Protein AF-A0A094EH91-F1 (afdb_monomer)

Nearest PDB structures (foldseek):
  8fbn-assembly1_E  TM=3.043E-01  e=3.770E+00  synthetic construct
  6r0w-assembly1_G  TM=1.887E-01  e=2.596E+00  Thermus thermophilus HB8
  7rdr-assembly1_A  TM=2.079E-01  e=5.474E+00  unidentified

Mean predicted aligned error: 15.76 Å

Solvent-accessible surface area (backbone atoms only — not comparable to full-atom values): 29144 Å² total; per-residue (Å²): 139,87,94,81,83,86,72,84,80,75,67,86,76,79,78,74,91,74,84,75,80,70,79,52,51,65,51,70,40,26,37,34,56,59,48,34,41,49,50,32,48,48,52,45,41,34,78,63,65,37,71,73,31,79,60,46,47,62,84,65,84,47,64,79,14,94,94,48,25,55,23,54,64,56,49,40,47,72,63,64,32,54,72,60,64,69,63,51,51,68,59,38,73,38,54,73,72,49,56,58,54,39,52,44,41,32,51,70,74,68,44,51,74,68,29,31,55,32,60,61,42,86,64,62,44,43,65,43,28,68,91,38,50,88,49,64,45,60,35,48,51,49,51,45,53,51,52,51,56,36,48,56,52,30,52,75,69,73,45,50,76,84,40,44,66,43,50,52,52,32,35,49,29,28,51,53,29,42,51,40,47,54,8,30,44,39,56,28,60,90,35,83,33,51,48,54,51,48,50,33,67,78,34,76,77,54,38,78,42,74,47,69,46,66,37,90,80,37,80,86,42,72,30,25,45,69,42,62,66,60,17,46,74,64,17,60,88,88,70,65,54,69,61,59,54,52,50,50,62,74,50,51,27,73,52,88,90,42,55,71,66,42,27,50,49,35,48,32,43,51,44,36,51,51,46,29,51,54,48,51,42,56,70,63,70,53,54,50,75,68,52,56,40,56,59,22,57,63,26,53,46,34,53,44,16,24,53,34,40,52,46,48,22,37,38,61,62,75,46,49,42,15,22,43,17,18,38,32,15,41,62,59,30,44,34,68,59,20,48,52,33,29,52,41,43,44,42,55,56,14,42,64,70,52,75,66,54,53,52,49,50,53,49,48,53,54,50,50,50,50,57,49,64,64,50,77,79,47,64,60,44,71,61,63,77,57,81,76,81,66,84,83,59,78,75,76,86,74,52,71,48,79,43,82,46,74,95,53,84,60,54,74,81,53,47,86,72,69,61,33,50,46,74,14,76,56,59,78,87,15,52,87,32,63,31,54,82,68,53,83,77,67,67,72,68,69,54,66,74,81,76,81,82,75,82,92,77,88,79,82,88,80,90,81,84,89,78,86,81,78,77,80,81,81,79,76,69,87,65,79,70,82,88,74,88,78,84,81,93,78,85,83,82,83,80,86,81,82,88,134

pLDDT: mean 75.37, std 21.58, range [23.38, 97.44]

Sequence (500 aa):
MLFSSLFGRLVCLIVTLSSLPTSIAGGASGVYETVGPVYQTYRIAIQTWGKGQQKILRGIEGGSHPSGGANILEVIKFLGIEVVDNTFKAAVTNLNDPDPHAVVDYARNKATDTEKKSFFKDTPLPKIIDGSTPVFSEFLGKITTIVDSAYEKMNTEKRLDEIKLFRQRLVECQRAAIEIRQGEQIGGTGGKDGLVKAIKKKWPGAVVIKDFKTFEHVSNIRIYTIDVMKTIDASPSKLFDTGNVVKFAAEFGTTVDYKDFEQEHYRVTAQHINLKTKEVARLNGGIPEAEWVAAMATSPFPCEQRIYLERTCFANGTTTNDFLAEQQCLCGGNYFEALSACYDCLIAHGLVVTPSSLASYSSAVSSQSSAECSASPVTQGYTNLFTVNTSTGPFPDYTVSPDPFANDTRVANYWTGPTAPVAGKITGSAVQHQSSFTNVDNVRFTPPGAVTTGDSVTTPLATSTGDGVIAPLATSTGGAAKVRVEGGLVAAAIGVLAVL

Radius of gyration: 28.79 Å; Cα contacts (8 Å, |Δi|>4): 628; chains: 1; bounding box: 79×74×79 Å

Secondary structure (DSSP, 8-state):
----SSSTTSSTTS----SS---S-TTHHHHHHHTHHHHHHHHHHHHHH-TT-TTBSTT-----STTSS--HHHHHHHTT----HHHHHHHHS-SSS--HHHHHHIIIIIS-HHHHHHHTS---HHHHBTT--S-HHHHHHHHHHHHHHHHHHHHHTT-GGGGHHHHHHHHHHHHHHHHHHHHHHHH-SS-TTHHHHHHHHHSTT----EEEEEETTEEEEEEEEE-HHHHHHHSPTTS--HHHHHHHHHTTT-STTS-HHHHHHHHHHHHHHHHHHHHHHHHTTT--HHHHHHHHTT---HHHHHHHHHHHHS--SSSHHHHHHHHHHHHTTTHHHHHHHHHHHHHHTTB---HHHHHHHHHHHHHHHHHHHT-SS--S-GGGGS----TTSPPP---B---TTTT---GGGT--S-SS--PPPP-GGGGGGPPPTT-TT-PPPPPPP-----S--PPPP-------------------------S-------------

Foldseek 3Di:
DDPPDPVPPVPVPVPPPDDDDPLQAQALLLLLQPQQLLVLLVVLQCVQVNQCSCFFLHPQPWDPAPSHGHFSVSVCVSQVQDDDVVQLCVQQVDRNDGQSLSNSLCLPPVDDPSNVCRSSDQGPLCNGGPPADSQSLSSLVVSLVSNVVSLVRCVVVVNVVVSLVSLVSSLVSLVVSLQLLLQCCQPNPVPPRNLPVVVCVVQPQFDWDKDWDQDPSHRPRTRIDTPLVVRQVVGPDPSDDSVVSVVCSLCFLVDPVDDPSRVSSNSNSVSSVVSSVVSVCVSVVVCPPVRVLVVQQQAQQLQSLLLNLCQQQWFPDQDLLSQLSSLQFCLQWCNLVSVLLNVLLQVLQFQDDDPVRNVVSNVVSVVLSCCSNVDPSRFFHSLQPDDQPPVPDPDPPGDGDHNPCVVNPDSVQRDDDDSGTTTGDDDDPNPVRRHHRPCNRSDTHDGDPPPPDDDDDDDDDDDDDDDDDDDPPPPPPPDPDRPDPDDDDDDDDDDDDDDD

Structure (mmCIF, N/CA/C/O backbone):
data_AF-A0A094EH91-F1
#
_entry.id   AF-A0A094EH91-F1
#
loop_
_atom_site.group_PDB
_atom_site.id
_atom_site.type_symbol
_atom_site.label_atom_id
_atom_site.label_alt_id
_atom_site.label_comp_id
_atom_site.label_asym_id
_atom_site.label_entity_id
_atom_site.label_seq_id
_atom_site.pdbx_PDB_ins_code
_atom_site.Cartn_x
_atom_site.Cartn_y
_atom_site.Cartn_z
_atom_site.occupancy
_atom_site.B_iso_or_equiv
_atom_site.auth_seq_id
_atom_site.auth_comp_id
_atom_site.auth_asym_id
_atom_site.auth_atom_id
_atom_site.pdbx_PDB_model_num
ATOM 1 N N . MET A 1 1 ? 42.200 35.751 32.440 1.00 41.62 1 MET A N 1
ATOM 2 C CA . MET A 1 1 ? 41.883 35.960 31.008 1.00 41.62 1 MET A CA 1
ATOM 3 C C . MET A 1 1 ? 42.769 35.026 30.199 1.00 41.62 1 MET A C 1
ATOM 5 O O . MET A 1 1 ? 43.922 34.909 30.578 1.00 41.62 1 MET A O 1
ATOM 9 N N . LEU A 1 2 ? 42.229 34.390 29.150 1.00 29.59 2 LEU A N 1
ATOM 10 C CA . LEU A 1 2 ? 42.814 33.310 28.319 1.00 29.59 2 LEU A CA 1
ATOM 11 C C . LEU A 1 2 ? 42.527 31.870 28.789 1.00 29.59 2 LEU A C 1
ATOM 13 O O . LEU A 1 2 ? 43.425 31.101 29.099 1.00 29.59 2 LEU A O 1
ATOM 17 N N . PHE A 1 3 ? 41.248 31.492 28.741 1.00 27.19 3 PHE A N 1
ATOM 18 C CA . PHE A 1 3 ? 40.823 30.113 28.464 1.00 27.19 3 PHE A CA 1
ATOM 19 C C . PHE A 1 3 ? 39.816 30.149 27.303 1.00 27.19 3 PHE A C 1
ATOM 21 O O . PHE A 1 3 ? 38.628 29.903 27.460 1.00 27.19 3 PHE A O 1
ATOM 28 N N . SER A 1 4 ? 40.322 30.520 26.126 1.00 28.50 4 SER A N 1
ATOM 29 C CA . SER A 1 4 ? 39.609 30.483 24.846 1.00 28.50 4 SER A CA 1
ATOM 30 C C . SER A 1 4 ? 40.602 30.012 23.784 1.00 28.50 4 SER A C 1
ATOM 32 O O . SER A 1 4 ? 41.444 30.802 23.375 1.00 28.50 4 SER A O 1
ATOM 34 N N . SER A 1 5 ? 40.568 28.725 23.411 1.00 27.83 5 SER A N 1
ATOM 35 C CA . SER A 1 5 ? 40.968 28.207 22.073 1.00 27.83 5 SER A CA 1
ATOM 36 C C . SER A 1 5 ? 41.247 26.695 22.004 1.00 27.83 5 SER A C 1
ATOM 38 O O . SER A 1 5 ? 41.510 26.193 20.917 1.00 27.83 5 SER A O 1
ATOM 40 N N . LEU A 1 6 ? 41.113 25.921 23.088 1.00 24.98 6 LEU A N 1
ATOM 41 C CA . LEU A 1 6 ? 41.372 24.466 23.059 1.00 24.98 6 LEU A CA 1
ATOM 42 C C . LEU A 1 6 ? 40.173 23.586 23.460 1.00 24.98 6 LEU A C 1
ATOM 44 O O . LEU A 1 6 ? 40.341 22.451 23.881 1.00 24.98 6 LEU A O 1
ATOM 48 N N . PHE A 1 7 ? 38.951 24.083 23.234 1.00 25.22 7 PHE A N 1
ATOM 49 C CA . PHE A 1 7 ? 37.716 23.276 23.182 1.00 25.22 7 PHE A CA 1
ATOM 50 C C . PHE A 1 7 ? 37.168 23.123 21.747 1.00 25.22 7 PHE A C 1
ATOM 52 O O . PHE A 1 7 ? 36.056 22.654 21.532 1.00 25.22 7 PHE A O 1
ATOM 59 N N . GLY A 1 8 ? 37.973 23.486 20.740 1.00 25.41 8 GLY A N 1
ATOM 60 C CA . GLY A 1 8 ? 37.624 23.425 19.315 1.00 25.41 8 GLY A CA 1
ATOM 61 C C . GLY A 1 8 ? 37.851 22.067 18.639 1.00 25.41 8 GLY A C 1
ATOM 62 O O . GLY A 1 8 ? 37.735 21.973 17.422 1.00 25.41 8 GLY A O 1
ATOM 63 N N . ARG A 1 9 ? 38.197 21.012 19.392 1.00 25.28 9 ARG A N 1
ATOM 64 C CA . ARG A 1 9 ? 38.377 19.642 18.864 1.00 25.28 9 ARG A CA 1
ATOM 65 C C . ARG A 1 9 ? 37.754 18.537 19.731 1.00 25.28 9 ARG A C 1
ATOM 67 O O . ARG A 1 9 ? 38.025 17.366 19.503 1.00 25.28 9 ARG A O 1
ATOM 74 N N . LEU A 1 10 ? 36.859 18.892 20.659 1.00 25.30 10 LEU A N 1
ATOM 75 C CA . LEU A 1 10 ? 36.148 17.941 21.532 1.00 25.30 10 LEU A CA 1
ATOM 76 C C . LEU A 1 10 ? 34.609 18.040 21.428 1.00 25.30 10 LEU A C 1
ATOM 78 O O . LEU A 1 10 ? 33.895 17.664 22.348 1.00 25.30 10 LEU A O 1
ATOM 82 N N . VAL A 1 11 ? 34.089 18.532 20.295 1.00 26.11 11 VAL A N 1
ATOM 83 C CA . VAL A 1 11 ? 32.640 18.536 19.967 1.00 26.11 11 VAL A CA 1
ATOM 84 C C . VAL A 1 11 ? 32.345 17.879 18.602 1.00 26.11 11 VAL A C 1
ATOM 86 O O . VAL A 1 11 ? 31.196 17.701 18.221 1.00 26.11 11 VAL A O 1
ATOM 89 N N . CYS A 1 12 ? 33.364 17.344 17.917 1.00 23.50 12 CYS A N 1
ATOM 90 C CA . CYS A 1 12 ? 33.180 16.397 16.801 1.00 23.50 12 CYS A CA 1
ATOM 91 C C . CYS A 1 12 ? 32.955 14.943 17.267 1.00 23.50 12 CYS A C 1
ATOM 93 O O . CYS A 1 12 ? 33.076 14.013 16.477 1.00 23.50 12 CYS A O 1
ATOM 95 N N . LEU A 1 13 ? 32.606 14.744 18.542 1.00 23.38 13 LEU A N 1
ATOM 96 C CA . LEU A 1 13 ? 32.320 13.436 19.135 1.00 23.38 13 LEU A CA 1
ATOM 97 C C . LEU A 1 13 ? 30.971 13.414 19.885 1.00 23.38 13 LEU A C 1
ATOM 99 O O . LEU A 1 13 ? 30.811 12.699 20.866 1.00 23.38 13 LEU A O 1
ATOM 103 N N . ILE A 1 14 ? 30.003 14.213 19.413 1.00 25.77 14 ILE A N 1
ATOM 104 C CA . ILE A 1 14 ? 28.563 14.115 19.754 1.00 25.77 14 ILE A CA 1
ATOM 105 C C . ILE A 1 14 ? 27.732 13.814 18.478 1.00 25.77 14 ILE A C 1
ATOM 107 O O . ILE A 1 14 ? 26.511 13.904 18.446 1.00 25.77 14 ILE A O 1
ATOM 111 N N . VAL A 1 15 ? 28.396 13.368 17.404 1.00 26.27 15 VAL A N 1
ATOM 112 C CA . VAL A 1 15 ? 27.757 12.802 16.201 1.00 26.27 15 VAL A CA 1
ATOM 113 C C . VAL A 1 15 ? 28.213 11.353 16.027 1.00 26.27 15 VAL A C 1
ATOM 115 O O . VAL A 1 15 ? 28.759 10.942 15.011 1.00 26.27 15 VAL A O 1
ATOM 118 N N . THR A 1 16 ? 27.979 10.561 17.066 1.00 26.34 16 THR A N 1
ATOM 119 C CA . THR A 1 16 ? 27.818 9.105 16.976 1.00 26.34 16 THR A CA 1
ATOM 120 C C . THR A 1 16 ? 26.404 8.762 17.434 1.00 26.34 16 THR A C 1
ATOM 122 O O . THR A 1 16 ? 26.168 8.028 18.387 1.00 26.34 16 THR A O 1
ATOM 125 N N . LEU A 1 17 ? 25.439 9.329 16.704 1.00 28.89 17 LEU A N 1
ATOM 126 C CA . LEU A 1 17 ? 24.077 8.817 16.573 1.00 28.89 17 LEU A CA 1
ATOM 127 C C . LEU A 1 17 ? 24.138 7.435 15.903 1.00 28.89 17 LEU A C 1
ATOM 129 O O . LEU A 1 17 ? 23.904 7.322 14.704 1.00 28.89 17 LEU A O 1
ATOM 133 N N . SER A 1 18 ? 24.531 6.392 16.635 1.00 34.50 18 SER A N 1
ATOM 134 C CA . SER A 1 18 ? 24.363 5.004 16.185 1.00 34.50 18 SER A CA 1
ATOM 135 C C . SER A 1 18 ? 24.712 3.996 17.282 1.00 34.50 18 SER A C 1
ATOM 137 O O . SER A 1 18 ? 25.858 3.565 17.402 1.00 34.50 18 SER A O 1
ATOM 139 N N . SER A 1 19 ? 23.711 3.580 18.050 1.00 27.77 19 SER A N 1
ATOM 140 C CA . SER A 1 19 ? 23.615 2.220 18.609 1.00 27.77 19 SER A CA 1
ATOM 141 C C . SER A 1 19 ? 22.157 1.958 19.020 1.00 27.77 19 SER A C 1
ATOM 143 O O . SER A 1 19 ? 21.825 1.948 20.192 1.00 27.77 19 SER A O 1
ATOM 145 N N . LEU A 1 20 ? 21.312 1.889 17.979 1.00 37.34 20 LEU A N 1
ATOM 146 C CA . LEU A 1 20 ? 19.980 1.268 17.790 1.00 37.34 20 LEU A CA 1
ATOM 147 C C . LEU A 1 20 ? 19.188 0.732 19.019 1.00 37.34 20 LEU A C 1
ATOM 149 O O . LEU A 1 20 ? 19.776 0.098 19.891 1.00 37.34 20 LEU A O 1
ATOM 153 N N . PRO A 1 21 ? 17.837 0.876 19.022 1.00 40.50 21 PRO A N 1
ATOM 154 C CA . PRO A 1 21 ? 17.000 0.61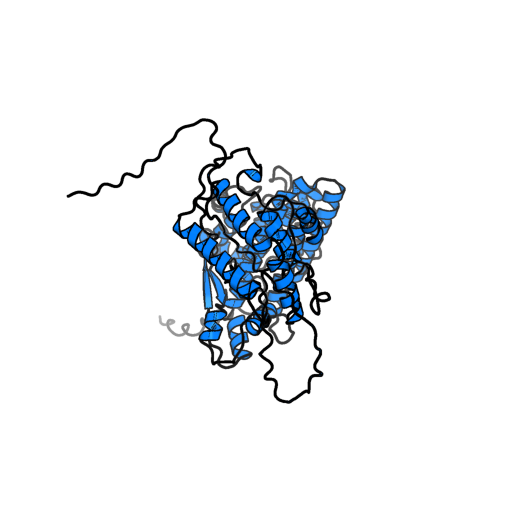6 17.847 1.00 40.50 21 PRO A CA 1
ATOM 155 C C . PRO A 1 21 ? 16.116 1.790 17.392 1.00 40.50 21 PRO A C 1
ATOM 157 O O . PRO A 1 21 ? 14.902 1.769 17.530 1.00 40.50 21 PRO A O 1
ATOM 160 N N . THR A 1 22 ? 16.710 2.716 16.640 1.00 41.38 22 THR A N 1
ATOM 161 C CA . THR A 1 22 ? 16.040 3.520 15.600 1.00 41.38 22 THR A CA 1
ATOM 162 C C . THR A 1 22 ? 15.571 2.660 14.401 1.00 41.38 22 THR A C 1
ATOM 164 O O . THR A 1 22 ? 15.799 3.022 13.247 1.00 41.38 22 THR A O 1
ATOM 167 N N . SER A 1 23 ? 14.984 1.478 14.636 1.00 39.59 23 SER A N 1
ATOM 168 C CA . SER A 1 23 ? 14.396 0.617 13.585 1.00 39.59 23 SER A CA 1
ATOM 169 C C . SER A 1 23 ? 13.030 1.116 13.091 1.00 39.59 23 SER A C 1
ATOM 171 O O . SER A 1 23 ? 12.473 0.589 12.124 1.00 39.59 23 SER A O 1
ATOM 173 N N . ILE A 1 24 ? 12.525 2.176 13.714 1.00 47.50 24 ILE A N 1
ATOM 174 C CA . ILE A 1 24 ? 11.484 3.045 13.187 1.00 47.50 24 ILE A CA 1
ATOM 175 C C . ILE A 1 24 ? 12.237 4.130 12.428 1.00 47.50 24 ILE A C 1
ATOM 177 O O . ILE A 1 24 ? 13.033 4.861 13.021 1.00 47.50 24 ILE A O 1
ATOM 181 N N . ALA A 1 25 ? 12.087 4.172 11.110 1.00 48.91 25 ALA A N 1
ATOM 182 C CA . ALA A 1 25 ? 12.856 5.087 10.294 1.00 48.91 25 ALA A CA 1
ATOM 183 C C . ALA A 1 25 ? 12.716 6.523 10.821 1.00 48.91 25 ALA A C 1
ATOM 185 O O . ALA A 1 25 ? 11.619 7.046 11.031 1.00 48.91 25 ALA A O 1
ATOM 186 N N . GLY A 1 26 ? 13.863 7.123 11.148 1.00 52.44 26 GLY A N 1
ATOM 187 C CA . GLY A 1 26 ? 13.913 8.456 11.722 1.00 52.44 26 GLY A CA 1
ATOM 188 C C . GLY A 1 26 ? 13.234 9.422 10.765 1.00 52.44 26 GLY A C 1
ATOM 189 O O . GLY A 1 26 ? 13.759 9.724 9.695 1.00 52.44 26 GLY A O 1
ATOM 190 N N . GLY A 1 27 ? 12.052 9.903 11.138 1.00 67.06 27 GLY A N 1
ATOM 191 C CA . GLY A 1 27 ? 11.274 10.778 10.286 1.00 67.06 27 GLY A CA 1
ATOM 192 C C . GLY A 1 27 ? 9.841 10.323 10.026 1.00 67.06 27 GLY A C 1
ATOM 193 O O . GLY A 1 27 ? 9.123 9.945 10.938 1.00 67.06 27 GLY A O 1
ATOM 194 N N . ALA A 1 28 ? 9.368 10.508 8.793 1.00 65.12 28 ALA A N 1
ATOM 195 C CA . ALA A 1 28 ? 7.942 10.602 8.491 1.00 65.12 28 ALA A CA 1
ATOM 196 C C . ALA A 1 28 ? 7.265 9.237 8.542 1.00 65.12 28 ALA A C 1
ATOM 198 O O . ALA A 1 28 ? 6.145 9.134 9.034 1.00 65.12 28 ALA A O 1
ATOM 199 N N . SER A 1 29 ? 7.982 8.218 8.072 1.00 67.31 29 SER A N 1
ATOM 200 C CA . SER A 1 29 ? 7.683 6.798 8.250 1.00 67.31 29 SER A CA 1
ATOM 201 C C . SER A 1 29 ? 7.371 6.501 9.704 1.00 67.31 29 SER A C 1
ATOM 203 O O . SER A 1 29 ? 6.305 5.973 9.985 1.00 67.31 29 SER A O 1
ATOM 205 N N . GLY A 1 30 ? 8.205 6.959 10.641 1.00 72.06 30 GLY A N 1
ATOM 206 C CA . GLY A 1 30 ? 7.972 6.725 12.059 1.00 72.06 30 GLY A CA 1
ATOM 207 C C . GLY A 1 30 ? 6.623 7.218 12.574 1.00 72.06 30 GLY A C 1
ATOM 208 O O . GLY A 1 30 ? 5.972 6.504 13.331 1.00 72.06 30 GLY A O 1
ATOM 209 N N . VAL A 1 31 ? 6.131 8.370 12.115 1.00 72.56 31 VAL A N 1
ATOM 210 C CA . VAL A 1 31 ? 4.801 8.874 12.515 1.00 72.56 31 VAL A CA 1
ATOM 211 C C . VAL A 1 31 ? 3.682 8.086 11.822 1.00 72.56 31 VAL A C 1
ATOM 213 O O . VAL A 1 31 ? 2.696 7.733 12.474 1.00 72.56 31 VAL A O 1
ATOM 216 N N . TYR A 1 32 ? 3.848 7.741 10.538 1.00 76.00 32 TYR A N 1
ATOM 217 C CA . TYR A 1 32 ? 2.922 6.853 9.818 1.00 76.00 32 TYR A CA 1
ATOM 218 C C . TYR A 1 32 ? 2.900 5.428 10.365 1.00 76.00 32 TYR A C 1
ATOM 220 O O . TYR A 1 32 ? 1.913 4.738 10.179 1.00 76.00 32 TYR A O 1
ATOM 228 N N . GLU A 1 33 ? 3.954 4.978 11.030 1.00 75.50 33 GLU A N 1
ATOM 229 C CA . GLU A 1 33 ? 4.082 3.628 11.572 1.00 75.50 33 GLU A CA 1
ATOM 230 C C . GLU A 1 33 ? 3.550 3.531 13.001 1.00 75.50 33 GLU A C 1
ATOM 232 O O . GLU A 1 33 ? 2.902 2.549 13.364 1.00 75.50 33 GLU A O 1
ATOM 237 N N . THR A 1 34 ? 3.792 4.565 13.808 1.00 75.00 34 THR A N 1
ATOM 238 C CA . THR A 1 34 ? 3.498 4.551 15.248 1.00 75.00 34 THR A CA 1
ATOM 239 C C . THR A 1 34 ? 2.167 5.188 15.602 1.00 75.00 34 THR A C 1
ATOM 241 O O . THR A 1 34 ? 1.526 4.730 16.541 1.00 75.00 34 THR A O 1
ATOM 244 N N . VAL A 1 35 ? 1.718 6.219 14.879 1.00 78.12 35 VAL A N 1
ATOM 245 C CA . VAL A 1 35 ? 0.505 6.956 15.260 1.00 78.12 35 VAL A CA 1
ATOM 246 C C . VAL A 1 35 ? -0.702 6.476 14.462 1.00 78.12 35 VAL A C 1
ATOM 248 O O . VAL A 1 35 ? -1.710 6.095 15.054 1.00 78.12 35 VAL A O 1
ATOM 251 N N . GLY A 1 36 ? -0.599 6.425 13.131 1.00 79.19 36 GLY A N 1
ATOM 252 C CA . GLY A 1 36 ? -1.715 6.060 12.248 1.00 79.19 36 GLY A CA 1
ATOM 253 C C . GLY A 1 36 ? -2.257 4.641 12.498 1.00 79.19 36 GLY A C 1
ATOM 254 O O . GLY A 1 36 ? -3.388 4.499 12.966 1.00 79.19 36 GLY A O 1
ATOM 255 N N . PRO A 1 37 ? -1.477 3.576 12.236 1.00 78.75 37 PRO A N 1
ATOM 256 C CA . PRO A 1 37 ? -1.878 2.188 12.431 1.00 78.75 37 PRO A CA 1
ATOM 257 C C . PRO A 1 37 ? -2.309 1.885 13.860 1.00 78.75 37 PRO A C 1
ATOM 259 O O . PRO A 1 37 ? -3.322 1.217 14.052 1.00 78.75 37 PRO A O 1
ATOM 262 N N . VAL A 1 38 ? -1.591 2.400 14.864 1.00 81.69 38 VAL A N 1
ATOM 263 C CA . VAL A 1 38 ? -1.934 2.187 16.278 1.00 81.69 38 VAL A CA 1
ATOM 264 C C . VAL A 1 38 ? -3.281 2.809 16.606 1.00 81.69 38 VAL A C 1
ATOM 266 O O . VAL A 1 38 ? -4.127 2.143 17.200 1.00 81.69 38 VAL A O 1
ATOM 269 N N . TYR A 1 39 ? -3.519 4.050 16.178 1.00 84.75 39 TYR A N 1
ATOM 270 C CA . TYR A 1 39 ? -4.787 4.715 16.429 1.00 84.75 39 TYR A CA 1
ATOM 271 C C . TYR A 1 39 ? -5.951 4.023 15.715 1.00 84.75 39 TYR A C 1
ATOM 273 O O . TYR A 1 39 ? -6.956 3.719 16.351 1.00 84.75 39 TYR A O 1
ATOM 281 N N . GLN A 1 40 ? -5.813 3.696 14.426 1.00 84.88 40 GLN A N 1
ATOM 282 C CA . GLN A 1 40 ? -6.873 2.999 13.687 1.00 84.88 40 GLN A CA 1
ATOM 283 C C . GLN A 1 40 ? -7.149 1.606 14.274 1.00 84.88 40 GLN A C 1
ATOM 285 O O . GLN A 1 40 ? -8.307 1.228 14.449 1.00 84.88 40 GLN A O 1
ATOM 290 N N . THR A 1 41 ? -6.106 0.877 14.684 1.00 84.69 41 THR A N 1
ATOM 291 C CA . THR A 1 41 ? -6.251 -0.410 15.386 1.00 84.69 41 THR A CA 1
ATOM 292 C C . THR A 1 41 ? -6.974 -0.229 16.715 1.00 84.69 41 THR A C 1
ATOM 294 O O . THR A 1 41 ? -7.889 -0.988 17.015 1.00 84.69 41 THR A O 1
ATOM 297 N N . TYR A 1 42 ? -6.633 0.804 17.489 1.00 85.00 42 TYR A N 1
ATOM 298 C CA . TYR A 1 42 ? -7.330 1.139 18.729 1.00 85.00 42 TYR A CA 1
ATOM 299 C C . TYR A 1 42 ? -8.816 1.439 18.489 1.00 85.00 42 TYR A C 1
ATOM 301 O O . TYR A 1 42 ? -9.663 0.944 19.232 1.00 85.00 42 TYR A O 1
ATOM 309 N N . ARG A 1 43 ? -9.164 2.179 17.427 1.00 87.00 43 ARG A N 1
ATOM 310 C CA . ARG A 1 43 ? -10.563 2.460 17.061 1.00 87.00 43 ARG A CA 1
ATOM 311 C C . ARG A 1 43 ? -11.329 1.193 16.678 1.00 87.00 43 ARG A C 1
ATOM 313 O O . ARG A 1 43 ? -12.425 0.982 17.197 1.00 87.00 43 ARG A O 1
ATOM 320 N N . ILE A 1 44 ? -10.742 0.331 15.843 1.00 84.31 44 ILE A N 1
ATOM 321 C CA . ILE A 1 44 ? -11.312 -0.984 15.496 1.00 84.31 44 ILE A CA 1
ATOM 322 C C . ILE A 1 44 ? -11.553 -1.797 16.766 1.00 84.31 44 ILE A C 1
ATOM 324 O O . ILE A 1 44 ? -12.638 -2.346 16.970 1.00 84.31 44 ILE A O 1
ATOM 328 N N . ALA A 1 45 ? -10.555 -1.832 17.644 1.00 82.69 45 ALA A N 1
ATOM 329 C CA . ALA A 1 45 ? -10.625 -2.569 18.884 1.00 82.69 45 ALA A CA 1
ATOM 330 C C . ALA A 1 45 ? -11.788 -2.036 19.738 1.00 82.69 45 ALA A C 1
ATOM 332 O O . ALA A 1 45 ? -12.676 -2.820 20.073 1.00 82.69 45 ALA A O 1
ATOM 333 N N . ILE A 1 46 ? -11.871 -0.717 19.993 1.00 85.31 46 ILE A N 1
ATOM 334 C CA . ILE A 1 46 ? -12.953 -0.059 20.762 1.00 85.31 46 ILE A CA 1
ATOM 335 C C . ILE A 1 46 ? -14.344 -0.458 20.266 1.00 85.31 46 ILE A C 1
ATOM 337 O O . ILE A 1 46 ? -15.178 -0.850 21.084 1.00 85.31 46 ILE A O 1
ATOM 341 N N . GLN A 1 47 ? -14.584 -0.412 18.953 1.00 84.75 47 GLN A N 1
ATOM 342 C CA . GLN A 1 47 ? -15.877 -0.796 18.370 1.00 84.75 47 GLN A CA 1
ATOM 343 C C . GLN A 1 47 ? -16.209 -2.281 18.583 1.00 84.75 47 GLN A C 1
ATOM 345 O O . GLN A 1 47 ? -17.375 -2.660 18.706 1.00 84.75 47 GLN A O 1
ATOM 350 N N . THR A 1 48 ? -15.179 -3.123 18.685 1.00 84.12 48 THR A N 1
ATOM 351 C CA . THR A 1 48 ? -15.318 -4.581 18.730 1.00 84.12 48 THR A CA 1
ATOM 352 C C . THR A 1 48 ? -15.361 -5.157 20.152 1.00 84.12 48 THR A C 1
ATOM 354 O O . THR A 1 48 ? -16.127 -6.083 20.435 1.00 84.12 48 THR A O 1
ATOM 357 N N . TRP A 1 49 ? -14.542 -4.648 21.079 1.00 84.31 49 TRP A N 1
ATOM 358 C CA . TRP A 1 49 ? -14.449 -5.139 22.472 1.00 84.31 49 TRP A CA 1
ATOM 359 C C . TRP A 1 49 ? -14.917 -4.121 23.535 1.00 84.31 49 TRP A C 1
ATOM 361 O O . TRP A 1 49 ? -14.848 -4.411 24.727 1.00 84.31 49 TRP A O 1
ATOM 371 N N . GLY A 1 50 ? -15.428 -2.949 23.132 1.00 83.69 50 GLY A N 1
ATOM 372 C CA . GLY A 1 50 ? -15.958 -1.911 24.030 1.00 83.69 50 GLY A CA 1
ATOM 373 C C . GLY A 1 50 ? -14.889 -1.004 24.659 1.00 83.69 50 GLY A C 1
ATOM 374 O O . GLY A 1 50 ? -13.707 -1.122 24.386 1.00 83.69 50 GLY A O 1
ATOM 375 N N . LYS A 1 51 ? -15.250 -0.063 25.538 1.00 78.44 51 LYS A N 1
ATOM 376 C CA . LYS A 1 51 ? -14.286 0.955 26.028 1.00 78.44 51 LYS A CA 1
ATOM 377 C C . LYS A 1 51 ? -13.074 0.388 26.795 1.00 78.44 51 LYS A C 1
ATOM 379 O O . LYS A 1 51 ? -12.047 1.050 26.858 1.00 78.44 51 LYS A O 1
ATOM 384 N N . GLY A 1 52 ? -13.183 -0.821 27.354 1.00 71.06 52 GLY A N 1
ATOM 385 C CA . GLY A 1 52 ? -12.177 -1.425 28.239 1.00 71.06 52 GLY A CA 1
ATOM 386 C C . GLY A 1 52 ? -11.025 -2.186 27.569 1.00 71.06 52 GLY A C 1
ATOM 387 O O . GLY A 1 52 ? -10.225 -2.758 28.299 1.00 71.06 52 GLY A O 1
ATOM 388 N N . GLN A 1 53 ? -10.970 -2.243 26.231 1.00 74.44 53 GLN A N 1
ATOM 389 C CA . GLN A 1 53 ? -9.898 -2.795 25.371 1.00 74.44 53 GLN A CA 1
ATOM 390 C C . GLN A 1 53 ? -8.678 -3.418 26.073 1.00 74.44 53 GLN A C 1
ATOM 392 O O . GLN A 1 53 ? -7.576 -2.882 26.032 1.00 74.44 53 GLN A O 1
ATOM 397 N N . GLN A 1 54 ? -8.833 -4.600 26.676 1.00 72.25 54 GLN A N 1
ATOM 398 C CA . GLN A 1 54 ? -7.793 -5.139 27.567 1.00 72.25 54 GLN A CA 1
ATOM 399 C C . GLN A 1 54 ? -6.466 -5.470 26.861 1.00 72.25 54 GLN A C 1
ATOM 401 O O . GLN A 1 54 ? -5.450 -5.630 27.529 1.00 72.25 54 GLN A O 1
ATOM 406 N N . LYS A 1 55 ? -6.474 -5.565 25.525 1.00 71.44 55 LYS A N 1
ATOM 407 C CA . LYS A 1 55 ? -5.321 -5.955 24.701 1.00 71.44 55 LYS A CA 1
ATOM 408 C C . LYS A 1 55 ? -4.559 -4.775 24.081 1.00 71.44 55 LYS A C 1
ATOM 410 O O . LYS A 1 55 ? -3.455 -4.988 23.591 1.00 71.44 55 LYS A O 1
ATOM 415 N N . ILE A 1 56 ? -5.124 -3.564 24.062 1.00 79.25 56 ILE A N 1
ATOM 416 C CA . ILE A 1 56 ? -4.523 -2.398 23.391 1.00 79.25 56 ILE A CA 1
ATOM 417 C C . ILE A 1 56 ? -4.749 -1.114 24.198 1.00 79.25 56 ILE A C 1
ATOM 419 O O . ILE A 1 56 ? -5.862 -0.829 24.626 1.00 79.25 56 ILE A O 1
ATOM 423 N N . LEU A 1 57 ? -3.678 -0.340 24.394 1.00 81.31 57 LEU A N 1
ATOM 424 C CA . LEU A 1 57 ? -3.613 0.877 25.211 1.00 81.31 57 LEU A CA 1
ATOM 425 C C . LEU A 1 57 ? -4.174 0.674 26.627 1.00 81.31 57 LEU A C 1
ATOM 427 O O . LEU A 1 57 ? -4.979 1.463 27.126 1.00 81.31 57 LEU A O 1
ATOM 431 N N . ARG A 1 58 ? -3.759 -0.411 27.290 1.00 79.81 58 ARG A N 1
ATOM 432 C CA . ARG A 1 58 ? -4.218 -0.732 28.644 1.00 79.81 58 ARG A CA 1
ATOM 433 C C . ARG A 1 58 ? -3.851 0.404 29.605 1.00 79.81 58 ARG A C 1
ATOM 435 O O . ARG A 1 58 ? -2.682 0.742 29.757 1.00 79.81 58 ARG A O 1
ATOM 442 N N . GLY A 1 59 ? -4.858 0.962 30.275 1.00 79.06 59 GLY A N 1
ATOM 443 C CA . GLY A 1 59 ? -4.679 2.054 31.237 1.00 79.06 59 GLY A CA 1
ATOM 444 C C . GLY A 1 59 ? -4.901 3.456 30.670 1.00 79.06 59 GLY A C 1
ATOM 445 O O . GLY A 1 59 ? -4.750 4.421 31.412 1.00 79.06 59 GLY A O 1
ATOM 446 N N . ILE A 1 60 ? -5.291 3.597 29.399 1.00 84.25 60 ILE A N 1
ATOM 447 C CA . ILE A 1 60 ? -5.809 4.877 28.914 1.00 84.25 60 ILE A CA 1
ATOM 448 C C . ILE A 1 60 ? -7.207 5.111 29.517 1.00 84.25 60 ILE A C 1
ATOM 450 O O . ILE A 1 60 ? -8.130 4.335 29.272 1.00 84.25 60 ILE A O 1
ATOM 454 N N . GLU A 1 61 ? -7.357 6.148 30.350 1.00 77.50 61 GLU A N 1
ATOM 455 C CA . GLU A 1 61 ? -8.598 6.403 31.112 1.00 77.50 61 GLU A CA 1
ATOM 456 C C . GLU A 1 61 ? -9.808 6.695 30.198 1.00 77.50 61 GLU A C 1
ATOM 458 O O . GLU A 1 61 ? -10.941 6.364 30.546 1.00 77.50 61 GLU A O 1
ATOM 463 N N . GLY A 1 62 ? -9.559 7.179 28.973 1.00 72.88 62 GLY A N 1
ATOM 464 C CA . GLY A 1 62 ? -10.540 7.300 27.891 1.00 72.88 62 GLY A CA 1
ATOM 465 C C . GLY A 1 62 ? -11.766 8.166 28.218 1.00 72.88 62 GLY A C 1
ATOM 466 O O . GLY A 1 62 ? -11.857 8.822 29.247 1.00 72.88 62 GLY A O 1
ATOM 467 N N . GLY A 1 63 ? -12.741 8.181 27.305 1.00 74.94 63 GLY A N 1
ATOM 468 C CA . GLY A 1 63 ? -14.037 8.846 27.489 1.00 74.94 63 GLY A CA 1
ATOM 469 C C . GLY A 1 63 ? -14.215 10.155 26.722 1.00 74.94 63 GLY A C 1
ATOM 470 O O . GLY A 1 63 ? -15.345 10.622 26.610 1.00 74.94 63 GLY A O 1
ATOM 471 N N . SER A 1 64 ? -13.153 10.709 26.136 1.00 83.69 64 SER A N 1
ATOM 472 C CA . SER A 1 64 ? -13.243 11.937 25.337 1.00 83.69 64 SER A CA 1
ATOM 473 C C . SER A 1 64 ? -13.826 11.725 23.936 1.00 83.69 64 SER A C 1
ATOM 475 O O . SER A 1 64 ? -14.348 12.667 23.341 1.00 83.69 64 SER A O 1
ATOM 477 N N . HIS A 1 65 ? -13.758 10.503 23.398 1.00 84.88 65 HIS A N 1
ATOM 478 C CA . HIS A 1 65 ? -14.331 10.189 22.096 1.00 84.88 65 HIS A CA 1
ATOM 479 C C . HIS A 1 65 ? -15.841 9.879 22.228 1.00 84.88 65 HIS A C 1
ATOM 481 O O . HIS A 1 65 ? -16.206 9.038 23.055 1.00 84.88 65 HIS A O 1
ATOM 487 N N . PRO A 1 66 ? -16.730 10.431 21.371 1.00 81.44 66 PRO A N 1
ATOM 488 C CA . PRO A 1 66 ? -18.185 10.219 21.445 1.00 81.44 66 PRO A CA 1
ATOM 489 C C . PRO A 1 66 ? -18.618 8.744 21.461 1.00 81.44 66 PRO A C 1
ATOM 491 O O . PRO A 1 66 ? -19.408 8.326 22.300 1.00 81.44 66 PRO A O 1
ATOM 494 N N . SER A 1 67 ? -18.038 7.915 20.589 1.00 79.06 67 SER A N 1
ATOM 495 C CA . SER A 1 67 ? -18.261 6.456 20.555 1.00 79.06 67 SER A CA 1
ATOM 496 C C . SER A 1 67 ? -17.523 5.663 21.650 1.00 79.06 67 SER A C 1
ATOM 498 O O . SER A 1 67 ? -17.486 4.438 21.603 1.00 79.06 67 SER A O 1
ATOM 500 N N . GLY A 1 68 ? -16.897 6.332 22.621 1.00 81.56 68 GLY A N 1
ATOM 501 C CA . GLY A 1 68 ? -16.065 5.708 23.646 1.00 81.56 68 GLY A CA 1
ATOM 502 C C . GLY A 1 68 ? -14.579 5.609 23.304 1.00 81.56 68 GLY A C 1
ATOM 503 O O . GLY A 1 68 ? -14.176 5.711 22.142 1.00 81.56 68 GLY A O 1
ATOM 504 N N . GLY A 1 69 ? -13.777 5.392 24.351 1.00 86.25 69 GLY A N 1
ATOM 505 C CA . GLY A 1 69 ? -12.317 5.388 24.278 1.00 86.25 69 GLY A CA 1
ATOM 506 C C . GLY A 1 69 ? -11.710 6.789 24.276 1.00 86.25 69 GLY A C 1
ATOM 507 O O . GLY A 1 69 ? -12.393 7.781 24.534 1.00 86.25 69 GLY A O 1
ATOM 508 N N . ALA A 1 70 ? -10.413 6.843 24.014 1.00 87.69 70 ALA A N 1
ATOM 509 C CA . ALA A 1 70 ? -9.621 8.055 23.935 1.00 87.69 70 ALA A CA 1
ATOM 510 C C . ALA A 1 70 ? -9.640 8.668 22.526 1.00 87.69 70 ALA A C 1
ATOM 512 O O . ALA A 1 70 ? -9.732 7.954 21.520 1.00 87.69 70 ALA A O 1
ATOM 513 N N . ASN A 1 71 ? -9.540 9.992 22.446 1.00 90.94 71 ASN A N 1
ATOM 514 C CA . ASN A 1 71 ? -9.312 10.701 21.186 1.00 90.94 71 ASN A CA 1
ATOM 515 C C . ASN A 1 71 ? -7.817 10.659 20.803 1.00 90.94 71 ASN A C 1
ATOM 517 O O . ASN A 1 71 ? -6.979 10.203 21.584 1.00 90.94 71 ASN A O 1
ATOM 521 N N . ILE A 1 72 ? -7.454 11.113 19.600 1.00 89.75 72 ILE A N 1
ATOM 522 C CA . ILE A 1 72 ? -6.060 11.013 19.129 1.00 89.75 72 ILE A CA 1
ATOM 523 C C . ILE A 1 72 ? -5.064 11.768 20.013 1.00 89.75 72 ILE A C 1
ATOM 525 O O . ILE A 1 72 ? -3.952 11.293 20.214 1.00 89.75 72 ILE A O 1
ATOM 529 N N . LEU A 1 73 ? -5.451 12.919 20.569 1.00 91.50 73 LEU A N 1
ATOM 530 C CA . LEU A 1 73 ? -4.570 13.725 21.413 1.00 91.50 73 LEU A CA 1
ATOM 531 C C . LEU A 1 73 ? -4.238 12.986 22.714 1.00 91.50 73 LEU A C 1
ATOM 533 O O . LEU A 1 73 ? -3.094 12.992 23.158 1.00 91.50 73 LEU A O 1
ATOM 537 N N . GLU A 1 74 ? -5.222 12.319 23.309 1.00 91.56 74 GLU A N 1
ATOM 538 C CA . GLU A 1 74 ? -5.008 11.474 24.484 1.00 91.56 74 GLU A CA 1
ATOM 539 C C . GLU A 1 74 ? -4.143 10.256 24.165 1.00 91.56 74 GLU A C 1
ATOM 541 O O . GLU A 1 74 ? -3.264 9.923 24.954 1.00 91.56 74 GLU A O 1
ATOM 546 N N . VAL A 1 75 ? -4.335 9.625 22.999 1.00 88.94 75 VAL A N 1
ATOM 547 C CA . VAL A 1 75 ? -3.467 8.527 22.546 1.00 88.94 75 VAL A CA 1
ATOM 548 C C . VAL A 1 75 ? -2.029 9.020 22.364 1.00 88.94 75 VAL A C 1
ATOM 550 O O . VAL A 1 75 ? -1.113 8.402 22.889 1.00 88.94 75 VAL A O 1
ATOM 553 N N . ILE A 1 76 ? -1.814 10.164 21.713 1.00 88.12 76 ILE A N 1
ATOM 554 C CA . ILE A 1 76 ? -0.489 10.787 21.543 1.00 88.12 76 ILE A CA 1
ATOM 555 C C . ILE A 1 76 ? 0.174 11.054 22.901 1.00 88.12 76 ILE A C 1
ATOM 557 O O . ILE A 1 76 ? 1.319 10.655 23.118 1.00 88.12 76 ILE A O 1
ATOM 561 N N . LYS A 1 77 ? -0.560 11.641 23.853 1.00 90.69 77 LYS A N 1
ATOM 562 C CA . LYS A 1 77 ? -0.062 11.867 25.220 1.00 90.69 77 LYS A CA 1
ATOM 563 C C . LYS A 1 77 ? 0.258 10.559 25.940 1.00 90.69 77 LYS A C 1
ATOM 565 O O . LYS A 1 77 ? 1.285 10.468 26.608 1.00 90.69 77 LYS A O 1
ATOM 570 N N . PHE A 1 78 ? -0.577 9.533 25.778 1.00 88.81 78 PHE A N 1
ATOM 571 C CA . PHE A 1 78 ? -0.341 8.203 26.342 1.00 88.81 78 PHE A CA 1
ATOM 572 C C . PHE A 1 78 ? 0.933 7.556 25.780 1.00 88.81 78 PHE A C 1
ATOM 574 O O . PHE A 1 78 ? 1.683 6.920 26.520 1.00 88.81 78 PHE A O 1
ATOM 581 N N . LEU A 1 79 ? 1.228 7.774 24.495 1.00 85.25 79 LEU A N 1
ATOM 582 C CA . LEU A 1 79 ? 2.478 7.345 23.859 1.00 85.25 79 LEU A CA 1
ATOM 583 C C . LEU A 1 79 ? 3.709 8.130 24.354 1.00 85.25 79 LEU A C 1
ATOM 585 O O . LEU A 1 79 ? 4.834 7.806 23.976 1.00 85.25 79 LEU A O 1
ATOM 589 N N . GLY A 1 80 ? 3.520 9.122 25.231 1.00 87.69 80 GLY A N 1
ATOM 590 C CA . GLY A 1 80 ? 4.583 9.973 25.756 1.00 87.69 80 GLY A CA 1
ATOM 591 C C . GLY A 1 80 ? 5.062 11.019 24.754 1.00 87.69 80 GLY A C 1
ATOM 592 O O . GLY A 1 80 ? 6.174 11.521 24.906 1.00 87.69 80 GLY A O 1
ATOM 593 N N . ILE A 1 81 ? 4.249 11.319 23.736 1.00 87.12 81 ILE A N 1
ATOM 594 C CA . ILE A 1 81 ? 4.549 12.341 22.740 1.00 87.12 81 ILE A CA 1
ATOM 595 C C . ILE A 1 81 ? 4.095 13.696 23.290 1.00 87.12 81 ILE A C 1
ATOM 597 O O . ILE A 1 81 ? 2.915 13.929 23.559 1.00 87.12 81 ILE A O 1
ATOM 601 N N . GLU A 1 82 ? 5.055 14.595 23.458 1.00 90.69 82 GLU A N 1
ATOM 602 C CA . GLU A 1 82 ? 4.827 15.970 23.882 1.00 90.69 82 GLU A CA 1
ATOM 603 C C . GLU A 1 82 ? 4.277 16.775 22.705 1.00 90.69 82 GLU A C 1
ATOM 605 O O . GLU A 1 82 ? 4.911 16.848 21.651 1.00 90.69 82 GLU A O 1
ATOM 610 N N . VAL A 1 83 ? 3.100 17.378 22.893 1.00 91.50 83 VAL A N 1
ATOM 611 C CA . VAL A 1 83 ? 2.464 18.281 21.926 1.00 91.50 83 VAL A CA 1
ATOM 612 C C . VAL A 1 83 ? 1.872 19.503 22.619 1.00 91.50 83 VAL A C 1
ATOM 614 O O . VAL A 1 83 ? 1.353 19.414 23.733 1.00 91.50 83 VAL A O 1
ATOM 617 N N . VAL A 1 84 ? 1.910 20.652 21.950 1.00 92.75 84 VAL A N 1
ATOM 618 C CA . VAL A 1 84 ? 1.207 21.864 22.367 1.00 92.75 84 VAL A CA 1
ATOM 619 C C . VAL A 1 84 ? -0.258 21.730 21.958 1.00 92.75 84 VAL A C 1
ATOM 621 O O . VAL A 1 84 ? -0.603 21.905 20.790 1.00 92.75 84 VAL A O 1
ATOM 624 N N . ASP A 1 85 ? -1.130 21.440 22.929 1.00 92.31 85 ASP A N 1
ATOM 625 C CA . ASP A 1 85 ? -2.553 21.137 22.716 1.00 92.31 85 ASP A CA 1
ATOM 626 C C . ASP A 1 85 ? -3.252 22.071 21.720 1.00 92.31 85 ASP A C 1
ATOM 628 O O . ASP A 1 85 ? -3.927 21.597 20.812 1.00 92.31 85 ASP A O 1
ATOM 632 N N . ASN A 1 86 ? -3.106 23.391 21.872 1.00 91.75 86 ASN A N 1
ATOM 633 C CA . ASN A 1 86 ? -3.809 24.355 21.019 1.00 91.75 86 ASN A CA 1
ATOM 634 C C . ASN A 1 86 ? -3.319 24.306 19.566 1.00 91.75 86 ASN A C 1
ATOM 636 O O . ASN A 1 86 ? -4.135 24.337 18.646 1.00 91.75 86 ASN A O 1
ATOM 640 N N . THR A 1 87 ? -2.009 24.174 19.357 1.00 90.94 87 THR A N 1
ATOM 641 C CA . THR A 1 87 ? -1.406 24.075 18.021 1.00 90.94 87 THR A CA 1
ATOM 642 C C . THR A 1 87 ? -1.794 22.760 17.352 1.00 90.94 87 THR A C 1
ATOM 644 O O . THR A 1 87 ? -2.204 22.751 16.192 1.00 90.94 87 THR A O 1
ATOM 647 N N . PHE A 1 88 ? -1.738 21.653 18.098 1.00 92.19 88 PHE A N 1
ATOM 648 C CA . PHE A 1 88 ? -2.132 20.337 17.605 1.00 92.19 88 PHE A CA 1
ATOM 649 C C . PHE A 1 88 ? -3.616 20.297 17.219 1.00 92.19 88 PHE A C 1
ATOM 651 O O . PHE A 1 88 ? -3.967 19.865 16.121 1.00 92.19 88 PHE A O 1
ATOM 658 N N . LYS A 1 89 ? -4.496 20.810 18.089 1.00 93.06 89 LYS A N 1
ATOM 659 C CA . LYS A 1 89 ? -5.944 20.894 17.835 1.00 93.06 89 LYS A CA 1
ATOM 660 C C . LYS A 1 89 ? -6.264 21.724 16.597 1.00 93.06 89 LYS A C 1
ATOM 662 O O . LYS A 1 89 ? -7.090 21.303 15.792 1.00 93.06 89 LYS A O 1
ATOM 667 N N . ALA A 1 90 ? -5.592 22.864 16.431 1.00 90.88 90 ALA A N 1
ATOM 668 C CA . ALA A 1 90 ? -5.765 23.715 15.259 1.00 90.88 90 ALA A CA 1
ATOM 669 C C . ALA A 1 90 ? -5.334 23.013 13.960 1.00 90.88 90 ALA A C 1
ATOM 671 O O . ALA A 1 90 ? -5.958 23.213 12.923 1.00 90.88 90 ALA A O 1
ATOM 672 N N . ALA A 1 91 ? -4.293 22.177 14.011 1.00 90.12 91 ALA A N 1
ATOM 673 C CA . ALA A 1 91 ? -3.765 21.501 12.830 1.00 90.12 91 ALA A CA 1
ATOM 674 C C . ALA A 1 91 ? -4.548 20.244 12.428 1.00 90.12 91 ALA A C 1
ATOM 676 O O . ALA A 1 91 ? -4.744 20.013 11.240 1.00 90.12 91 ALA A O 1
ATOM 677 N N . VAL A 1 92 ? -4.971 19.428 13.396 1.00 86.62 92 VAL A N 1
ATOM 678 C CA . VAL A 1 92 ? -5.592 18.119 13.131 1.00 86.62 92 VAL A CA 1
ATOM 679 C C . VAL A 1 92 ? -7.111 18.222 12.941 1.00 86.62 92 VAL A C 1
ATOM 681 O O . VAL A 1 92 ? -7.708 17.334 12.343 1.00 86.62 92 VAL A O 1
ATOM 684 N N . THR A 1 93 ? -7.726 19.347 13.335 1.00 85.31 93 THR A N 1
ATOM 685 C CA . THR A 1 93 ? -9.141 19.757 13.153 1.00 85.31 93 THR A CA 1
ATOM 686 C C . THR A 1 93 ? -10.207 18.847 13.782 1.00 85.31 93 THR A C 1
ATOM 688 O O . THR A 1 93 ? -11.114 19.347 14.443 1.00 85.31 93 THR A O 1
ATOM 691 N N . ASN A 1 94 ? -10.087 17.523 13.667 1.00 89.44 94 ASN A N 1
ATOM 692 C CA . ASN A 1 94 ? -10.968 16.535 14.276 1.00 89.44 94 ASN A CA 1
ATOM 693 C C . ASN A 1 94 ? -10.157 15.571 15.151 1.00 89.44 94 ASN A C 1
ATOM 695 O O . ASN A 1 94 ? -9.524 14.648 14.654 1.00 89.44 94 ASN A O 1
ATOM 699 N N . LEU A 1 95 ? -10.195 15.754 16.473 1.00 89.88 95 LEU A N 1
ATOM 700 C CA . LEU A 1 95 ? -9.474 14.866 17.397 1.00 89.88 95 LEU A CA 1
ATOM 701 C C . LEU A 1 95 ? -10.114 13.479 17.537 1.00 89.88 95 LEU A C 1
ATOM 703 O O . LEU A 1 95 ? -9.448 12.532 17.956 1.00 89.88 95 LEU A O 1
ATOM 707 N N . ASN A 1 96 ? -11.410 13.367 17.254 1.00 87.38 96 ASN A N 1
ATOM 708 C CA . ASN A 1 96 ? -12.145 12.119 17.421 1.00 87.38 96 ASN A CA 1
ATOM 709 C C . ASN A 1 96 ? -11.889 11.165 16.259 1.00 87.38 96 ASN A C 1
ATOM 711 O O . ASN A 1 96 ? -11.895 9.957 16.442 1.00 87.38 96 ASN A O 1
ATOM 715 N N . ASP A 1 97 ? -11.656 11.702 15.070 1.00 82.12 97 ASP A N 1
ATOM 716 C CA . ASP A 1 97 ? -11.424 10.885 13.889 1.00 82.12 97 ASP A CA 1
ATOM 717 C C . ASP A 1 97 ? -10.490 11.606 12.907 1.00 82.12 97 ASP A C 1
ATOM 719 O O . ASP A 1 97 ? -10.908 11.977 11.804 1.00 82.12 97 ASP A O 1
ATOM 723 N N . PRO A 1 98 ? -9.239 11.875 13.323 1.00 85.31 98 PRO A N 1
ATOM 724 C CA . PRO A 1 98 ? -8.298 12.662 12.542 1.00 85.31 98 PRO A CA 1
ATOM 725 C C . PRO A 1 98 ? -7.954 11.982 11.222 1.00 85.31 98 PRO A C 1
ATOM 727 O O . PRO A 1 98 ? -7.806 10.760 11.157 1.00 85.31 98 PRO A O 1
ATOM 730 N N . ASP A 1 99 ? -7.728 12.798 10.198 1.00 83.19 99 ASP A N 1
ATOM 731 C CA . ASP A 1 99 ? -6.984 12.364 9.023 1.00 83.19 99 ASP A CA 1
ATOM 732 C C . ASP A 1 99 ? -5.544 12.002 9.455 1.00 83.19 99 ASP A C 1
ATOM 734 O O . ASP A 1 99 ? -4.838 12.865 9.999 1.00 83.19 99 ASP A O 1
ATOM 738 N N . PRO A 1 100 ? -5.080 10.753 9.245 1.00 81.56 100 PRO A N 1
ATOM 739 C CA . PRO A 1 100 ? -3.705 10.360 9.543 1.00 81.56 100 PRO A CA 1
ATOM 740 C C . PRO A 1 100 ? -2.660 11.279 8.897 1.00 81.56 100 PRO A C 1
ATOM 742 O O . PRO A 1 100 ? -1.624 11.554 9.507 1.00 81.56 100 PRO A O 1
ATOM 745 N N . HIS A 1 101 ? -2.940 11.806 7.702 1.00 85.56 101 HIS A N 1
ATOM 746 C CA . HIS A 1 101 ? -2.040 12.714 7.000 1.00 85.56 101 HIS A CA 1
ATOM 747 C C . HIS A 1 101 ? -1.907 14.059 7.715 1.00 85.56 101 HIS A C 1
ATOM 749 O O . HIS A 1 101 ? -0.801 14.587 7.804 1.00 85.56 101 HIS A O 1
ATOM 755 N N . ALA A 1 102 ? -2.986 14.577 8.309 1.00 87.88 102 ALA A N 1
ATOM 756 C CA . ALA A 1 102 ? -2.950 15.820 9.080 1.00 87.88 102 ALA A CA 1
ATOM 757 C C . ALA A 1 102 ? -2.073 15.697 10.337 1.00 87.88 102 ALA A C 1
ATOM 759 O O . ALA A 1 102 ? -1.373 16.641 10.710 1.00 87.88 102 ALA A O 1
ATOM 760 N N . VAL A 1 103 ? -2.063 14.522 10.977 1.00 87.69 103 VAL A N 1
ATOM 761 C CA . VAL A 1 103 ? -1.189 14.252 12.132 1.00 87.69 103 VAL A CA 1
ATOM 762 C C . VAL A 1 103 ? 0.281 14.231 11.711 1.00 87.69 103 VAL A C 1
ATOM 764 O O . VAL A 1 103 ? 1.133 14.794 12.401 1.00 87.69 103 VAL A O 1
ATOM 767 N N . VAL A 1 104 ? 0.590 13.629 10.560 1.00 86.12 104 VAL A N 1
ATOM 768 C CA . VAL A 1 104 ? 1.962 13.597 10.036 1.00 86.12 104 VAL A CA 1
ATOM 769 C C . VAL A 1 104 ? 2.412 14.973 9.555 1.00 86.12 104 VAL A C 1
ATOM 771 O O . VAL A 1 104 ? 3.535 15.381 9.858 1.00 86.12 104 VAL A O 1
ATOM 774 N N . ASP A 1 105 ? 1.545 15.709 8.860 1.00 87.31 105 ASP A N 1
ATOM 775 C CA . ASP A 1 105 ? 1.797 17.095 8.469 1.00 87.31 105 ASP A CA 1
ATOM 776 C C . ASP A 1 105 ? 2.084 17.957 9.700 1.00 87.31 105 ASP A C 1
ATOM 778 O O . ASP A 1 105 ? 3.067 18.697 9.717 1.00 87.31 105 ASP A O 1
ATOM 782 N N . TYR A 1 106 ? 1.313 17.795 10.782 1.00 90.62 106 TYR A N 1
ATOM 783 C CA . TYR A 1 106 ? 1.625 18.454 12.043 1.00 90.62 106 TYR A CA 1
ATOM 784 C C . TYR A 1 106 ? 3.028 18.097 12.533 1.00 90.62 106 TYR A C 1
ATOM 786 O O . TYR A 1 106 ? 3.871 18.984 12.683 1.00 90.62 106 TYR A O 1
ATOM 794 N N . ALA A 1 107 ? 3.296 16.805 12.738 1.00 87.88 107 ALA A N 1
ATOM 795 C CA . ALA A 1 107 ? 4.561 16.325 13.284 1.00 87.88 107 ALA A CA 1
ATOM 796 C C . ALA A 1 107 ? 5.773 16.770 12.446 1.00 87.88 107 ALA A C 1
ATOM 798 O O . ALA A 1 107 ? 6.856 17.001 12.982 1.00 87.88 107 ALA A O 1
ATOM 799 N N . ARG A 1 108 ? 5.615 16.919 11.126 1.00 84.44 108 ARG A N 1
ATOM 800 C CA . ARG A 1 108 ? 6.692 17.333 10.219 1.00 84.44 108 ARG A CA 1
ATOM 801 C C . ARG A 1 108 ? 6.829 18.837 10.062 1.00 84.44 108 ARG A C 1
ATOM 803 O O . ARG A 1 108 ? 7.950 19.350 10.131 1.00 84.44 108 ARG A O 1
ATOM 810 N N . ASN A 1 109 ? 5.724 19.531 9.845 1.00 86.75 109 ASN A N 1
ATOM 811 C CA . ASN A 1 109 ? 5.739 20.896 9.329 1.00 86.75 109 ASN A CA 1
ATOM 812 C C . ASN A 1 109 ? 5.379 21.937 10.382 1.00 86.75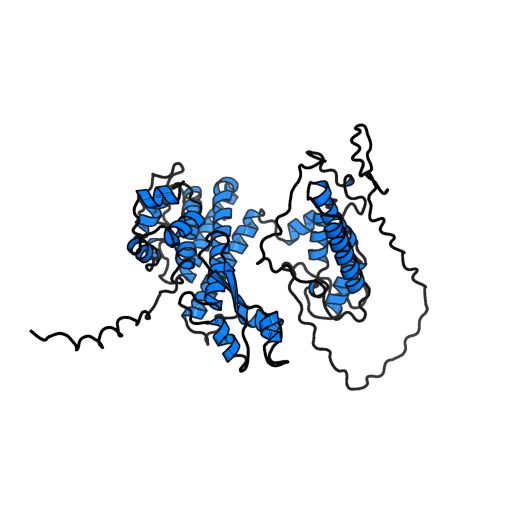 109 ASN A C 1
ATOM 814 O O . ASN A 1 109 ? 5.851 23.066 10.289 1.00 86.75 109 ASN A O 1
ATOM 818 N N . LYS A 1 110 ? 4.593 21.564 11.396 1.00 89.81 110 LYS A N 1
ATOM 819 C CA . LYS A 1 110 ? 4.025 22.516 12.365 1.00 89.81 110 LYS A CA 1
ATOM 820 C C . LYS A 1 110 ? 4.554 22.324 13.785 1.00 89.81 110 LYS A C 1
ATOM 822 O O . LYS A 1 110 ? 4.603 23.286 14.543 1.00 89.81 110 LYS A O 1
ATOM 827 N N . ALA A 1 111 ? 4.972 21.110 14.128 1.00 88.75 111 ALA A N 1
ATOM 828 C CA . ALA A 1 111 ? 5.557 20.785 15.416 1.00 88.75 111 ALA A CA 1
ATOM 829 C C . ALA A 1 111 ? 6.876 21.545 15.632 1.00 88.75 111 ALA A C 1
ATOM 831 O O . ALA A 1 111 ? 7.726 21.643 14.736 1.00 88.75 111 ALA A O 1
ATOM 832 N N . THR A 1 112 ? 7.052 22.052 16.847 1.00 91.25 112 THR A N 1
ATOM 833 C CA . THR A 1 112 ? 8.315 22.612 17.336 1.00 91.25 112 THR A CA 1
ATOM 834 C C . THR A 1 112 ? 9.406 21.541 17.363 1.00 91.25 112 THR A C 1
ATOM 836 O O . THR A 1 112 ? 9.129 20.342 17.320 1.00 91.25 112 THR A O 1
ATOM 839 N N . ASP A 1 113 ? 10.673 21.943 17.468 1.00 88.00 113 ASP A N 1
ATOM 840 C CA . ASP A 1 113 ? 11.787 20.986 17.514 1.00 88.00 113 ASP A CA 1
ATOM 841 C C . ASP A 1 113 ? 11.698 20.020 18.706 1.00 88.00 113 ASP A C 1
ATOM 843 O O . ASP A 1 113 ? 12.104 18.862 18.595 1.00 88.00 113 ASP A O 1
ATOM 847 N N . THR A 1 114 ? 11.148 20.470 19.836 1.00 88.62 114 THR A N 1
ATOM 848 C CA . THR A 1 114 ? 10.907 19.622 21.013 1.00 88.62 114 THR A CA 1
ATOM 849 C C . THR A 1 114 ? 9.823 18.585 20.733 1.00 88.62 114 THR A C 1
ATOM 851 O O . THR A 1 114 ? 10.045 17.396 20.952 1.00 88.62 114 THR A O 1
ATOM 854 N N . GLU A 1 115 ? 8.688 19.004 20.170 1.00 88.62 115 GLU A N 1
ATOM 855 C CA . GLU A 1 115 ? 7.601 18.090 19.798 1.00 88.62 115 GLU A CA 1
ATOM 856 C C . GLU A 1 115 ? 8.059 17.090 18.734 1.00 88.62 115 GLU A C 1
ATOM 858 O O . GLU A 1 115 ? 7.818 15.895 18.865 1.00 88.62 115 GLU A O 1
ATOM 863 N N . LYS A 1 116 ? 8.809 17.547 17.723 1.00 84.50 116 LYS A N 1
ATOM 864 C CA . LYS A 1 116 ? 9.443 16.687 16.713 1.00 84.50 116 LYS A CA 1
ATOM 865 C C . LYS A 1 116 ? 10.304 15.614 17.364 1.00 84.50 116 LYS A C 1
ATOM 867 O O . LYS A 1 116 ? 10.119 14.435 17.085 1.00 84.50 116 LYS A O 1
ATOM 872 N N . LYS A 1 117 ? 11.216 15.995 18.265 1.00 85.88 117 LYS A N 1
ATOM 873 C CA . LYS A 1 117 ? 12.044 15.027 19.007 1.00 85.88 117 LYS A CA 1
ATOM 874 C C . LYS A 1 117 ? 11.193 14.004 19.757 1.00 85.88 117 LYS A C 1
ATOM 876 O O . LYS A 1 117 ? 11.602 12.853 19.852 1.00 85.88 117 LYS A O 1
ATOM 881 N N . SER A 1 118 ? 10.031 14.415 20.258 1.00 85.06 118 SER A N 1
ATOM 882 C CA . SER A 1 118 ? 9.093 13.530 20.941 1.00 85.06 118 SER A CA 1
ATOM 883 C C . SER A 1 118 ? 8.381 12.565 19.982 1.00 85.06 118 SER A C 1
ATOM 885 O O . SER A 1 118 ? 8.366 11.365 20.235 1.00 85.06 118 SER A O 1
ATOM 887 N N . PHE A 1 119 ? 7.891 13.047 18.831 1.00 79.81 119 PHE A N 1
ATOM 888 C CA . PHE A 1 119 ? 7.278 12.215 17.780 1.00 79.81 119 PHE A CA 1
ATOM 889 C C . PHE A 1 119 ? 8.227 11.161 17.201 1.00 79.81 119 PHE A C 1
ATOM 891 O O . PHE A 1 119 ? 7.773 10.108 16.765 1.00 79.81 119 PHE A O 1
ATOM 898 N N . PHE A 1 120 ? 9.532 11.443 17.173 1.00 76.69 120 PHE A N 1
ATOM 899 C CA . PHE A 1 120 ? 10.547 10.528 16.638 1.00 76.69 120 PHE A CA 1
ATOM 900 C C . PHE A 1 120 ? 11.323 9.780 17.731 1.00 76.69 120 PHE A C 1
ATOM 902 O O . PHE A 1 120 ? 12.368 9.197 17.444 1.00 76.69 120 PHE A O 1
ATOM 909 N N . LYS A 1 121 ? 10.853 9.813 18.984 1.00 81.44 121 LYS A N 1
ATOM 910 C CA . LYS A 1 121 ? 11.426 9.018 20.072 1.00 81.44 121 LYS A CA 1
ATOM 911 C C . LYS A 1 121 ? 10.947 7.571 19.971 1.00 81.44 121 LYS A C 1
ATOM 913 O O . LYS A 1 121 ? 9.807 7.315 19.584 1.00 81.44 121 LYS A O 1
ATOM 918 N N . ASP A 1 122 ? 11.795 6.638 20.402 1.00 76.56 122 ASP A N 1
ATOM 919 C CA . ASP A 1 122 ? 11.436 5.226 20.533 1.00 76.56 122 ASP A CA 1
ATOM 920 C C . ASP A 1 122 ? 10.137 5.079 21.328 1.00 76.56 122 ASP A C 1
ATOM 922 O O . ASP A 1 122 ? 10.049 5.418 22.516 1.00 76.56 122 ASP A O 1
ATOM 926 N N . THR A 1 123 ? 9.103 4.594 20.644 1.00 75.75 123 THR A N 1
ATOM 927 C CA . THR A 1 123 ? 7.806 4.376 21.265 1.00 75.75 123 THR A CA 1
ATOM 928 C C . THR A 1 123 ? 7.876 3.088 22.083 1.00 75.75 123 THR A C 1
ATOM 930 O O . THR A 1 123 ? 8.315 2.060 21.563 1.00 75.75 123 THR A O 1
ATOM 933 N N . PRO A 1 1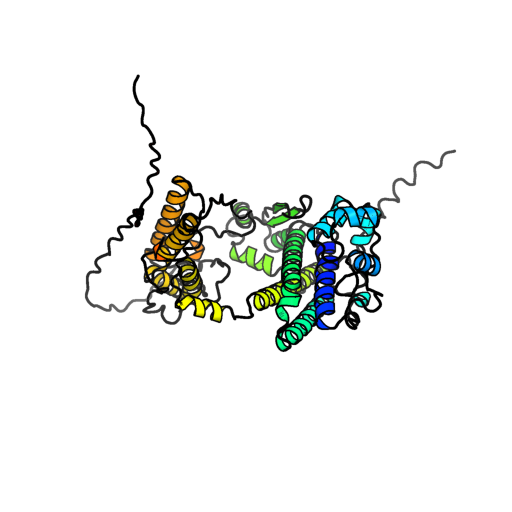24 ? 7.450 3.087 23.356 1.00 82.31 124 PRO A N 1
ATOM 934 C CA . PRO A 1 124 ? 7.492 1.890 24.184 1.00 82.31 124 PRO A CA 1
ATOM 935 C C . PRO A 1 124 ? 6.401 0.903 23.742 1.00 82.31 124 PRO A C 1
ATOM 937 O O . PRO A 1 124 ? 5.340 0.841 24.356 1.00 82.31 124 PRO A O 1
ATOM 940 N N . LEU A 1 125 ? 6.662 0.126 22.684 1.00 83.00 125 LEU A N 1
ATOM 941 C CA . LEU A 1 125 ? 5.702 -0.802 22.067 1.00 83.00 125 LEU A CA 1
ATOM 942 C C . LEU A 1 125 ? 4.990 -1.716 23.084 1.00 83.00 125 LEU A C 1
ATOM 944 O O . LEU A 1 125 ? 3.762 -1.799 23.010 1.00 83.00 125 LEU A O 1
ATOM 948 N N . PRO A 1 126 ? 5.678 -2.290 24.100 1.00 84.94 126 PRO A N 1
ATOM 949 C CA . PRO A 1 126 ? 5.020 -3.106 25.127 1.00 84.94 126 PRO A CA 1
ATOM 950 C C . PRO A 1 126 ? 4.001 -2.353 25.996 1.00 84.94 126 PRO A C 1
ATOM 952 O O . PRO A 1 126 ? 3.150 -2.977 26.621 1.00 84.94 126 PRO A O 1
ATOM 955 N N . LYS A 1 127 ? 4.058 -1.012 26.057 1.00 83.12 127 LYS A N 1
ATOM 956 C CA . LYS A 1 127 ? 3.006 -0.201 26.697 1.00 83.12 127 LYS A CA 1
ATOM 957 C C . LYS A 1 127 ? 1.771 -0.046 25.809 1.00 83.12 127 LYS A C 1
ATOM 959 O O . LYS A 1 127 ? 0.693 0.240 26.321 1.00 83.12 127 LYS A O 1
ATOM 964 N N . ILE A 1 128 ? 1.924 -0.188 24.493 1.00 82.50 128 ILE A N 1
ATOM 965 C CA . ILE A 1 128 ? 0.834 -0.029 23.530 1.00 82.50 128 ILE A CA 1
ATOM 966 C C . ILE A 1 128 ? 0.005 -1.306 23.455 1.00 82.50 128 ILE A C 1
ATOM 968 O O . ILE A 1 128 ? -1.217 -1.247 23.548 1.00 82.50 128 ILE A O 1
ATOM 972 N N . ILE A 1 129 ? 0.650 -2.457 23.267 1.00 84.38 129 ILE A N 1
ATOM 973 C CA . ILE A 1 129 ? -0.020 -3.753 23.152 1.00 84.38 129 ILE A CA 1
ATOM 974 C C . ILE A 1 129 ? 0.564 -4.680 24.208 1.00 84.38 129 ILE A C 1
ATOM 976 O O . ILE A 1 129 ? 1.767 -4.937 24.224 1.00 84.38 129 ILE A O 1
ATOM 980 N N . ASP A 1 130 ? -0.304 -5.191 25.079 1.00 82.88 130 ASP A N 1
ATOM 981 C CA . ASP A 1 130 ? 0.117 -6.093 26.149 1.00 82.88 130 ASP A CA 1
ATOM 982 C C . ASP A 1 130 ? 0.735 -7.370 25.555 1.00 82.88 130 ASP A C 1
ATOM 984 O O . ASP A 1 130 ? 0.222 -7.951 24.592 1.00 82.88 130 ASP A O 1
ATOM 988 N N . GLY A 1 131 ? 1.875 -7.786 26.104 1.00 83.31 131 GLY A N 1
ATOM 989 C CA . GLY A 1 131 ? 2.653 -8.913 25.589 1.00 83.31 131 GLY A CA 1
ATOM 990 C C . GLY A 1 131 ? 3.303 -8.691 24.215 1.00 83.31 131 GLY A C 1
ATOM 991 O O . GLY A 1 131 ? 3.685 -9.675 23.572 1.00 83.31 131 GLY A O 1
ATOM 992 N N . SER A 1 132 ? 3.424 -7.448 23.728 1.00 85.31 132 SER A N 1
ATOM 993 C CA . SER A 1 132 ? 4.283 -7.152 22.576 1.00 85.31 132 SER A CA 1
ATOM 994 C C . SER A 1 132 ? 5.756 -7.087 22.984 1.00 85.31 132 SER A C 1
ATOM 996 O O . SER A 1 132 ? 6.102 -6.805 24.132 1.00 85.31 132 SER A O 1
ATOM 998 N N . THR A 1 133 ? 6.642 -7.325 22.023 1.00 87.75 133 THR A N 1
ATOM 999 C CA . THR A 1 133 ? 8.090 -7.172 22.194 1.00 87.75 133 THR A CA 1
ATOM 1000 C C . THR A 1 133 ? 8.514 -5.753 21.783 1.00 87.75 133 THR A C 1
ATOM 1002 O O . THR A 1 133 ? 7.696 -5.002 21.237 1.00 87.75 133 THR A O 1
ATOM 1005 N N . PRO A 1 134 ? 9.763 -5.329 22.057 1.00 85.81 134 PRO A N 1
ATOM 1006 C CA . PRO A 1 134 ? 10.288 -4.067 21.534 1.00 85.81 134 PRO A CA 1
ATOM 1007 C C . PRO A 1 134 ? 10.654 -4.145 20.039 1.00 85.81 134 PRO A C 1
ATOM 1009 O O . PRO A 1 134 ? 11.078 -3.142 19.471 1.00 85.81 134 PRO A O 1
ATOM 1012 N N . VAL A 1 135 ? 10.513 -5.312 19.398 1.00 85.88 135 VAL A N 1
ATOM 1013 C CA . VAL A 1 135 ? 10.784 -5.499 17.968 1.00 85.88 135 VAL A CA 1
ATOM 1014 C C . VAL A 1 135 ? 9.565 -5.036 17.170 1.00 85.88 135 VAL A C 1
ATOM 1016 O O . VAL A 1 135 ? 8.454 -5.536 17.355 1.00 85.88 135 VAL A O 1
ATOM 1019 N N . PHE A 1 136 ? 9.758 -4.064 16.277 1.00 84.75 136 PHE A N 1
ATOM 1020 C CA . PHE A 1 136 ? 8.647 -3.404 15.591 1.00 84.75 136 PHE A CA 1
ATOM 1021 C C . PHE A 1 136 ? 7.906 -4.338 14.624 1.00 84.75 136 PHE A C 1
ATOM 1023 O O . PHE A 1 136 ? 6.675 -4.326 14.579 1.00 84.75 136 PHE A O 1
ATOM 1030 N N . SER A 1 137 ? 8.620 -5.208 13.903 1.00 84.62 137 SER A N 1
ATOM 1031 C CA . SER A 1 137 ? 7.988 -6.216 13.040 1.00 84.62 137 SER A CA 1
ATOM 1032 C C . SER A 1 137 ? 7.075 -7.175 13.819 1.00 84.62 137 SER A C 1
ATOM 1034 O O . SER A 1 137 ? 5.959 -7.465 13.384 1.00 84.62 137 SER A O 1
ATOM 1036 N N . GLU A 1 138 ? 7.489 -7.615 15.007 1.00 88.81 138 GLU A N 1
ATOM 1037 C CA . GLU A 1 138 ? 6.668 -8.463 15.880 1.00 88.81 138 GLU A CA 1
ATOM 1038 C C . GLU A 1 138 ? 5.451 -7.709 16.434 1.00 88.81 138 GLU A C 1
ATOM 1040 O O . GLU A 1 138 ? 4.349 -8.262 16.501 1.00 88.81 138 GLU A O 1
ATOM 1045 N N . PHE A 1 139 ? 5.618 -6.429 16.775 1.00 87.50 139 PHE A N 1
ATOM 1046 C CA . PHE A 1 139 ? 4.522 -5.547 17.173 1.00 87.50 139 PHE A CA 1
ATOM 1047 C C . PHE A 1 139 ? 3.462 -5.392 16.067 1.00 87.50 139 PHE A C 1
ATOM 1049 O O . PHE A 1 139 ? 2.267 -5.530 16.342 1.00 87.50 139 PHE A O 1
ATOM 1056 N N . LEU A 1 140 ? 3.864 -5.201 14.806 1.00 83.88 140 LEU A N 1
ATOM 1057 C CA . LEU A 1 140 ? 2.928 -5.184 13.671 1.00 83.88 140 LEU A CA 1
ATOM 1058 C C . LEU A 1 140 ? 2.225 -6.534 13.469 1.00 83.88 140 LEU A C 1
ATOM 1060 O O . LEU A 1 140 ? 1.033 -6.573 13.148 1.00 83.88 140 LEU A O 1
ATOM 1064 N N . GLY A 1 141 ? 2.916 -7.647 13.729 1.00 86.12 141 GLY A N 1
ATOM 1065 C CA . GLY A 1 141 ? 2.290 -8.971 13.757 1.00 86.12 141 GLY A CA 1
ATOM 1066 C C . GLY A 1 141 ? 1.180 -9.074 14.815 1.00 86.12 141 GLY A C 1
ATOM 1067 O O . GLY A 1 141 ? 0.123 -9.669 14.570 1.00 86.12 141 GLY A O 1
ATOM 1068 N N . LYS A 1 142 ? 1.360 -8.429 15.977 1.00 87.88 142 LYS A N 1
ATOM 1069 C CA . LYS A 1 142 ? 0.319 -8.334 17.016 1.00 87.88 142 LYS A CA 1
ATOM 1070 C C . LYS A 1 142 ? -0.846 -7.445 16.590 1.00 87.88 142 LYS A C 1
ATOM 1072 O O . LYS A 1 142 ? -1.989 -7.832 16.827 1.00 87.88 142 LYS A O 1
ATOM 1077 N N . ILE A 1 143 ? -0.583 -6.317 15.924 1.00 87.06 143 ILE A N 1
ATOM 1078 C CA . ILE A 1 143 ? -1.637 -5.486 15.316 1.00 87.06 143 ILE A CA 1
ATOM 1079 C C . ILE A 1 143 ? -2.472 -6.325 14.347 1.00 87.06 143 ILE A C 1
ATOM 1081 O O . ILE A 1 143 ? -3.692 -6.365 14.475 1.00 87.06 143 ILE A O 1
ATOM 1085 N N . THR A 1 144 ? -1.823 -7.062 13.445 1.00 87.06 144 THR A N 1
ATOM 1086 C CA . THR A 1 144 ? -2.509 -7.942 12.488 1.00 87.06 144 THR A CA 1
ATOM 1087 C C . THR A 1 144 ? -3.389 -8.964 13.206 1.00 87.06 144 THR A C 1
ATOM 1089 O O . THR A 1 144 ? -4.558 -9.109 12.874 1.00 87.06 144 THR A O 1
ATOM 1092 N N . THR A 1 145 ? -2.876 -9.602 14.260 1.00 89.19 145 THR A N 1
ATOM 1093 C CA . THR A 1 145 ? -3.645 -10.558 15.080 1.00 89.19 145 THR A CA 1
ATOM 1094 C C . THR A 1 145 ? -4.873 -9.910 15.742 1.00 89.19 145 THR A C 1
ATOM 1096 O O . THR A 1 145 ? -5.942 -10.519 15.808 1.00 89.19 145 THR A O 1
ATOM 1099 N N . ILE A 1 146 ? -4.745 -8.675 16.238 1.00 87.50 146 ILE A N 1
ATOM 1100 C CA . ILE A 1 146 ? -5.848 -7.913 16.845 1.00 87.50 146 ILE A CA 1
ATOM 1101 C C . ILE A 1 146 ? -6.916 -7.590 15.801 1.00 87.50 146 ILE A C 1
ATOM 1103 O O . ILE A 1 146 ? -8.096 -7.825 16.056 1.00 87.50 146 ILE A O 1
ATOM 1107 N N . VAL A 1 147 ? -6.504 -7.092 14.633 1.00 88.88 147 VAL A N 1
ATOM 1108 C CA . VAL A 1 147 ? -7.409 -6.745 13.531 1.00 88.88 147 VAL A CA 1
ATOM 1109 C C . VAL A 1 147 ? -8.113 -7.994 12.999 1.00 88.88 147 VAL A C 1
ATOM 1111 O O . VAL A 1 147 ? -9.326 -7.961 12.816 1.00 88.88 147 VAL A O 1
ATOM 1114 N N . ASP A 1 148 ? -7.397 -9.112 12.853 1.00 88.62 148 ASP A N 1
ATOM 1115 C CA . ASP A 1 148 ? -7.964 -10.409 12.469 1.00 88.62 148 ASP A CA 1
ATOM 1116 C C . ASP A 1 148 ? -9.041 -10.850 13.475 1.00 88.62 148 ASP A C 1
ATOM 1118 O O . ASP A 1 148 ? -10.181 -11.116 13.101 1.00 88.62 148 ASP A O 1
ATOM 1122 N N . SER A 1 149 ? -8.723 -10.838 14.773 1.00 90.94 149 SER A N 1
ATOM 1123 C CA . SER A 1 149 ? -9.682 -11.193 15.825 1.00 90.94 149 SER A CA 1
ATOM 1124 C C . SER A 1 149 ? -10.893 -10.256 15.871 1.00 90.94 149 SER A C 1
ATOM 1126 O O . SER A 1 149 ? -11.992 -10.704 16.204 1.00 90.94 149 SER A O 1
ATOM 1128 N N . ALA A 1 150 ? -10.701 -8.966 15.587 1.00 89.06 150 ALA A N 1
ATOM 1129 C CA . ALA A 1 150 ? -11.785 -7.997 15.552 1.00 89.06 150 ALA A CA 1
ATOM 1130 C C . ALA A 1 150 ? -12.698 -8.222 14.339 1.00 89.06 150 ALA A C 1
ATOM 1132 O O . ALA A 1 150 ? -13.920 -8.238 14.485 1.00 89.06 150 ALA A O 1
ATOM 1133 N N . TYR A 1 151 ? -12.109 -8.463 13.167 1.00 90.12 151 TYR A N 1
ATOM 1134 C CA . TYR A 1 151 ? -12.834 -8.777 11.943 1.00 90.12 151 TYR A CA 1
ATOM 1135 C C . TYR A 1 151 ? -13.721 -10.013 12.115 1.00 90.12 151 TYR A C 1
ATOM 1137 O O . TYR A 1 151 ? -14.922 -9.916 11.885 1.00 90.12 151 TYR A O 1
ATOM 1145 N N . GLU A 1 152 ? -13.170 -11.137 12.588 1.00 91.19 152 GLU A N 1
ATOM 1146 C CA . GLU A 1 152 ? -13.938 -12.381 12.766 1.00 91.19 152 GLU A CA 1
ATOM 1147 C C . GLU A 1 152 ? -15.142 -12.189 13.694 1.00 91.19 152 GLU A C 1
ATOM 1149 O O . GLU A 1 152 ? -16.258 -12.634 13.405 1.00 91.19 152 GLU A O 1
ATOM 1154 N N . LYS A 1 153 ? -14.937 -11.461 14.798 1.00 91.25 153 LYS A N 1
ATOM 1155 C CA . LYS A 1 153 ? -16.009 -11.152 15.743 1.00 91.25 153 LYS A CA 1
ATOM 1156 C C . LYS A 1 153 ? -17.092 -10.282 15.098 1.00 91.25 153 LYS A C 1
ATOM 1158 O O . LYS A 1 153 ? -18.266 -10.637 15.144 1.00 91.25 153 LYS A O 1
ATOM 1163 N N . MET A 1 154 ? -16.709 -9.170 14.472 1.00 89.19 154 MET A N 1
ATOM 1164 C CA . MET A 1 154 ? -17.663 -8.236 13.861 1.00 89.19 154 MET A CA 1
ATOM 1165 C C . MET A 1 154 ? -18.383 -8.849 12.654 1.00 89.19 154 MET A C 1
ATOM 1167 O O . MET A 1 154 ? -19.551 -8.546 12.426 1.00 89.19 154 MET A O 1
ATOM 1171 N N . ASN A 1 155 ? -17.723 -9.737 11.908 1.00 90.12 155 ASN A N 1
ATOM 1172 C CA . ASN A 1 155 ? -18.332 -10.511 10.830 1.00 90.12 155 ASN A CA 1
ATOM 1173 C C . ASN A 1 155 ? -19.406 -11.464 11.365 1.00 90.12 155 ASN A C 1
ATOM 1175 O O . ASN A 1 155 ? -20.538 -11.450 10.885 1.00 90.12 155 ASN A O 1
ATOM 1179 N N . THR A 1 156 ? -19.085 -12.217 12.421 1.00 90.50 156 THR A N 1
ATOM 1180 C CA . THR A 1 156 ? -20.040 -13.112 13.099 1.00 90.50 156 THR A CA 1
ATOM 1181 C C . THR A 1 156 ? -21.270 -12.350 13.599 1.00 90.50 156 THR A C 1
ATOM 1183 O O . THR A 1 156 ? -22.397 -12.826 13.482 1.00 90.50 156 THR A O 1
ATOM 1186 N N . GLU A 1 157 ? -21.067 -11.136 14.111 1.00 92.31 157 GLU A N 1
ATOM 1187 C CA . GLU A 1 157 ? -22.136 -10.265 14.607 1.00 92.31 157 GLU A CA 1
ATOM 1188 C C . GLU A 1 157 ? -22.866 -9.483 13.498 1.00 92.31 157 GLU A C 1
ATOM 1190 O O . GLU A 1 157 ? -23.829 -8.781 13.795 1.00 92.31 157 GLU A O 1
ATOM 1195 N N . LYS A 1 158 ? -22.447 -9.604 12.228 1.00 91.19 158 LYS A N 1
ATOM 1196 C CA . LYS A 1 158 ? -22.960 -8.831 11.078 1.00 91.19 158 LYS A CA 1
ATOM 1197 C C . LYS A 1 158 ? -22.850 -7.310 11.259 1.00 91.19 158 LYS A C 1
ATOM 1199 O O . LYS A 1 158 ? -23.725 -6.556 10.844 1.00 91.19 158 LYS A O 1
ATOM 1204 N N . ARG A 1 159 ? -21.754 -6.857 11.870 1.00 93.12 159 ARG A N 1
ATOM 1205 C CA . ARG A 1 159 ? -21.469 -5.452 12.216 1.00 93.12 159 ARG A CA 1
ATOM 1206 C C . ARG A 1 159 ? -20.249 -4.881 11.486 1.00 93.12 159 ARG A C 1
ATOM 1208 O O . ARG A 1 159 ? -19.702 -3.863 11.896 1.00 93.12 159 ARG A O 1
ATOM 1215 N N . LEU A 1 160 ? -19.784 -5.520 10.408 1.00 88.88 160 LEU A N 1
ATOM 1216 C CA . LEU A 1 160 ? -18.573 -5.087 9.688 1.00 88.88 160 LEU A CA 1
ATOM 1217 C C . LEU A 1 160 ? -18.643 -3.646 9.171 1.00 88.88 160 LEU A C 1
ATOM 1219 O O . LEU A 1 160 ? -17.613 -2.967 9.131 1.00 88.88 160 LEU A O 1
ATOM 1223 N N . ASP A 1 161 ? -19.837 -3.162 8.831 1.00 87.88 161 ASP A N 1
ATOM 1224 C CA . ASP A 1 161 ? -20.030 -1.785 8.377 1.00 87.88 161 ASP A CA 1
ATOM 1225 C C . ASP A 1 161 ? -19.652 -0.750 9.448 1.00 87.88 161 ASP A C 1
ATOM 1227 O O . ASP A 1 161 ? -19.145 0.319 9.109 1.00 87.88 161 ASP A O 1
ATOM 1231 N N . GLU A 1 162 ? -19.772 -1.086 10.738 1.00 89.38 162 GLU A N 1
ATOM 1232 C CA . GLU A 1 162 ? -19.404 -0.192 11.848 1.00 89.38 162 GLU A CA 1
ATOM 1233 C C . GLU A 1 162 ? -17.896 0.094 11.914 1.00 89.38 162 GLU A C 1
ATOM 1235 O O . GLU A 1 162 ? -17.474 1.108 12.475 1.00 89.38 162 GLU A O 1
ATOM 1240 N N . ILE A 1 163 ? -17.069 -0.789 11.341 1.00 87.19 163 ILE A N 1
ATOM 1241 C CA . ILE A 1 163 ? -15.606 -0.644 11.320 1.00 87.19 163 ILE A CA 1
ATOM 1242 C C . ILE A 1 163 ? -15.039 -0.380 9.923 1.00 87.19 163 ILE A C 1
ATOM 1244 O O . ILE A 1 163 ? -13.830 -0.181 9.791 1.00 87.19 163 ILE A O 1
ATOM 1248 N N . LYS A 1 164 ? -15.880 -0.334 8.882 1.00 87.38 164 LYS A N 1
ATOM 1249 C CA . LYS A 1 164 ? -15.457 -0.188 7.480 1.00 87.38 164 LYS A CA 1
ATOM 1250 C C . LYS A 1 164 ? -14.557 1.030 7.257 1.00 87.38 164 LYS A C 1
ATOM 1252 O O . LYS A 1 164 ? -13.493 0.896 6.656 1.00 87.38 164 LYS A O 1
ATOM 1257 N N . LEU A 1 165 ? -14.939 2.188 7.799 1.00 84.31 165 LEU A N 1
ATOM 1258 C CA . LEU A 1 165 ? -14.171 3.430 7.653 1.00 84.31 165 LEU A CA 1
ATOM 1259 C C . LEU A 1 165 ? -12.776 3.335 8.298 1.00 84.31 165 LEU A C 1
ATOM 1261 O O . LEU A 1 165 ? -11.787 3.739 7.690 1.00 84.31 165 LEU A O 1
ATOM 1265 N N . PHE A 1 166 ? -12.668 2.759 9.501 1.00 86.38 166 PHE A N 1
ATOM 1266 C CA . PHE A 1 166 ? -11.376 2.597 10.185 1.00 86.38 166 PHE A CA 1
ATOM 1267 C C . PHE A 1 166 ? -10.460 1.618 9.444 1.00 86.38 166 PHE A C 1
ATOM 1269 O O . PHE A 1 166 ? -9.254 1.835 9.364 1.00 86.38 166 PHE A O 1
ATOM 1276 N N . ARG A 1 167 ? -11.032 0.567 8.845 1.00 88.19 167 ARG A N 1
ATOM 1277 C CA . ARG A 1 167 ? -10.301 -0.402 8.016 1.00 88.19 167 ARG A CA 1
ATOM 1278 C C . ARG A 1 167 ? -9.770 0.237 6.729 1.00 88.19 167 ARG A C 1
ATOM 1280 O O . ARG A 1 167 ? -8.610 0.028 6.390 1.00 88.19 167 ARG A O 1
ATOM 1287 N N . GLN A 1 168 ? -10.567 1.073 6.058 1.00 84.50 168 GLN A N 1
ATOM 1288 C CA . GLN A 1 168 ? -10.114 1.847 4.891 1.00 84.50 168 GLN A CA 1
ATOM 1289 C C . GLN A 1 168 ? -8.947 2.775 5.251 1.00 84.50 168 GLN A C 1
ATOM 1291 O O . GLN A 1 168 ? -7.916 2.763 4.585 1.00 84.50 168 GLN A O 1
ATOM 1296 N N . ARG A 1 169 ? -9.052 3.514 6.362 1.00 83.06 169 ARG A N 1
ATOM 1297 C CA . ARG A 1 169 ? -7.955 4.370 6.847 1.00 83.06 169 ARG A CA 1
ATOM 1298 C C . ARG A 1 169 ? -6.727 3.574 7.266 1.00 83.06 169 ARG A C 1
ATOM 1300 O O . ARG A 1 169 ? -5.606 4.037 7.086 1.00 83.06 169 ARG A O 1
ATOM 1307 N N . LEU A 1 170 ? -6.914 2.376 7.818 1.00 85.94 170 LEU A N 1
ATOM 1308 C CA . LEU A 1 170 ? -5.804 1.487 8.127 1.00 85.94 170 LEU A CA 1
ATOM 1309 C C . LEU A 1 170 ? -5.062 1.088 6.846 1.00 85.94 170 LEU A C 1
ATOM 1311 O O . LEU A 1 170 ? -3.841 1.207 6.833 1.00 85.94 170 LEU A O 1
ATOM 1315 N N . VAL A 1 171 ? -5.769 0.695 5.778 1.00 84.19 171 VAL A N 1
ATOM 1316 C CA . VAL A 1 171 ? -5.178 0.397 4.455 1.00 84.19 171 VAL A CA 1
ATOM 1317 C C . VAL A 1 171 ? -4.365 1.579 3.933 1.00 84.19 171 VAL A C 1
ATOM 1319 O O . VAL A 1 171 ? -3.231 1.384 3.497 1.00 84.19 171 VAL A O 1
ATOM 1322 N N . GLU A 1 172 ? -4.900 2.792 4.045 1.00 84.00 172 GLU A N 1
ATOM 1323 C CA . GLU A 1 172 ? -4.204 4.019 3.652 1.00 84.00 172 GLU A CA 1
ATOM 1324 C C . GLU A 1 172 ? -2.921 4.260 4.458 1.00 84.00 172 GLU A C 1
ATOM 1326 O O . GLU A 1 172 ? -1.851 4.478 3.884 1.00 84.00 172 GLU A O 1
ATOM 1331 N N . CYS A 1 173 ? -2.976 4.105 5.786 1.00 84.19 173 CYS A N 1
ATOM 1332 C CA . CYS A 1 173 ? -1.788 4.162 6.639 1.00 84.19 173 CYS A CA 1
ATOM 1333 C C . CYS A 1 173 ? -0.743 3.104 6.245 1.00 84.19 173 CYS A C 1
ATOM 1335 O O . CYS A 1 173 ? 0.445 3.416 6.189 1.00 84.19 173 CYS A O 1
ATOM 1337 N N . GLN A 1 174 ? -1.167 1.864 5.956 1.00 85.38 174 GLN A N 1
ATOM 1338 C CA . GLN A 1 174 ? -0.250 0.806 5.516 1.00 85.38 174 GLN A CA 1
ATOM 1339 C C . GLN A 1 174 ? 0.395 1.158 4.170 1.00 85.38 174 GLN A C 1
ATOM 1341 O O . GLN A 1 174 ? 1.599 0.980 4.008 1.00 85.38 174 GLN A O 1
ATOM 1346 N N . ARG A 1 175 ? -0.384 1.675 3.210 1.00 86.50 175 ARG A N 1
ATOM 1347 C CA . ARG A 1 175 ? 0.113 2.113 1.898 1.00 86.50 175 ARG A CA 1
ATOM 1348 C C . ARG A 1 175 ? 1.175 3.200 2.049 1.00 86.50 175 ARG A C 1
ATOM 1350 O O . ARG A 1 175 ? 2.273 3.040 1.522 1.00 86.50 175 ARG A O 1
ATOM 1357 N N . ALA A 1 176 ? 0.881 4.242 2.827 1.00 85.00 176 ALA A N 1
ATOM 1358 C CA . ALA A 1 176 ? 1.817 5.329 3.100 1.00 85.00 176 ALA A CA 1
ATOM 1359 C C . ALA A 1 176 ? 3.110 4.828 3.767 1.00 85.00 176 ALA A C 1
ATOM 1361 O O . ALA A 1 176 ? 4.204 5.197 3.341 1.00 85.00 176 ALA A O 1
ATOM 1362 N N . ALA A 1 177 ? 3.001 3.950 4.772 1.00 85.81 177 ALA A N 1
ATOM 1363 C CA . ALA A 1 177 ? 4.160 3.366 5.446 1.00 85.81 177 ALA A CA 1
ATOM 1364 C C . ALA A 1 177 ? 5.043 2.558 4.478 1.00 85.81 177 ALA A C 1
ATOM 1366 O O . ALA A 1 177 ? 6.259 2.733 4.478 1.00 85.81 177 ALA A O 1
ATOM 1367 N N . ILE A 1 178 ? 4.441 1.731 3.610 1.00 85.94 178 ILE A N 1
ATOM 1368 C CA . ILE A 1 178 ? 5.162 0.952 2.589 1.00 85.94 178 ILE A CA 1
ATOM 1369 C C . ILE A 1 178 ? 5.909 1.879 1.626 1.00 85.94 178 ILE A C 1
ATOM 1371 O O . ILE A 1 178 ? 7.106 1.690 1.418 1.00 85.94 178 ILE A O 1
ATOM 1375 N N . GLU A 1 179 ? 5.229 2.882 1.061 1.00 86.06 179 GLU A N 1
ATOM 1376 C CA . GLU A 1 179 ? 5.834 3.797 0.085 1.00 86.06 179 GLU A CA 1
ATOM 1377 C C . GLU A 1 179 ? 7.008 4.577 0.677 1.00 86.06 179 GLU A C 1
ATOM 1379 O O . GLU A 1 179 ? 8.071 4.673 0.059 1.00 86.06 179 GLU A O 1
ATOM 1384 N N . ILE A 1 180 ? 6.840 5.112 1.891 1.00 85.62 180 ILE A N 1
ATOM 1385 C CA . ILE A 1 180 ? 7.905 5.861 2.556 1.00 85.62 180 ILE A CA 1
ATOM 1386 C C . ILE A 1 180 ? 9.070 4.926 2.865 1.00 85.62 180 ILE A C 1
ATOM 1388 O O . ILE A 1 180 ? 10.195 5.249 2.497 1.00 85.62 180 ILE A O 1
ATOM 1392 N N . ARG A 1 181 ? 8.825 3.747 3.450 1.00 85.00 181 ARG A N 1
ATOM 1393 C CA . ARG A 1 181 ? 9.886 2.783 3.768 1.00 85.00 181 ARG A CA 1
ATOM 1394 C C . ARG A 1 181 ? 10.690 2.368 2.545 1.00 85.00 181 ARG A C 1
ATOM 1396 O O . ARG A 1 181 ? 11.914 2.478 2.557 1.00 85.00 181 ARG A O 1
ATOM 1403 N N . GLN A 1 182 ? 10.015 1.974 1.468 1.00 85.62 182 GLN A N 1
ATOM 1404 C CA . GLN A 1 182 ? 10.678 1.637 0.208 1.00 85.62 182 GLN A CA 1
ATOM 1405 C C . GLN A 1 182 ? 11.526 2.810 -0.306 1.00 85.62 182 GLN A C 1
ATOM 1407 O O . GLN A 1 182 ? 12.674 2.617 -0.711 1.00 85.62 182 GLN A O 1
ATOM 1412 N N . GLY A 1 183 ? 11.013 4.040 -0.206 1.00 85.50 183 GLY A N 1
ATOM 1413 C CA . GLY A 1 183 ? 11.775 5.241 -0.537 1.00 85.50 183 GLY A CA 1
ATOM 1414 C C . GLY A 1 183 ? 12.998 5.467 0.353 1.00 85.50 183 GLY A C 1
ATOM 1415 O O . GLY A 1 183 ? 14.058 5.865 -0.129 1.00 85.50 183 GLY A O 1
ATOM 1416 N N . GLU A 1 184 ? 12.899 5.180 1.645 1.00 83.69 184 GLU A N 1
ATOM 1417 C CA . GLU A 1 184 ? 14.006 5.301 2.596 1.00 83.69 184 GLU A CA 1
ATOM 1418 C C . GLU A 1 184 ? 15.071 4.223 2.385 1.00 83.69 184 GLU A C 1
ATOM 1420 O O . GLU A 1 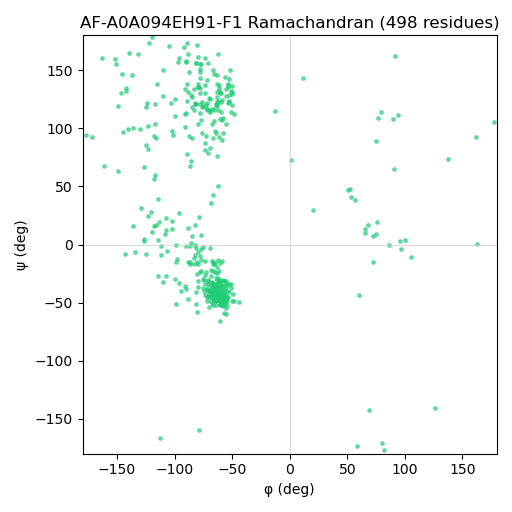184 ? 16.262 4.504 2.514 1.00 83.69 184 GLU A O 1
ATOM 1425 N N . GLN A 1 185 ? 14.671 3.018 1.985 1.00 83.12 185 GLN A N 1
ATOM 1426 C CA . GLN A 1 185 ? 15.579 1.945 1.585 1.00 83.12 185 GLN A CA 1
ATOM 1427 C C . GLN A 1 185 ? 16.397 2.323 0.336 1.00 83.12 185 GLN A C 1
ATOM 1429 O O . GLN A 1 185 ? 17.570 1.945 0.215 1.00 83.12 185 GLN A O 1
ATOM 1434 N N . ILE A 1 186 ? 15.790 3.092 -0.576 1.00 82.69 186 ILE A N 1
ATOM 1435 C CA . ILE A 1 186 ? 16.405 3.557 -1.823 1.00 82.69 186 ILE A CA 1
ATOM 1436 C C . ILE A 1 186 ? 17.301 4.779 -1.596 1.00 82.69 186 ILE A C 1
ATOM 1438 O O . ILE A 1 186 ? 18.484 4.739 -1.938 1.00 82.69 186 ILE A O 1
ATOM 1442 N N . GLY A 1 187 ? 16.744 5.869 -1.060 1.00 70.69 187 GLY A N 1
ATOM 1443 C CA . GLY A 1 187 ? 17.414 7.173 -1.004 1.00 70.69 187 GLY A CA 1
ATOM 1444 C C . GLY A 1 187 ? 17.806 7.665 0.384 1.00 70.69 187 GLY A C 1
ATOM 1445 O O . GLY A 1 187 ? 18.556 8.634 0.475 1.00 70.69 187 GLY A O 1
ATOM 1446 N N . GLY A 1 188 ? 17.360 6.987 1.445 1.00 63.97 188 GLY A N 1
ATOM 1447 C CA . GLY A 1 188 ? 17.822 7.206 2.811 1.00 63.97 188 GLY A CA 1
ATOM 1448 C C . GLY A 1 188 ? 17.273 8.439 3.522 1.00 63.97 188 GLY A C 1
ATOM 1449 O O . GLY A 1 188 ? 17.773 9.544 3.339 1.00 63.97 188 GLY A O 1
ATOM 1450 N N . THR A 1 189 ? 16.392 8.250 4.503 1.00 51.00 189 THR A N 1
ATOM 1451 C CA . THR A 1 189 ? 16.298 9.165 5.658 1.00 51.00 189 THR A CA 1
ATOM 1452 C C . THR A 1 189 ? 17.287 8.678 6.716 1.00 51.00 189 THR A C 1
ATOM 1454 O O . THR A 1 189 ? 17.077 7.710 7.439 1.00 51.00 189 THR A O 1
ATOM 1457 N N . GLY A 1 190 ? 18.493 9.250 6.677 1.00 53.94 190 GLY A N 1
ATOM 1458 C CA . GLY A 1 190 ? 19.666 8.749 7.414 1.00 53.94 190 GLY A CA 1
ATOM 1459 C C . GLY A 1 190 ? 20.274 7.447 6.852 1.00 53.94 190 GLY A C 1
ATOM 1460 O O . GLY A 1 190 ? 21.424 7.113 7.148 1.00 53.94 190 GLY A O 1
ATOM 1461 N N . GLY A 1 191 ? 19.548 6.740 5.981 1.00 51.00 191 GLY A N 1
ATOM 1462 C CA . GLY A 1 191 ? 19.910 5.478 5.335 1.00 51.00 191 GLY A CA 1
ATOM 1463 C C . GLY A 1 191 ? 20.739 5.621 4.059 1.00 51.00 191 GLY A C 1
ATOM 1464 O O . GLY A 1 191 ? 20.235 5.365 2.983 1.00 51.00 191 GLY A O 1
ATOM 1465 N N . LYS A 1 192 ? 22.012 6.006 4.202 1.00 62.50 192 LYS A N 1
ATOM 1466 C CA . LYS A 1 192 ? 23.223 5.630 3.426 1.00 62.50 192 LYS A CA 1
ATOM 1467 C C . LYS A 1 192 ? 23.110 5.031 1.997 1.00 62.50 192 LYS A C 1
ATOM 1469 O O . LYS A 1 192 ? 24.035 4.301 1.650 1.00 62.50 192 LYS A O 1
ATOM 1474 N N . ASP A 1 193 ? 22.117 5.323 1.161 1.00 77.56 193 ASP A N 1
ATOM 1475 C CA . ASP A 1 193 ? 21.951 4.713 -0.167 1.00 77.56 193 ASP A CA 1
ATOM 1476 C C . ASP A 1 193 ? 21.977 3.168 -0.096 1.00 77.56 193 ASP A C 1
ATOM 1478 O O . ASP A 1 193 ? 22.742 2.528 -0.813 1.00 77.56 193 ASP A O 1
ATOM 1482 N N . GLY A 1 194 ? 21.227 2.562 0.836 1.00 84.38 194 GLY A N 1
ATOM 1483 C CA . GLY A 1 194 ? 21.330 1.133 1.184 1.00 84.38 194 GLY A CA 1
ATOM 1484 C C . GLY A 1 194 ? 21.158 0.197 -0.014 1.00 84.38 194 GLY A C 1
ATOM 1485 O O . GLY A 1 194 ? 22.097 -0.516 -0.384 1.00 84.38 194 GLY A O 1
ATOM 1486 N N . LEU A 1 195 ? 20.000 0.269 -0.679 1.00 86.44 195 LEU A N 1
ATOM 1487 C CA . LEU A 1 195 ? 19.738 -0.533 -1.875 1.00 86.44 195 LEU A CA 1
ATOM 1488 C C . LEU A 1 195 ? 20.703 -0.178 -3.015 1.00 86.44 195 LEU A C 1
ATOM 1490 O O . LEU A 1 195 ? 21.262 -1.064 -3.654 1.00 86.44 195 LEU A O 1
ATOM 1494 N N . VAL A 1 196 ? 20.981 1.108 -3.229 1.00 90.50 196 VAL A N 1
ATOM 1495 C CA . VAL A 1 196 ? 21.921 1.564 -4.267 1.00 90.50 196 VAL A CA 1
ATOM 1496 C C . VAL A 1 196 ? 23.328 0.991 -4.061 1.00 90.50 196 VAL A C 1
ATOM 1498 O O . VAL A 1 196 ? 23.961 0.530 -5.011 1.00 90.50 196 VAL A O 1
ATOM 1501 N N . LYS A 1 197 ? 23.832 0.978 -2.824 1.00 90.81 197 LYS A N 1
ATOM 1502 C CA . LYS A 1 197 ? 25.123 0.371 -2.476 1.00 90.81 197 LYS A CA 1
ATOM 1503 C C . LYS A 1 197 ? 25.102 -1.132 -2.676 1.00 90.81 197 LYS A C 1
ATOM 1505 O O . LYS A 1 197 ? 26.099 -1.686 -3.129 1.00 90.81 197 LYS A O 1
ATOM 1510 N N . ALA A 1 198 ? 23.992 -1.784 -2.360 1.00 90.31 198 ALA A N 1
ATOM 1511 C CA . ALA A 1 198 ? 23.853 -3.216 -2.552 1.00 90.31 198 ALA A CA 1
ATOM 1512 C C . ALA A 1 198 ? 23.800 -3.607 -4.031 1.00 90.31 198 ALA A C 1
ATOM 1514 O O . ALA A 1 198 ? 24.478 -4.558 -4.408 1.00 90.31 198 ALA A O 1
ATOM 1515 N N . ILE A 1 199 ? 23.120 -2.825 -4.875 1.00 91.31 199 ILE A N 1
ATOM 1516 C CA . ILE A 1 199 ? 23.147 -2.979 -6.336 1.00 91.31 199 ILE A CA 1
ATOM 1517 C C . ILE A 1 199 ? 24.587 -2.837 -6.843 1.00 91.31 199 ILE A C 1
ATOM 1519 O O . ILE A 1 199 ? 25.091 -3.732 -7.513 1.00 91.31 199 ILE A O 1
ATOM 1523 N N . LYS A 1 200 ? 25.307 -1.778 -6.445 1.00 93.88 200 LYS A N 1
ATOM 1524 C CA . LYS A 1 200 ? 26.717 -1.573 -6.835 1.00 93.88 200 LYS A CA 1
ATOM 1525 C C . LYS A 1 200 ? 27.664 -2.662 -6.323 1.00 93.88 200 LYS A C 1
ATOM 1527 O O . LYS A 1 200 ? 28.669 -2.947 -6.965 1.00 93.88 200 LYS A O 1
ATOM 1532 N N . LYS A 1 201 ? 27.367 -3.259 -5.165 1.00 93.38 201 LYS A N 1
ATOM 1533 C CA . LYS A 1 201 ? 28.126 -4.386 -4.605 1.00 93.38 201 LYS A CA 1
ATOM 1534 C C . LYS A 1 201 ? 27.854 -5.679 -5.376 1.00 93.38 201 LYS A C 1
ATOM 1536 O O . LYS A 1 201 ? 28.790 -6.427 -5.633 1.00 93.38 201 LYS A O 1
ATOM 1541 N N . LYS A 1 202 ? 26.590 -5.949 -5.717 1.00 93.38 202 LYS A N 1
ATOM 1542 C CA . LYS A 1 202 ? 26.174 -7.140 -6.471 1.00 93.38 202 LYS A CA 1
ATOM 1543 C C . LYS A 1 202 ? 26.672 -7.092 -7.915 1.00 93.38 202 LYS A C 1
ATOM 1545 O O . LYS A 1 202 ? 27.118 -8.114 -8.427 1.00 93.38 202 LYS A O 1
ATOM 1550 N N . TRP A 1 203 ? 26.636 -5.908 -8.522 1.00 95.06 203 TRP A N 1
ATOM 1551 C CA . TRP A 1 203 ? 27.061 -5.645 -9.891 1.00 95.06 203 TRP A CA 1
ATOM 1552 C C . TRP A 1 203 ? 28.103 -4.519 -9.921 1.00 95.06 203 TRP A C 1
ATOM 1554 O O . TRP A 1 203 ? 27.757 -3.343 -10.090 1.00 95.06 203 TRP A O 1
ATOM 1564 N N . PRO A 1 204 ? 29.392 -4.853 -9.735 1.00 96.12 204 PRO A N 1
ATOM 1565 C CA . PRO A 1 204 ? 30.467 -3.875 -9.828 1.00 96.12 204 PRO A CA 1
ATOM 1566 C C . PRO A 1 204 ? 30.437 -3.150 -11.180 1.00 96.12 204 PRO A C 1
ATOM 1568 O O . PRO A 1 204 ? 30.405 -3.783 -12.230 1.00 96.12 204 PRO A O 1
ATOM 1571 N N . GLY A 1 205 ? 30.435 -1.815 -11.149 1.00 95.19 205 GLY A N 1
ATOM 1572 C CA . GLY A 1 205 ? 30.298 -0.971 -12.344 1.00 95.19 205 GLY A CA 1
ATOM 1573 C C . GLY A 1 205 ? 28.878 -0.465 -12.622 1.00 95.19 205 GLY A C 1
ATOM 1574 O O . GLY A 1 205 ? 28.711 0.350 -13.524 1.00 95.19 205 GLY A O 1
ATOM 1575 N N . ALA A 1 206 ? 27.873 -0.875 -11.838 1.00 95.94 206 ALA A N 1
ATOM 1576 C CA . ALA A 1 206 ? 26.507 -0.372 -11.973 1.00 95.94 206 ALA A CA 1
ATOM 1577 C C . ALA A 1 206 ? 26.415 1.150 -11.760 1.00 95.94 206 ALA A C 1
ATOM 1579 O O . ALA A 1 206 ? 26.859 1.685 -10.732 1.00 95.94 206 ALA A O 1
ATOM 1580 N N . VAL A 1 207 ? 25.747 1.838 -12.684 1.00 96.00 207 VAL A N 1
ATOM 1581 C CA . VAL A 1 207 ? 25.387 3.254 -12.574 1.00 96.00 207 VAL A CA 1
ATOM 1582 C C . VAL A 1 207 ? 23.919 3.349 -12.175 1.00 96.00 207 VAL A C 1
ATOM 1584 O O . VAL A 1 207 ? 23.021 3.308 -13.004 1.00 96.00 207 VAL A O 1
ATOM 1587 N N . VAL A 1 208 ? 23.672 3.456 -10.869 1.00 92.94 208 VAL A N 1
ATOM 1588 C CA . VAL A 1 208 ? 22.307 3.509 -10.324 1.00 92.94 208 VAL A CA 1
ATOM 1589 C C . VAL A 1 208 ? 21.755 4.926 -10.400 1.00 92.94 208 VAL A C 1
ATOM 1591 O O . VAL A 1 208 ? 22.269 5.826 -9.726 1.00 92.94 208 VAL A O 1
ATOM 1594 N N . ILE A 1 209 ? 20.698 5.104 -11.191 1.00 92.38 209 ILE A N 1
ATOM 1595 C CA . ILE A 1 209 ? 19.987 6.370 -11.354 1.00 92.38 209 ILE A CA 1
ATOM 1596 C C . ILE A 1 209 ? 18.853 6.431 -10.330 1.00 92.38 209 ILE A C 1
ATOM 1598 O O . ILE A 1 209 ? 17.893 5.660 -10.379 1.00 92.38 209 ILE A O 1
ATOM 1602 N N . LYS A 1 210 ? 18.995 7.354 -9.375 1.00 90.38 210 LYS A N 1
ATOM 1603 C CA . LYS A 1 210 ? 17.965 7.662 -8.381 1.00 90.38 210 LYS A CA 1
ATOM 1604 C C . LYS A 1 210 ? 17.041 8.744 -8.918 1.00 90.38 210 LYS A C 1
ATOM 1606 O O . LYS A 1 210 ? 17.524 9.748 -9.438 1.00 90.38 210 LYS A O 1
ATOM 1611 N N . ASP A 1 211 ? 15.754 8.573 -8.680 1.00 89.38 211 ASP A N 1
ATOM 1612 C CA . ASP A 1 211 ? 14.747 9.614 -8.850 1.00 89.38 211 ASP A CA 1
ATOM 1613 C C . ASP A 1 211 ? 14.015 9.841 -7.519 1.00 89.38 211 ASP A C 1
ATOM 1615 O O . ASP A 1 211 ? 14.241 9.123 -6.537 1.00 89.38 211 ASP A O 1
ATOM 1619 N N . PHE A 1 212 ? 13.155 10.850 -7.446 1.00 88.88 212 PHE A N 1
ATOM 1620 C CA . PHE A 1 212 ? 12.249 11.021 -6.323 1.00 88.88 212 PHE A CA 1
ATOM 1621 C C . PHE A 1 212 ? 10.917 11.622 -6.760 1.00 88.88 212 PHE A C 1
ATOM 1623 O O . PHE A 1 212 ? 10.857 12.489 -7.626 1.00 88.88 212 PHE A O 1
ATOM 1630 N N . LYS A 1 213 ? 9.850 11.215 -6.075 1.00 86.38 213 LYS A N 1
ATOM 1631 C CA . LYS A 1 213 ? 8.561 11.906 -6.106 1.00 86.38 213 LYS A CA 1
ATOM 1632 C C . LYS A 1 213 ? 8.298 12.572 -4.762 1.00 86.38 213 LYS A C 1
ATOM 1634 O O . LYS A 1 213 ? 8.759 12.102 -3.719 1.00 86.38 213 LYS A O 1
ATOM 1639 N N . THR A 1 214 ? 7.561 13.672 -4.776 1.00 85.88 214 THR A N 1
ATOM 1640 C CA . THR A 1 214 ? 6.998 14.238 -3.549 1.00 85.88 214 THR A CA 1
ATOM 1641 C C . THR A 1 214 ? 5.835 13.362 -3.097 1.00 85.88 214 THR A C 1
ATOM 1643 O O . THR A 1 214 ? 5.042 12.921 -3.926 1.00 85.88 214 THR A O 1
ATOM 1646 N N . PHE A 1 215 ? 5.734 13.081 -1.800 1.00 83.38 215 PHE A N 1
ATOM 1647 C CA . PHE A 1 215 ? 4.583 12.365 -1.265 1.00 83.38 215 PHE A CA 1
ATOM 1648 C C . PHE A 1 215 ? 3.345 13.263 -1.310 1.00 83.38 215 PHE A C 1
ATOM 1650 O O . PHE A 1 215 ? 3.364 14.372 -0.777 1.00 83.38 215 PHE A O 1
ATOM 1657 N N . GLU A 1 216 ? 2.278 12.772 -1.935 1.00 81.75 216 GLU A N 1
ATOM 1658 C CA . GLU A 1 216 ? 1.092 13.556 -2.302 1.00 81.75 216 GLU A CA 1
ATOM 1659 C C . GLU A 1 216 ? 0.463 14.293 -1.113 1.00 81.75 216 GLU A C 1
ATOM 1661 O O . GLU A 1 216 ? 0.103 15.463 -1.214 1.00 81.75 216 GLU A O 1
ATOM 1666 N N . HIS A 1 217 ? 0.415 13.642 0.049 1.00 79.44 217 HIS A N 1
ATOM 1667 C CA . HIS A 1 217 ? -0.253 14.189 1.227 1.00 79.44 217 HIS A CA 1
ATOM 1668 C C . HIS A 1 217 ? 0.627 15.106 2.082 1.00 79.44 217 HIS A C 1
ATOM 1670 O O . HIS A 1 217 ? 0.115 15.825 2.938 1.00 79.44 217 HIS A O 1
ATOM 1676 N N . VAL A 1 218 ? 1.953 15.067 1.905 1.00 78.69 218 VAL A N 1
ATOM 1677 C CA . VAL A 1 218 ? 2.890 15.839 2.730 1.00 78.69 218 VAL A CA 1
ATOM 1678 C C . VAL A 1 218 ? 4.065 16.296 1.863 1.00 78.69 218 VAL A C 1
ATOM 1680 O O . VAL A 1 218 ? 5.040 15.571 1.651 1.00 78.69 218 VAL A O 1
ATOM 1683 N N . SER A 1 219 ? 3.978 17.534 1.378 1.00 76.06 219 SER A N 1
ATOM 1684 C CA . SER A 1 219 ? 4.808 18.074 0.289 1.00 76.06 219 SER A CA 1
ATOM 1685 C C . SER A 1 219 ? 6.318 18.140 0.557 1.00 76.06 219 SER A C 1
ATOM 1687 O O . SER A 1 219 ? 7.107 18.325 -0.369 1.00 76.06 219 SER A O 1
ATOM 1689 N N . ASN A 1 220 ? 6.760 17.983 1.805 1.00 80.94 220 ASN A N 1
ATOM 1690 C CA . ASN A 1 220 ? 8.177 17.963 2.167 1.00 80.94 220 ASN A CA 1
ATOM 1691 C C . ASN A 1 220 ? 8.759 16.551 2.341 1.00 80.94 220 ASN A C 1
ATOM 1693 O O . ASN A 1 220 ? 9.948 16.422 2.642 1.00 80.94 220 ASN A O 1
ATOM 1697 N N . ILE A 1 221 ? 7.961 15.497 2.156 1.00 82.06 221 ILE A N 1
ATOM 1698 C CA . ILE A 1 221 ? 8.458 14.121 2.130 1.00 82.06 221 ILE A CA 1
ATOM 1699 C C . ILE A 1 221 ? 8.831 13.771 0.691 1.00 82.06 221 ILE A C 1
ATOM 1701 O O . ILE A 1 221 ? 8.001 13.829 -0.214 1.00 82.06 221 ILE A O 1
ATOM 1705 N N . ARG A 1 222 ? 10.088 13.371 0.484 1.00 85.88 222 ARG A N 1
ATOM 1706 C CA . ARG A 1 222 ? 10.567 12.826 -0.789 1.00 85.88 222 ARG A CA 1
ATOM 1707 C C . ARG A 1 222 ? 10.616 11.308 -0.700 1.00 85.88 222 ARG A C 1
ATOM 1709 O O . ARG A 1 222 ? 11.274 10.770 0.187 1.00 85.88 222 ARG A O 1
ATOM 1716 N N . ILE A 1 223 ? 9.951 10.639 -1.632 1.00 85.44 223 ILE A N 1
ATOM 1717 C CA . ILE A 1 223 ? 10.015 9.192 -1.815 1.00 85.44 223 ILE A CA 1
ATOM 1718 C C . ILE A 1 223 ? 10.978 8.932 -2.955 1.00 85.44 223 ILE A C 1
ATOM 1720 O O . ILE A 1 223 ? 10.696 9.261 -4.108 1.00 85.44 223 ILE A O 1
ATOM 1724 N N . TYR A 1 224 ? 12.127 8.362 -2.624 1.00 87.56 224 TYR A N 1
ATOM 1725 C CA . TYR A 1 224 ? 13.127 8.024 -3.621 1.00 87.56 224 TYR A CA 1
ATOM 1726 C C . TYR A 1 224 ? 12.747 6.742 -4.352 1.00 87.56 224 TYR A C 1
ATOM 1728 O O . TYR A 1 224 ? 12.223 5.805 -3.761 1.00 87.56 224 TYR A O 1
ATOM 1736 N N . THR A 1 225 ? 13.037 6.692 -5.642 1.00 88.25 225 THR A N 1
ATOM 1737 C CA . THR A 1 225 ? 12.833 5.511 -6.481 1.00 88.25 225 THR A CA 1
ATOM 1738 C C . THR A 1 225 ? 14.096 5.234 -7.293 1.00 88.25 225 THR A C 1
ATOM 1740 O O . THR A 1 225 ? 14.999 6.073 -7.372 1.00 88.25 225 THR A O 1
ATOM 1743 N N . ILE A 1 226 ? 14.204 4.027 -7.843 1.00 86.19 226 ILE A N 1
ATOM 1744 C CA . ILE A 1 226 ? 15.243 3.692 -8.817 1.00 86.19 226 ILE A CA 1
ATOM 1745 C C . ILE A 1 226 ? 14.575 3.686 -10.182 1.00 86.19 226 ILE A C 1
ATOM 1747 O O . ILE A 1 226 ? 13.641 2.916 -10.405 1.00 86.19 226 ILE A O 1
ATOM 1751 N N . ASP A 1 227 ? 15.071 4.516 -11.093 1.00 87.19 227 ASP A N 1
ATOM 1752 C CA . ASP A 1 227 ? 14.683 4.426 -12.494 1.00 87.19 227 ASP A CA 1
ATOM 1753 C C . ASP A 1 227 ? 15.424 3.228 -13.092 1.00 87.19 227 ASP A C 1
ATOM 1755 O O . ASP A 1 227 ? 16.616 3.307 -13.409 1.00 87.19 227 ASP A O 1
ATOM 1759 N N . VAL A 1 228 ? 14.747 2.077 -13.134 1.00 83.12 228 VAL A N 1
ATOM 1760 C CA . VAL A 1 228 ? 15.355 0.804 -13.542 1.00 83.12 228 VAL A CA 1
ATOM 1761 C C . VAL A 1 228 ? 15.851 0.883 -14.984 1.00 83.12 228 VAL A C 1
ATOM 1763 O O . VAL A 1 228 ? 16.965 0.444 -15.256 1.00 83.12 228 VAL A O 1
ATOM 1766 N N . MET A 1 229 ? 15.082 1.509 -15.881 1.00 84.25 229 MET A N 1
ATOM 1767 C CA . MET A 1 229 ? 15.449 1.638 -17.293 1.00 84.25 229 MET A CA 1
ATOM 1768 C C . MET A 1 229 ? 16.675 2.533 -17.459 1.00 84.25 229 MET A C 1
ATOM 1770 O O . MET A 1 229 ? 17.681 2.083 -18.001 1.00 84.25 229 MET A O 1
ATOM 1774 N N . LYS A 1 230 ? 16.671 3.743 -16.880 1.00 87.81 230 LYS A N 1
ATOM 1775 C CA . LYS A 1 230 ? 17.854 4.620 -16.938 1.00 87.81 230 LYS A CA 1
ATOM 1776 C C . LYS A 1 230 ? 19.069 4.012 -16.241 1.00 87.81 230 LYS A C 1
ATOM 1778 O O . LYS A 1 230 ? 20.195 4.257 -16.658 1.00 87.81 230 LYS A O 1
ATOM 1783 N N . THR A 1 231 ? 18.865 3.233 -15.178 1.00 86.88 231 THR A N 1
ATOM 1784 C CA . THR A 1 231 ? 19.946 2.516 -14.483 1.00 86.88 231 THR A CA 1
ATOM 1785 C C . THR A 1 231 ? 20.584 1.455 -15.377 1.00 86.88 231 THR A C 1
ATOM 1787 O O . THR A 1 231 ? 21.806 1.318 -15.368 1.00 86.88 231 THR A O 1
ATOM 1790 N N . ILE A 1 232 ? 19.789 0.721 -16.158 1.00 84.50 232 ILE A N 1
ATOM 1791 C CA . ILE A 1 232 ? 20.289 -0.258 -17.133 1.00 84.50 232 ILE A CA 1
ATOM 1792 C C . ILE A 1 232 ? 21.028 0.455 -18.262 1.00 84.50 232 ILE A C 1
ATOM 1794 O O . ILE A 1 232 ? 22.178 0.116 -18.527 1.00 84.50 232 ILE A O 1
ATOM 1798 N N . ASP A 1 233 ? 20.412 1.480 -18.853 1.00 90.50 233 ASP A N 1
ATOM 1799 C CA . ASP A 1 233 ? 20.974 2.223 -19.986 1.00 90.50 233 ASP A CA 1
ATOM 1800 C C . ASP A 1 233 ? 22.288 2.934 -19.629 1.00 90.50 233 ASP A C 1
ATOM 1802 O O . ASP A 1 233 ? 23.203 3.019 -20.447 1.00 90.50 233 ASP A O 1
ATOM 1806 N N . ALA A 1 234 ? 22.404 3.436 -18.395 1.00 93.56 234 ALA A N 1
ATOM 1807 C CA . ALA A 1 234 ? 23.613 4.092 -17.904 1.00 93.56 234 ALA A CA 1
ATOM 1808 C C . ALA A 1 234 ? 24.705 3.106 -17.447 1.00 93.56 234 ALA A C 1
ATOM 1810 O O . ALA A 1 234 ? 25.851 3.515 -17.247 1.00 93.56 234 ALA A O 1
ATOM 1811 N N . SER A 1 235 ? 24.369 1.831 -17.238 1.00 94.31 235 SER A N 1
ATOM 1812 C CA . SER A 1 235 ? 25.314 0.804 -16.793 1.00 94.31 235 SER A CA 1
ATOM 1813 C C . SER A 1 235 ? 25.988 0.103 -17.982 1.00 94.31 235 SER A C 1
ATOM 1815 O O . SER A 1 235 ? 25.448 0.089 -19.087 1.00 94.31 235 SER A O 1
ATOM 1817 N N . PRO A 1 236 ? 27.172 -0.513 -17.792 1.00 95.75 236 PRO A N 1
ATOM 1818 C CA . PRO A 1 236 ? 27.796 -1.331 -18.828 1.00 95.75 236 PRO A CA 1
ATOM 1819 C C . PRO A 1 236 ? 26.831 -2.373 -19.413 1.00 95.75 236 PRO A C 1
ATOM 1821 O O . PRO A 1 236 ? 26.105 -3.046 -18.679 1.00 95.75 236 PRO A O 1
ATOM 1824 N N . SER A 1 237 ? 26.841 -2.523 -20.742 1.00 92.25 237 SER A N 1
ATOM 1825 C CA . SER A 1 237 ? 25.957 -3.464 -21.439 1.00 92.25 237 SER A CA 1
ATOM 1826 C C . SER A 1 237 ? 26.091 -4.882 -20.870 1.00 92.25 237 SER A C 1
ATOM 1828 O O . SER A 1 237 ? 27.201 -5.352 -20.617 1.00 92.25 237 SER A O 1
ATOM 1830 N N . LYS A 1 238 ? 24.951 -5.569 -20.703 1.00 86.56 238 LYS A N 1
ATOM 1831 C CA . LYS A 1 238 ? 24.831 -6.936 -20.156 1.00 86.56 238 LYS A CA 1
ATOM 1832 C C . LYS A 1 238 ? 25.230 -7.094 -18.682 1.00 86.56 238 LYS A C 1
ATOM 1834 O O . LYS A 1 238 ? 25.380 -8.224 -18.227 1.00 86.56 238 LYS A O 1
ATOM 1839 N N . LEU A 1 239 ? 25.386 -6.005 -17.924 1.00 90.44 239 LEU A N 1
ATOM 1840 C CA . LEU A 1 239 ? 25.704 -6.100 -16.495 1.00 90.44 239 LEU A CA 1
ATOM 1841 C C . LEU A 1 239 ? 24.537 -6.688 -15.679 1.00 90.44 239 LEU A C 1
ATOM 1843 O O . LEU A 1 239 ? 24.758 -7.484 -14.767 1.00 90.44 239 LEU A O 1
ATOM 1847 N N . PHE A 1 240 ? 23.306 -6.313 -16.026 1.00 88.00 240 PHE A N 1
ATOM 1848 C CA . PHE A 1 240 ? 22.054 -6.883 -15.525 1.00 88.00 240 PHE A CA 1
ATOM 1849 C C . PHE A 1 240 ? 20.897 -6.496 -16.453 1.00 88.00 240 PHE A C 1
ATOM 1851 O O . PHE A 1 240 ? 20.997 -5.533 -17.214 1.00 88.00 240 PHE A O 1
ATOM 1858 N N . ASP A 1 241 ? 19.799 -7.242 -16.368 1.00 85.00 241 ASP A N 1
ATOM 1859 C CA . ASP A 1 241 ? 18.519 -6.910 -16.999 1.00 85.00 241 ASP A CA 1
ATOM 1860 C C . ASP A 1 241 ? 17.497 -6.396 -15.970 1.00 85.00 241 ASP A C 1
ATOM 1862 O O . ASP A 1 241 ? 17.706 -6.465 -14.753 1.00 85.00 241 ASP A O 1
ATOM 1866 N N . THR A 1 242 ? 16.373 -5.884 -16.474 1.00 75.75 242 THR A N 1
ATOM 1867 C CA . THR A 1 242 ? 15.261 -5.345 -15.679 1.00 75.75 242 THR A CA 1
ATOM 1868 C C . THR A 1 242 ? 14.740 -6.342 -14.652 1.00 75.75 242 THR A C 1
ATOM 1870 O O . THR A 1 242 ? 14.553 -5.973 -13.492 1.00 75.75 242 THR A O 1
ATOM 1873 N N . GLY A 1 243 ? 14.545 -7.605 -15.041 1.00 73.81 243 GLY A N 1
ATOM 1874 C CA . GLY A 1 243 ? 14.012 -8.636 -14.151 1.00 73.81 243 GLY A CA 1
ATOM 1875 C C . GLY A 1 243 ? 14.943 -8.902 -12.971 1.00 73.81 243 GLY A C 1
ATOM 1876 O O . GLY A 1 243 ? 14.497 -8.969 -11.827 1.00 73.81 243 GLY A O 1
ATOM 1877 N N . ASN A 1 244 ? 16.249 -8.961 -13.227 1.00 81.19 244 ASN A N 1
ATOM 1878 C CA . ASN A 1 244 ? 17.265 -9.160 -12.201 1.00 81.19 244 ASN A CA 1
ATOM 1879 C C . ASN A 1 244 ? 17.339 -7.997 -11.198 1.00 81.19 244 ASN A C 1
ATOM 1881 O O . ASN A 1 244 ? 17.430 -8.242 -9.993 1.00 81.19 244 ASN A O 1
ATOM 1885 N N . VAL A 1 245 ? 17.263 -6.741 -11.658 1.00 77.75 245 VAL A N 1
ATOM 1886 C CA . VAL A 1 245 ? 17.269 -5.565 -10.764 1.00 77.75 245 VAL A CA 1
ATOM 1887 C C . VAL A 1 245 ? 15.999 -5.500 -9.924 1.00 77.75 245 VAL A C 1
ATOM 1889 O O . VAL A 1 245 ? 16.085 -5.291 -8.714 1.00 77.75 245 VAL A O 1
ATOM 1892 N N . VAL A 1 246 ? 14.832 -5.709 -10.541 1.00 74.69 246 VAL A N 1
ATOM 1893 C CA . VAL A 1 246 ? 13.537 -5.695 -9.844 1.00 74.69 246 VAL A CA 1
ATOM 1894 C C . VAL A 1 246 ? 13.480 -6.801 -8.795 1.00 74.69 246 VAL A C 1
ATOM 1896 O O . VAL A 1 246 ? 13.154 -6.528 -7.640 1.00 74.69 246 VAL A O 1
ATOM 1899 N N . LYS A 1 247 ? 13.875 -8.029 -9.157 1.00 79.75 247 LYS A N 1
ATOM 1900 C CA . LYS A 1 247 ? 13.933 -9.157 -8.223 1.00 79.75 247 LYS A CA 1
ATOM 1901 C C . LYS A 1 247 ? 14.885 -8.878 -7.060 1.00 79.75 247 LYS A C 1
ATOM 1903 O O . LYS A 1 247 ? 14.504 -9.047 -5.907 1.00 79.75 247 LYS A O 1
ATOM 1908 N N . PHE A 1 248 ? 16.092 -8.382 -7.339 1.00 85.00 248 PHE A N 1
ATOM 1909 C CA . PHE A 1 248 ? 17.057 -8.038 -6.293 1.00 85.00 248 PHE A CA 1
ATOM 1910 C C . PHE A 1 248 ? 16.544 -6.940 -5.353 1.00 85.00 248 PHE A C 1
ATOM 1912 O O . PHE A 1 248 ? 16.757 -7.017 -4.146 1.00 85.00 248 PHE A O 1
ATOM 1919 N N . ALA A 1 249 ? 15.865 -5.920 -5.886 1.00 81.38 249 ALA A N 1
ATOM 1920 C CA . ALA A 1 249 ? 15.265 -4.864 -5.079 1.00 81.38 249 ALA A CA 1
ATOM 1921 C C . ALA A 1 249 ? 14.133 -5.395 -4.184 1.00 81.38 249 ALA A C 1
ATOM 1923 O O . ALA A 1 249 ? 14.059 -5.008 -3.018 1.00 81.38 249 ALA A O 1
ATOM 1924 N N . ALA A 1 250 ? 13.300 -6.303 -4.703 1.00 76.56 250 ALA A N 1
ATOM 1925 C CA . ALA A 1 250 ? 12.229 -6.956 -3.951 1.00 76.56 250 ALA A CA 1
ATOM 1926 C C . ALA A 1 250 ? 12.758 -7.890 -2.848 1.00 76.56 250 ALA A C 1
ATOM 1928 O O . ALA A 1 250 ? 12.155 -7.993 -1.782 1.00 76.56 250 ALA A O 1
ATOM 1929 N N . GLU A 1 251 ? 13.901 -8.539 -3.083 1.00 83.19 251 GLU A N 1
ATOM 1930 C CA . GLU A 1 251 ? 14.548 -9.458 -2.137 1.00 83.19 251 GLU A CA 1
ATOM 1931 C C . GLU A 1 251 ? 15.545 -8.759 -1.191 1.00 83.19 251 GLU A C 1
ATOM 1933 O O . GLU A 1 251 ? 16.145 -9.403 -0.324 1.00 83.19 251 GLU A O 1
ATOM 1938 N N . PHE A 1 252 ? 15.757 -7.448 -1.317 1.00 84.56 252 PHE A N 1
ATOM 1939 C CA . PHE A 1 252 ? 16.727 -6.736 -0.488 1.00 84.56 252 PHE A CA 1
ATOM 1940 C C . PHE A 1 252 ? 16.334 -6.773 0.996 1.00 84.56 252 PHE A C 1
ATOM 1942 O O . PHE A 1 252 ? 15.233 -6.380 1.373 1.00 84.56 252 PHE A O 1
ATOM 1949 N N . GLY A 1 253 ? 17.265 -7.216 1.846 1.00 84.31 253 GLY A N 1
ATOM 1950 C CA . GLY A 1 253 ? 17.027 -7.412 3.278 1.00 84.31 253 GLY A CA 1
ATOM 1951 C C . GLY A 1 253 ? 16.432 -8.780 3.640 1.00 84.31 253 GLY A C 1
ATOM 1952 O O . GLY A 1 253 ? 16.242 -9.058 4.817 1.00 84.31 253 GLY A O 1
ATOM 1953 N N . THR A 1 254 ? 16.169 -9.671 2.678 1.00 84.44 254 THR A N 1
ATOM 1954 C CA . THR A 1 254 ? 15.629 -11.015 2.981 1.00 84.44 254 THR A CA 1
ATOM 1955 C C . THR A 1 254 ? 16.660 -11.988 3.553 1.00 84.44 254 THR A C 1
ATOM 1957 O O . THR A 1 254 ? 16.294 -12.898 4.297 1.00 84.44 254 THR A O 1
ATOM 1960 N N . THR A 1 255 ? 17.939 -11.835 3.199 1.00 82.50 255 THR A N 1
ATOM 1961 C CA . THR A 1 255 ? 18.997 -12.795 3.545 1.00 82.50 255 THR A CA 1
ATOM 1962 C C . THR A 1 255 ? 19.790 -12.381 4.786 1.00 82.50 255 THR A C 1
ATOM 1964 O O . THR A 1 255 ? 19.877 -11.204 5.138 1.00 82.50 255 THR A O 1
ATOM 1967 N N . VAL A 1 256 ? 20.422 -13.365 5.434 1.00 79.81 256 VAL A N 1
ATOM 1968 C CA . VAL A 1 256 ? 21.257 -13.163 6.634 1.00 79.81 256 VAL A CA 1
ATOM 1969 C C . VAL A 1 256 ? 22.537 -12.360 6.373 1.00 79.81 256 VAL A C 1
ATOM 1971 O O . VAL A 1 256 ? 23.147 -11.867 7.315 1.00 79.81 256 VAL A O 1
ATOM 1974 N N . ASP A 1 257 ? 22.930 -12.198 5.106 1.00 84.06 257 ASP A N 1
ATOM 1975 C CA . ASP A 1 257 ? 24.121 -11.436 4.708 1.00 84.06 257 ASP A CA 1
ATOM 1976 C C . ASP A 1 257 ? 23.905 -9.913 4.764 1.00 84.06 257 ASP A C 1
ATOM 1978 O O . ASP A 1 257 ? 24.863 -9.135 4.671 1.00 84.06 257 ASP A O 1
ATOM 1982 N N . TYR A 1 258 ? 22.648 -9.474 4.881 1.00 85.12 258 TYR A N 1
ATOM 1983 C CA . TYR A 1 258 ? 22.296 -8.073 5.082 1.00 85.12 258 TYR A CA 1
ATOM 1984 C C . TYR A 1 258 ? 22.426 -7.676 6.547 1.00 85.12 258 TYR A C 1
ATOM 1986 O O . TYR A 1 258 ? 22.332 -8.499 7.456 1.00 85.12 258 TYR A O 1
ATOM 1994 N N . LYS A 1 259 ? 22.616 -6.381 6.792 1.00 86.44 259 LYS A N 1
ATOM 1995 C CA . LYS A 1 259 ? 22.705 -5.860 8.159 1.00 86.44 259 LYS A CA 1
ATOM 1996 C C . LYS A 1 259 ? 21.363 -6.019 8.866 1.00 86.44 259 LYS A C 1
ATOM 1998 O O . LYS A 1 259 ? 20.319 -5.887 8.232 1.00 86.44 259 LYS A O 1
ATOM 2003 N N . ASP A 1 260 ? 21.382 -6.186 10.185 1.00 85.25 260 ASP A N 1
ATOM 2004 C CA . ASP A 1 260 ? 20.165 -6.397 10.986 1.00 85.25 260 ASP A CA 1
ATOM 2005 C C . ASP A 1 260 ? 19.074 -5.349 10.723 1.00 85.25 260 ASP A C 1
ATOM 2007 O O . ASP A 1 260 ? 17.895 -5.685 10.651 1.00 85.25 260 ASP A O 1
ATOM 2011 N N . PHE A 1 261 ? 19.452 -4.084 10.506 1.00 81.62 261 PHE A N 1
ATOM 2012 C CA . PHE A 1 261 ? 18.486 -3.026 10.196 1.00 81.62 261 PHE A CA 1
ATOM 2013 C C . PHE A 1 261 ? 17.870 -3.149 8.792 1.00 81.62 261 PHE A C 1
ATOM 2015 O O . PHE A 1 261 ? 16.730 -2.743 8.606 1.00 81.62 261 PHE A O 1
ATOM 2022 N N . GLU A 1 262 ? 18.597 -3.683 7.806 1.00 84.81 262 GLU A N 1
ATOM 2023 C CA . GLU A 1 262 ? 18.081 -3.933 6.451 1.00 84.81 262 GLU A CA 1
ATOM 2024 C C . GLU A 1 262 ? 17.094 -5.103 6.495 1.00 84.81 262 GLU A C 1
ATOM 2026 O O . GLU A 1 262 ? 16.021 -5.033 5.897 1.00 84.81 262 GLU A O 1
ATOM 2031 N N . GLN A 1 263 ? 17.415 -6.133 7.284 1.00 86.25 263 GLN A N 1
ATOM 2032 C CA . GLN A 1 263 ? 16.511 -7.252 7.527 1.00 86.25 263 GLN A CA 1
ATOM 2033 C C . GLN A 1 263 ? 15.248 -6.827 8.273 1.00 86.25 263 GLN A C 1
ATOM 2035 O O . GLN A 1 263 ? 14.144 -7.203 7.886 1.00 86.25 263 GLN A O 1
ATOM 2040 N N . GLU A 1 264 ? 15.378 -6.020 9.327 1.00 86.44 264 GLU A N 1
ATOM 2041 C CA . GLU A 1 264 ? 14.213 -5.506 10.049 1.00 86.44 264 GLU A CA 1
ATOM 2042 C C . GLU A 1 264 ? 13.379 -4.567 9.174 1.00 86.44 264 GLU A C 1
ATOM 2044 O O . GLU A 1 264 ? 12.150 -4.610 9.221 1.00 86.44 264 GLU A O 1
ATOM 2049 N N . HIS A 1 265 ? 14.022 -3.769 8.315 1.00 85.38 265 HIS A N 1
ATOM 2050 C CA . HIS A 1 265 ? 13.312 -2.952 7.341 1.00 85.38 265 HIS A CA 1
ATOM 2051 C C . HIS A 1 265 ? 12.427 -3.811 6.433 1.00 85.38 265 HIS A C 1
ATOM 2053 O O . HIS A 1 265 ? 11.229 -3.545 6.324 1.00 85.38 265 HIS A O 1
ATOM 2059 N N . TYR A 1 266 ? 12.997 -4.876 5.860 1.00 86.38 266 TYR A N 1
ATOM 2060 C CA . TYR A 1 266 ? 12.265 -5.843 5.048 1.00 86.38 266 TYR A CA 1
ATOM 2061 C C . TYR A 1 2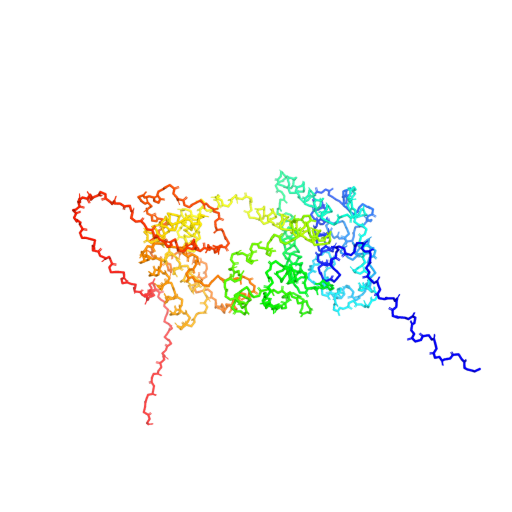66 ? 11.120 -6.506 5.828 1.00 86.38 266 TYR A C 1
ATOM 2063 O O . TYR A 1 266 ? 9.985 -6.518 5.353 1.00 86.38 266 TYR A O 1
ATOM 2071 N N . ARG A 1 267 ? 11.381 -7.016 7.043 1.00 87.31 267 ARG A N 1
ATOM 2072 C CA . ARG A 1 267 ? 10.366 -7.696 7.872 1.00 87.31 267 ARG A CA 1
ATOM 2073 C C . ARG A 1 267 ? 9.167 -6.801 8.153 1.00 87.31 267 ARG A C 1
ATOM 2075 O O . ARG A 1 267 ? 8.030 -7.239 8.011 1.00 87.31 267 ARG A O 1
ATOM 2082 N N . VAL A 1 268 ? 9.404 -5.550 8.526 1.00 87.31 268 VAL A N 1
ATOM 2083 C CA . VAL A 1 268 ? 8.331 -4.582 8.775 1.00 87.31 268 VAL A CA 1
ATOM 2084 C C . VAL A 1 268 ? 7.568 -4.245 7.492 1.00 87.31 268 VAL A C 1
ATOM 2086 O O . VAL A 1 268 ? 6.339 -4.256 7.504 1.00 87.31 268 VAL A O 1
ATOM 2089 N N . THR A 1 269 ? 8.259 -3.995 6.375 1.00 84.94 269 THR A N 1
ATOM 2090 C CA . THR A 1 269 ? 7.599 -3.746 5.083 1.00 84.94 269 THR A CA 1
ATOM 2091 C C . THR A 1 269 ? 6.722 -4.937 4.684 1.00 84.94 269 THR A C 1
ATOM 2093 O O . THR A 1 269 ? 5.573 -4.748 4.285 1.00 84.94 269 THR A O 1
ATOM 2096 N N . ALA A 1 270 ? 7.202 -6.167 4.883 1.00 84.38 270 ALA A N 1
ATOM 2097 C CA . ALA A 1 270 ? 6.428 -7.383 4.651 1.00 84.38 270 ALA A CA 1
ATOM 2098 C C . ALA A 1 270 ? 5.189 -7.482 5.564 1.00 84.38 270 ALA A C 1
ATOM 2100 O O . ALA A 1 270 ? 4.118 -7.865 5.093 1.00 84.38 270 ALA A O 1
ATOM 2101 N N . GLN A 1 271 ?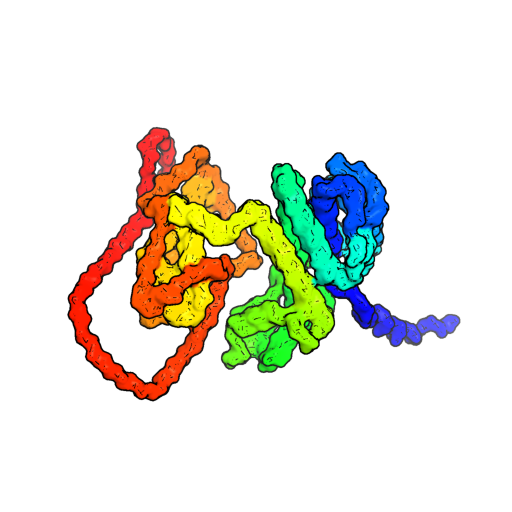 5.291 -7.092 6.841 1.00 86.94 271 GLN A N 1
ATOM 2102 C CA . GLN A 1 271 ? 4.138 -7.033 7.753 1.00 86.94 271 GLN A CA 1
ATOM 2103 C C . GLN A 1 271 ? 3.095 -6.006 7.294 1.00 86.94 271 GLN A C 1
ATOM 2105 O O . GLN A 1 271 ? 1.906 -6.325 7.256 1.00 86.94 271 GLN A O 1
ATOM 2110 N N . HIS A 1 272 ? 3.521 -4.810 6.876 1.00 86.44 272 HIS A N 1
ATOM 2111 C CA . HIS A 1 272 ? 2.609 -3.803 6.329 1.00 86.44 272 HIS A CA 1
ATOM 2112 C C . HIS A 1 272 ? 1.911 -4.293 5.052 1.00 86.44 272 HIS A C 1
ATOM 2114 O O . HIS A 1 272 ? 0.699 -4.127 4.909 1.00 86.44 272 HIS A O 1
ATOM 2120 N N . ILE A 1 273 ? 2.647 -4.940 4.136 1.00 83.19 273 ILE A N 1
ATOM 2121 C CA . ILE A 1 273 ? 2.079 -5.539 2.917 1.00 83.19 273 ILE A CA 1
ATOM 2122 C C . ILE A 1 273 ? 1.045 -6.610 3.274 1.00 83.19 273 ILE A C 1
ATOM 2124 O O . ILE A 1 273 ? -0.052 -6.598 2.711 1.00 83.19 273 ILE A O 1
ATOM 2128 N N . ASN A 1 274 ? 1.361 -7.506 4.213 1.00 86.31 274 ASN A N 1
ATOM 2129 C CA . ASN A 1 274 ? 0.452 -8.564 4.653 1.00 86.31 274 ASN A CA 1
ATOM 2130 C C . ASN A 1 274 ? -0.852 -7.976 5.207 1.00 86.31 274 ASN A C 1
ATOM 2132 O O . ASN A 1 274 ? -1.935 -8.313 4.724 1.00 86.31 274 ASN A O 1
ATOM 2136 N N . LEU A 1 275 ? -0.745 -7.039 6.154 1.00 86.06 275 LEU A N 1
ATOM 2137 C CA . LEU A 1 275 ? -1.900 -6.397 6.773 1.00 86.06 275 LEU A CA 1
ATOM 2138 C C . LEU A 1 275 ? -2.741 -5.629 5.745 1.00 86.06 275 LEU A C 1
ATOM 2140 O O . LEU A 1 275 ? -3.958 -5.798 5.707 1.00 86.06 275 LEU A O 1
ATOM 2144 N N . LYS A 1 276 ? -2.105 -4.844 4.865 1.00 88.56 276 LYS A N 1
ATOM 2145 C CA . LYS A 1 276 ? -2.789 -4.133 3.773 1.00 88.56 276 LYS A CA 1
ATOM 2146 C C . LYS A 1 276 ? -3.573 -5.101 2.889 1.00 88.56 276 LYS A C 1
ATOM 2148 O O . LYS A 1 276 ? -4.747 -4.871 2.625 1.00 88.56 276 LYS A O 1
ATOM 2153 N N . THR A 1 277 ? -2.928 -6.179 2.449 1.00 85.62 277 THR A N 1
ATOM 2154 C CA . THR A 1 277 ? -3.516 -7.169 1.534 1.00 85.62 277 THR A CA 1
ATOM 2155 C C . THR A 1 277 ? -4.723 -7.851 2.167 1.00 85.62 277 THR A C 1
ATOM 2157 O O . THR A 1 277 ? -5.785 -7.914 1.550 1.00 85.62 277 THR A O 1
ATOM 2160 N N . LYS A 1 278 ? -4.602 -8.286 3.430 1.00 87.44 278 LYS A N 1
ATOM 2161 C CA . LYS A 1 278 ? -5.725 -8.846 4.193 1.00 87.44 278 LYS A CA 1
ATOM 2162 C C . LYS A 1 278 ? -6.881 -7.858 4.311 1.00 87.44 278 LYS A C 1
ATOM 2164 O O . LYS A 1 278 ? -8.029 -8.224 4.079 1.00 87.44 278 LYS A O 1
ATOM 2169 N N . GLU A 1 279 ? -6.599 -6.607 4.661 1.00 86.75 279 GLU A N 1
ATOM 2170 C CA . GLU A 1 279 ? -7.650 -5.611 4.853 1.00 86.75 279 GLU A CA 1
ATOM 2171 C C . GLU A 1 279 ? -8.363 -5.242 3.554 1.00 86.75 279 GLU A C 1
ATOM 2173 O O . GLU A 1 279 ? -9.593 -5.176 3.553 1.00 86.75 279 GLU A O 1
ATOM 2178 N N . VAL A 1 280 ? -7.629 -5.087 2.448 1.00 85.38 280 VAL A N 1
ATOM 2179 C CA . VAL A 1 280 ? -8.212 -4.899 1.110 1.00 85.38 280 VAL A CA 1
ATOM 2180 C C . VAL A 1 280 ? -9.110 -6.082 0.753 1.00 85.38 280 VAL A C 1
ATOM 2182 O O . VAL A 1 280 ? -10.270 -5.870 0.402 1.00 85.38 280 VAL A O 1
ATOM 2185 N N . ALA A 1 281 ? -8.633 -7.317 0.942 1.00 83.81 281 ALA A N 1
ATOM 2186 C CA . ALA A 1 281 ? -9.427 -8.513 0.675 1.00 83.81 281 ALA A CA 1
ATOM 2187 C C . ALA A 1 281 ? -10.749 -8.504 1.460 1.00 83.81 281 ALA A C 1
ATOM 2189 O O . ALA A 1 281 ? -11.812 -8.698 0.873 1.00 83.81 281 ALA A O 1
ATOM 2190 N N . ARG A 1 282 ? -10.731 -8.192 2.767 1.00 86.56 282 ARG A N 1
ATOM 2191 C CA . ARG A 1 282 ? -11.989 -8.166 3.536 1.00 86.56 282 ARG A CA 1
ATOM 2192 C C . ARG A 1 282 ? -12.825 -6.901 3.360 1.00 86.56 282 ARG A C 1
ATOM 2194 O O . ARG A 1 282 ? -13.978 -6.885 3.781 1.00 86.56 282 ARG A O 1
ATOM 2201 N N . LEU A 1 283 ? -12.266 -5.803 2.850 1.00 83.38 283 LEU A N 1
ATOM 2202 C CA . LEU A 1 283 ? -13.049 -4.617 2.473 1.00 83.38 283 LEU A CA 1
ATOM 2203 C C . LEU A 1 283 ? -13.832 -4.874 1.187 1.00 83.38 283 LEU A C 1
ATOM 2205 O O . LEU A 1 283 ? -14.974 -4.439 1.080 1.00 83.38 283 LEU A O 1
ATOM 2209 N N . ASN A 1 284 ? -13.262 -5.666 0.283 1.00 82.31 284 ASN A N 1
ATOM 2210 C CA . ASN A 1 284 ? -13.905 -6.126 -0.946 1.00 82.31 284 ASN A CA 1
ATOM 2211 C C . ASN A 1 284 ? -14.884 -7.294 -0.697 1.00 82.31 284 ASN A C 1
ATOM 2213 O O . ASN A 1 284 ? -15.155 -8.091 -1.587 1.00 82.31 284 ASN A O 1
ATOM 2217 N N . GLY A 1 285 ? -15.402 -7.421 0.531 1.00 68.44 285 GLY A N 1
ATOM 2218 C CA . GLY A 1 285 ? -16.365 -8.455 0.910 1.00 68.44 285 GLY A CA 1
ATOM 2219 C C . GLY A 1 285 ? -15.771 -9.851 1.084 1.00 68.44 285 GLY A C 1
ATOM 2220 O O . GLY A 1 285 ? -16.530 -10.800 1.230 1.00 68.44 285 GLY A O 1
ATOM 2221 N N . GLY A 1 286 ? -14.441 -10.000 1.071 1.00 53.75 286 GLY A N 1
ATOM 2222 C CA . GLY A 1 286 ? -13.805 -11.313 1.174 1.00 53.75 286 GLY A CA 1
ATOM 2223 C C . GLY A 1 286 ? -14.097 -12.227 -0.013 1.00 53.75 286 GLY A C 1
ATOM 2224 O O . GLY A 1 286 ? -13.735 -13.395 0.066 1.00 53.75 286 GLY A O 1
ATOM 2225 N N . ILE A 1 287 ? -14.709 -11.704 -1.083 1.00 53.81 287 ILE A N 1
ATOM 2226 C CA . ILE A 1 287 ? -14.894 -12.403 -2.348 1.00 53.81 287 ILE A CA 1
ATOM 2227 C C . ILE A 1 287 ? -13.479 -12.721 -2.839 1.00 53.81 287 ILE A C 1
ATOM 2229 O O . ILE A 1 287 ? -12.742 -11.784 -3.182 1.00 53.81 287 ILE A O 1
ATOM 2233 N N . PRO A 1 288 ? -13.033 -13.995 -2.800 1.00 59.66 288 PRO A N 1
ATOM 2234 C CA . PRO A 1 288 ? -11.727 -14.368 -3.306 1.00 59.66 288 PRO A CA 1
ATOM 2235 C C . PRO A 1 288 ? -11.596 -13.834 -4.720 1.00 59.66 288 PRO A C 1
ATOM 2237 O O . PRO A 1 288 ? -12.590 -13.691 -5.427 1.00 59.66 288 PRO A O 1
ATOM 2240 N N . GLU A 1 289 ? -10.381 -13.518 -5.147 1.00 63.53 289 GLU A N 1
ATOM 2241 C CA . GLU A 1 289 ? -10.221 -12.808 -6.410 1.00 63.53 289 GLU A CA 1
ATOM 2242 C C . GLU A 1 289 ? -10.856 -13.585 -7.599 1.00 63.53 289 GLU A C 1
ATOM 2244 O O . GLU A 1 289 ? -11.500 -13.019 -8.479 1.00 63.53 289 GLU A O 1
ATOM 2249 N N . ALA A 1 290 ? -10.845 -14.916 -7.498 1.00 65.75 290 ALA A N 1
ATOM 2250 C CA . ALA A 1 290 ? -11.562 -15.831 -8.380 1.00 65.75 290 ALA A CA 1
ATOM 2251 C C . ALA A 1 290 ? -13.100 -15.673 -8.392 1.00 65.75 290 ALA A C 1
ATOM 2253 O O . ALA A 1 290 ? -13.720 -15.903 -9.423 1.00 65.75 290 ALA A O 1
ATOM 2254 N N . GLU A 1 291 ? -13.739 -15.309 -7.280 1.00 68.12 291 GLU A N 1
ATOM 2255 C CA . GLU A 1 291 ? -15.199 -15.204 -7.168 1.00 68.12 291 GLU A CA 1
ATOM 2256 C C . GLU A 1 291 ? -15.734 -13.893 -7.775 1.00 68.12 291 GLU A C 1
ATOM 2258 O O . GLU A 1 291 ? -16.761 -13.932 -8.450 1.00 68.12 291 GLU A O 1
ATOM 2263 N N . TRP A 1 292 ? -15.034 -12.752 -7.666 1.00 71.69 292 TRP A N 1
ATOM 2264 C CA . TRP A 1 292 ? -15.480 -11.537 -8.376 1.00 71.69 292 TRP A CA 1
ATOM 2265 C C . TRP A 1 292 ? -15.182 -11.632 -9.870 1.00 71.69 292 TRP A C 1
ATOM 2267 O O . TRP A 1 292 ? -15.960 -11.141 -10.684 1.00 71.69 292 TRP A O 1
ATOM 2277 N N . VAL A 1 293 ? -14.118 -12.335 -10.261 1.00 79.06 293 VAL A N 1
ATOM 2278 C CA . VAL A 1 293 ? -13.890 -12.640 -11.678 1.00 79.06 293 VAL A CA 1
ATOM 2279 C C . VAL A 1 293 ? -14.912 -13.627 -12.208 1.00 79.06 293 VAL A C 1
ATOM 2281 O O . VAL A 1 293 ? -15.448 -13.406 -13.290 1.00 79.06 293 VAL A O 1
ATOM 2284 N N . ALA A 1 294 ? -15.300 -14.638 -11.433 1.00 80.94 294 ALA A N 1
ATOM 2285 C CA . ALA A 1 294 ? -16.440 -15.474 -11.792 1.00 80.94 294 ALA A CA 1
ATOM 2286 C C . ALA A 1 294 ? -17.731 -14.648 -11.942 1.00 80.94 294 ALA A C 1
ATOM 2288 O O . ALA A 1 294 ? -18.493 -14.888 -12.877 1.00 80.94 294 ALA A O 1
ATOM 2289 N N . ALA A 1 295 ? -17.955 -13.635 -11.096 1.00 81.31 295 ALA A N 1
ATOM 2290 C CA . ALA A 1 295 ? -19.101 -12.736 -11.235 1.00 81.31 295 ALA A CA 1
ATOM 2291 C C . ALA A 1 295 ? -19.066 -11.932 -12.553 1.00 81.31 295 ALA A C 1
ATOM 2293 O O . ALA A 1 295 ? -20.102 -11.768 -13.198 1.00 81.31 295 ALA A O 1
ATOM 2294 N N . MET A 1 296 ? -17.883 -11.507 -13.014 1.00 90.81 296 MET A N 1
ATOM 2295 C CA . MET A 1 296 ? -17.728 -10.805 -14.298 1.00 90.81 296 MET A CA 1
ATOM 2296 C C . MET A 1 296 ? -17.861 -11.711 -15.532 1.00 90.81 296 MET A C 1
ATOM 2298 O O . MET A 1 296 ? -18.069 -11.199 -16.630 1.00 90.81 296 MET A O 1
ATOM 2302 N N . ALA A 1 297 ? -17.809 -13.040 -15.379 1.00 91.06 297 ALA A N 1
ATOM 2303 C CA . ALA A 1 297 ? -17.921 -13.999 -16.489 1.00 91.06 297 ALA A CA 1
ATOM 2304 C C . ALA A 1 297 ? -19.251 -13.905 -17.260 1.00 91.06 297 ALA A C 1
ATOM 2306 O O . ALA A 1 297 ? -19.380 -14.436 -18.359 1.00 91.06 297 ALA A O 1
ATOM 2307 N N . THR A 1 298 ? -20.252 -13.244 -16.676 1.00 92.75 298 THR A N 1
ATOM 2308 C CA . THR A 1 298 ? -21.568 -13.006 -17.291 1.00 92.75 298 THR A CA 1
ATOM 2309 C C . THR A 1 298 ? -21.887 -11.519 -17.439 1.00 92.75 298 THR A C 1
ATOM 2311 O O . THR A 1 298 ? -23.022 -11.159 -17.742 1.00 92.75 298 THR A O 1
ATOM 2314 N N . SER A 1 299 ? -20.899 -10.646 -17.219 1.00 92.81 299 SER A N 1
ATOM 2315 C CA . SER A 1 299 ? -21.129 -9.208 -17.214 1.00 92.81 299 SER A CA 1
ATOM 2316 C C . SER A 1 299 ? -21.355 -8.652 -18.622 1.00 92.81 299 SER A C 1
ATOM 2318 O O . SER A 1 299 ? -20.523 -8.862 -19.514 1.00 92.81 299 SER A O 1
ATOM 2320 N N . PRO A 1 300 ? -22.420 -7.858 -18.832 1.00 93.88 300 PRO A N 1
ATOM 2321 C CA . PRO A 1 300 ? -22.614 -7.131 -20.077 1.00 93.88 300 PRO A CA 1
ATOM 2322 C C . PRO A 1 300 ? -21.749 -5.866 -20.166 1.00 93.88 300 PRO A C 1
ATOM 2324 O O . PRO A 1 300 ? -21.699 -5.252 -21.228 1.00 93.88 300 PRO A O 1
ATOM 2327 N N . PHE A 1 301 ? -21.087 -5.445 -19.083 1.00 94.00 301 PHE A N 1
ATOM 2328 C CA . PHE A 1 301 ? -20.339 -4.192 -19.043 1.00 94.00 301 PHE A CA 1
ATOM 2329 C C . PHE A 1 301 ? -18.941 -4.371 -19.656 1.00 94.00 301 PHE A C 1
ATOM 2331 O O . PHE A 1 301 ? -18.148 -5.156 -19.134 1.00 94.00 301 PHE A O 1
ATOM 2338 N N . PRO A 1 302 ? -18.565 -3.623 -20.711 1.00 94.31 302 PRO A N 1
ATOM 2339 C CA . PRO A 1 302 ? -17.300 -3.831 -21.420 1.00 94.31 302 PRO A CA 1
ATOM 2340 C C . PRO A 1 302 ? -16.060 -3.634 -20.536 1.00 94.31 302 PRO A C 1
ATOM 2342 O O . PRO A 1 302 ? -15.068 -4.333 -20.716 1.00 94.31 302 PRO A O 1
ATOM 2345 N N . CYS A 1 303 ? -16.108 -2.751 -19.533 1.00 92.19 303 CYS A N 1
ATOM 2346 C CA . CYS A 1 303 ? -15.013 -2.619 -18.568 1.00 92.19 303 CYS A CA 1
ATOM 2347 C C . CYS A 1 303 ? -14.823 -3.870 -17.704 1.00 92.19 303 CYS A C 1
ATOM 2349 O O . CYS A 1 303 ? -13.689 -4.271 -17.457 1.00 92.19 303 CYS A O 1
ATOM 2351 N N . GLU A 1 304 ? -15.909 -4.505 -17.269 1.00 92.19 304 GLU A N 1
ATOM 2352 C CA . GLU A 1 304 ? -15.844 -5.756 -16.510 1.00 92.19 304 GLU A CA 1
ATOM 2353 C C . GLU A 1 304 ? -15.422 -6.917 -17.415 1.00 92.19 304 GLU A C 1
ATOM 2355 O O . GLU A 1 304 ? -14.595 -7.733 -17.015 1.00 92.19 304 GLU A O 1
ATOM 2360 N N . GLN A 1 305 ? -15.890 -6.945 -18.669 1.00 95.31 305 GLN A N 1
ATOM 2361 C CA . GLN A 1 305 ? -15.427 -7.915 -19.664 1.00 95.31 305 GLN A CA 1
ATOM 2362 C C . GLN A 1 305 ? -13.930 -7.794 -19.932 1.00 95.31 305 GLN A C 1
ATOM 2364 O O . GLN A 1 305 ? -13.235 -8.808 -19.951 1.00 95.31 305 GLN A O 1
ATOM 2369 N N . ARG A 1 306 ? -13.417 -6.565 -20.079 1.00 93.62 306 ARG A N 1
ATOM 2370 C CA . ARG A 1 306 ? -11.980 -6.313 -20.204 1.00 93.62 306 ARG A CA 1
ATOM 2371 C C . ARG A 1 306 ? -11.238 -6.923 -19.021 1.00 93.62 306 ARG A C 1
ATOM 2373 O O . ARG A 1 306 ? -10.347 -7.731 -19.239 1.00 93.62 306 ARG A O 1
ATOM 2380 N N . ILE A 1 307 ? -11.619 -6.582 -17.788 1.00 88.56 307 ILE A N 1
ATOM 2381 C CA . ILE A 1 307 ? -10.913 -7.066 -16.592 1.00 88.56 307 ILE A CA 1
ATOM 2382 C C . ILE A 1 307 ? -11.009 -8.594 -16.481 1.00 88.56 307 ILE A C 1
ATOM 2384 O O . ILE A 1 307 ? -10.015 -9.250 -16.176 1.00 88.56 307 ILE A O 1
ATOM 2388 N N . TYR A 1 308 ? -12.170 -9.183 -16.777 1.00 91.62 308 TYR A N 1
ATOM 2389 C CA . TYR A 1 308 ? -12.327 -10.635 -16.830 1.00 91.62 308 TYR A CA 1
ATOM 2390 C C . TYR A 1 308 ? -11.333 -11.279 -17.800 1.00 91.62 308 TYR A C 1
ATOM 2392 O O . TYR A 1 308 ? -10.669 -12.251 -17.445 1.00 91.62 308 TYR A O 1
ATOM 2400 N N . LEU A 1 309 ? -11.208 -10.732 -19.010 1.00 92.38 309 LEU A N 1
ATOM 2401 C CA . LEU A 1 309 ? -10.328 -11.260 -20.050 1.00 92.38 309 LEU A CA 1
ATOM 2402 C C . LEU A 1 309 ? -8.851 -11.026 -19.732 1.00 92.38 309 LEU A C 1
ATOM 2404 O O . LEU A 1 309 ? -8.065 -11.942 -19.933 1.00 92.38 309 LEU A O 1
ATOM 2408 N N . GLU A 1 310 ? -8.470 -9.879 -19.160 1.00 88.81 310 GLU A N 1
ATOM 2409 C CA . GLU A 1 310 ? -7.109 -9.659 -18.639 1.00 88.81 310 GLU A CA 1
ATOM 2410 C C . GLU A 1 310 ? -6.754 -10.756 -17.637 1.00 88.81 310 GLU A C 1
ATOM 2412 O O . GLU A 1 310 ? -5.721 -11.410 -17.737 1.00 88.81 310 GLU A O 1
ATOM 2417 N N . ARG A 1 311 ? -7.658 -11.019 -16.693 1.00 84.62 311 ARG A N 1
ATOM 2418 C CA . ARG A 1 311 ? -7.431 -11.996 -15.632 1.00 84.62 311 ARG A CA 1
ATOM 2419 C C . ARG A 1 311 ? -7.499 -13.455 -16.086 1.00 84.62 311 ARG A C 1
ATOM 2421 O O . ARG A 1 311 ? -6.903 -14.312 -15.438 1.00 84.62 311 ARG A O 1
ATOM 2428 N N . THR A 1 312 ? -8.238 -13.736 -17.155 1.00 87.00 312 THR A N 1
ATOM 2429 C CA . THR A 1 312 ? -8.435 -15.093 -17.688 1.00 87.00 312 THR A CA 1
ATOM 2430 C C . THR A 1 312 ? -7.386 -15.452 -18.734 1.00 87.00 312 THR A C 1
ATOM 2432 O O . THR A 1 312 ? -6.975 -16.605 -18.815 1.00 87.00 312 THR A O 1
ATOM 2435 N N . CYS A 1 313 ? -6.964 -14.485 -19.547 1.00 91.50 313 CYS A N 1
ATOM 2436 C CA . CYS A 1 313 ? -6.100 -14.734 -20.691 1.00 91.50 313 CYS A CA 1
ATOM 2437 C C . CYS A 1 313 ? -4.632 -14.413 -20.423 1.00 91.50 313 CYS A C 1
ATOM 2439 O O . CYS A 1 313 ? -3.787 -15.072 -21.025 1.00 91.50 313 CYS A O 1
ATOM 2441 N N . PHE A 1 314 ? -4.295 -13.455 -19.548 1.00 89.44 314 PHE A N 1
ATOM 2442 C CA . PHE A 1 314 ? -2.893 -13.055 -19.392 1.00 89.44 314 PHE A CA 1
ATOM 2443 C C . PHE A 1 314 ? -2.024 -14.207 -18.909 1.00 89.44 314 PHE A C 1
ATOM 2445 O O . PHE A 1 314 ? -2.372 -14.899 -17.952 1.00 89.44 314 PHE A O 1
ATOM 2452 N N . ALA A 1 315 ? -0.886 -14.394 -19.574 1.00 86.31 315 ALA A N 1
ATOM 2453 C CA . ALA A 1 315 ? 0.049 -15.463 -19.285 1.00 86.31 315 ALA A CA 1
ATOM 2454 C C . ALA A 1 315 ? 0.486 -15.394 -17.818 1.00 86.31 315 ALA A C 1
ATOM 2456 O O . ALA A 1 315 ? 0.642 -14.316 -17.238 1.00 86.31 315 ALA A O 1
ATOM 2457 N N . ASN A 1 316 ? 0.690 -16.569 -17.225 1.00 72.31 316 ASN A N 1
ATOM 2458 C CA . ASN A 1 316 ? 1.232 -16.723 -15.874 1.00 72.31 316 ASN A CA 1
ATOM 2459 C C . ASN A 1 316 ? 2.652 -17.313 -15.894 1.00 72.31 316 ASN A C 1
ATOM 2461 O O . ASN A 1 316 ? 3.484 -17.004 -15.042 1.00 72.31 316 ASN A O 1
ATOM 2465 N N . GLY A 1 317 ? 2.935 -18.167 -16.879 1.00 75.75 317 GLY A N 1
ATOM 2466 C CA . GLY A 1 317 ? 4.265 -18.710 -17.113 1.00 75.75 317 GLY A CA 1
ATOM 2467 C C . GLY A 1 317 ? 5.106 -17.840 -18.048 1.00 75.75 317 GLY A C 1
ATOM 2468 O O . GLY A 1 317 ? 4.646 -16.854 -18.618 1.00 75.75 317 GLY A O 1
ATOM 2469 N N . THR A 1 318 ? 6.376 -18.214 -18.181 1.00 82.06 318 THR A N 1
ATOM 2470 C CA . THR A 1 318 ? 7.385 -17.506 -18.985 1.00 82.06 318 THR A CA 1
ATOM 2471 C C . THR A 1 318 ? 7.768 -18.258 -20.260 1.00 82.06 318 THR A C 1
ATOM 2473 O O . THR A 1 318 ? 8.748 -17.899 -20.916 1.00 82.06 318 THR A O 1
ATOM 2476 N N . THR A 1 319 ? 7.061 -19.336 -20.604 1.00 85.31 319 THR A N 1
ATOM 2477 C CA . THR A 1 319 ? 7.376 -20.150 -21.779 1.00 85.31 319 THR A CA 1
ATOM 2478 C C . THR A 1 319 ? 6.640 -19.644 -23.017 1.00 85.31 319 THR A C 1
ATOM 2480 O O . THR A 1 319 ? 5.573 -19.042 -22.931 1.00 85.31 319 THR A O 1
ATOM 2483 N N . THR A 1 320 ? 7.165 -19.958 -24.203 1.00 89.12 320 THR A N 1
ATOM 2484 C CA . THR A 1 320 ? 6.489 -19.666 -25.478 1.00 89.12 320 THR A CA 1
ATOM 2485 C C . THR A 1 320 ? 5.073 -20.244 -25.548 1.00 89.12 320 THR A C 1
ATOM 2487 O O . THR A 1 320 ? 4.204 -19.615 -26.141 1.00 89.12 320 THR A O 1
ATOM 2490 N N . ASN A 1 321 ? 4.807 -21.403 -24.933 1.00 89.56 321 ASN A N 1
ATOM 2491 C CA . ASN A 1 321 ? 3.455 -21.967 -24.914 1.00 89.56 321 ASN A CA 1
ATOM 2492 C C . ASN A 1 321 ? 2.498 -21.172 -24.009 1.00 89.56 321 ASN A C 1
ATOM 2494 O O . ASN A 1 321 ? 1.315 -21.115 -24.329 1.00 89.56 321 ASN A O 1
ATOM 2498 N N . ASP A 1 322 ? 2.988 -20.543 -22.931 1.00 88.75 322 ASP A N 1
ATOM 2499 C CA . ASP A 1 322 ? 2.177 -19.654 -22.083 1.00 88.75 322 ASP A CA 1
ATOM 2500 C C . ASP A 1 322 ? 1.775 -18.391 -22.854 1.00 88.75 322 ASP A C 1
ATOM 2502 O O . ASP A 1 322 ? 0.612 -17.998 -22.853 1.00 88.75 322 ASP A O 1
ATOM 2506 N N . PHE A 1 323 ? 2.722 -17.791 -23.580 1.00 91.62 323 PHE A N 1
ATOM 2507 C CA . PHE A 1 323 ? 2.443 -16.617 -24.411 1.00 91.62 323 PHE A CA 1
ATOM 2508 C C . PHE A 1 323 ? 1.566 -16.965 -25.618 1.00 91.62 323 PHE A C 1
ATOM 2510 O O . PHE A 1 323 ? 0.707 -16.187 -26.011 1.00 91.62 323 PHE A O 1
ATOM 2517 N N . LEU A 1 324 ? 1.728 -18.160 -26.194 1.00 93.12 324 LEU A N 1
ATOM 2518 C CA . LEU A 1 324 ? 0.843 -18.642 -27.253 1.00 93.12 324 LEU A CA 1
ATOM 2519 C C . LEU A 1 324 ? -0.589 -18.866 -26.739 1.00 93.12 324 LEU A C 1
ATOM 2521 O O . LEU A 1 3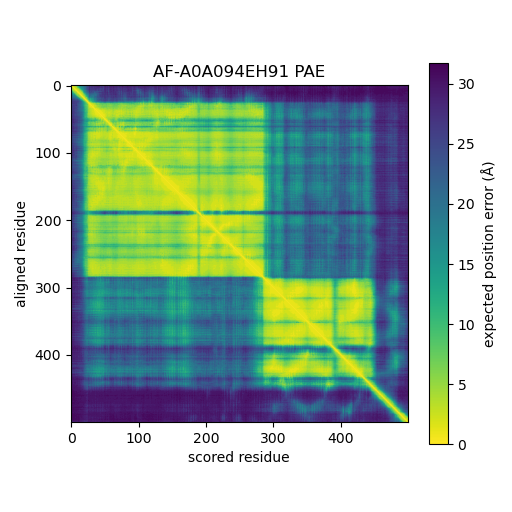24 ? -1.541 -18.565 -27.456 1.00 93.12 324 LEU A O 1
ATOM 2525 N N . ALA A 1 325 ? -0.753 -19.380 -25.515 1.00 93.19 325 ALA A N 1
ATOM 2526 C CA . ALA A 1 325 ? -2.059 -19.515 -24.872 1.00 93.19 325 ALA A CA 1
ATOM 2527 C C . ALA A 1 325 ? -2.721 -18.145 -24.653 1.00 93.19 325 ALA A C 1
ATOM 2529 O O . ALA A 1 325 ? -3.889 -17.969 -25.003 1.00 93.19 325 ALA A O 1
ATOM 2530 N N . GLU A 1 326 ? -1.962 -17.172 -24.143 1.00 93.06 326 GLU A N 1
ATOM 2531 C CA . GLU A 1 326 ? -2.402 -15.783 -23.978 1.00 93.06 326 GLU A CA 1
ATOM 2532 C C . GLU A 1 326 ? -2.828 -15.161 -25.312 1.00 93.06 326 GLU A C 1
ATOM 2534 O O . GLU A 1 326 ? -3.969 -14.712 -25.428 1.00 93.06 326 GLU A O 1
ATOM 2539 N N . GLN A 1 327 ? -1.975 -15.229 -26.340 1.00 95.25 327 GLN A N 1
ATOM 2540 C CA . GLN A 1 327 ? -2.269 -14.712 -27.677 1.00 95.25 327 GLN A CA 1
ATOM 2541 C C . GLN A 1 327 ? -3.563 -15.318 -28.236 1.00 95.25 327 GLN A C 1
ATOM 2543 O O . GLN A 1 327 ? -4.448 -14.592 -28.683 1.00 95.25 327 GLN A O 1
ATOM 2548 N N . GLN A 1 328 ? -3.724 -16.646 -28.184 1.00 96.06 328 GLN A N 1
ATOM 2549 C CA . GLN A 1 328 ? -4.937 -17.317 -28.673 1.00 96.06 328 GLN A CA 1
ATOM 2550 C C . GLN A 1 328 ? -6.192 -16.894 -27.895 1.00 96.06 328 GLN A C 1
ATOM 2552 O O . GLN A 1 328 ? -7.254 -16.718 -28.496 1.00 96.06 328 GLN A O 1
ATOM 2557 N N . CYS A 1 329 ? -6.074 -16.706 -26.578 1.00 95.38 329 CYS A N 1
ATOM 2558 C CA . CYS A 1 329 ? -7.172 -16.289 -25.710 1.00 95.38 329 CYS A CA 1
ATOM 2559 C C . CYS A 1 329 ? -7.588 -14.830 -25.960 1.00 95.38 329 CYS A C 1
ATOM 2561 O O . CYS A 1 329 ? -8.780 -14.548 -26.091 1.00 95.38 329 CYS A O 1
ATOM 2563 N N . LEU A 1 330 ? -6.631 -13.905 -26.085 1.00 95.31 330 LEU A N 1
ATOM 2564 C CA . LEU A 1 330 ? -6.905 -12.487 -26.334 1.00 95.31 330 LEU A CA 1
ATOM 2565 C C . LEU A 1 330 ? -7.394 -12.245 -27.769 1.00 95.31 330 LEU A C 1
ATOM 2567 O O . LEU A 1 330 ? -8.414 -11.586 -27.973 1.00 95.31 330 LEU A O 1
ATOM 2571 N N . CYS A 1 331 ? -6.690 -12.794 -28.761 1.00 96.94 331 CYS A N 1
ATOM 2572 C CA . CYS A 1 331 ? -6.919 -12.523 -30.183 1.00 96.94 331 CYS A CA 1
ATOM 2573 C C . CYS A 1 331 ? -8.075 -13.313 -30.794 1.00 96.94 331 CYS A C 1
ATOM 2575 O O . CYS A 1 331 ? -8.655 -12.880 -31.785 1.00 96.94 331 CYS A O 1
ATOM 2577 N N . GLY A 1 332 ? -8.411 -14.473 -30.225 1.00 96.06 332 GLY A N 1
ATOM 2578 C CA . GLY A 1 332 ? -9.606 -15.230 -30.599 1.00 96.06 332 GLY A CA 1
ATOM 2579 C C . GLY A 1 332 ? -10.869 -14.797 -29.848 1.00 96.06 332 GLY A C 1
ATOM 2580 O O . GLY A 1 332 ? -11.920 -15.404 -30.050 1.00 96.06 332 GLY A O 1
ATOM 2581 N N . GLY A 1 333 ? -10.750 -13.823 -28.941 1.00 95.88 333 GLY A N 1
ATOM 2582 C CA . GLY A 1 333 ? -11.821 -13.324 -28.084 1.00 95.88 333 GLY A CA 1
ATOM 2583 C C . GLY A 1 333 ? -12.237 -11.890 -28.413 1.00 95.88 333 GLY A C 1
ATOM 2584 O O . GLY A 1 333 ? -11.857 -11.337 -29.441 1.00 95.88 333 GLY A O 1
ATOM 2585 N N . ASN A 1 334 ? -12.997 -11.262 -27.511 1.00 97.44 334 ASN A N 1
ATOM 2586 C CA . ASN A 1 334 ? -13.434 -9.867 -27.656 1.00 97.44 334 ASN A CA 1
ATOM 2587 C C . ASN A 1 334 ? -12.630 -8.873 -26.795 1.00 97.44 334 ASN A C 1
ATOM 2589 O O . ASN A 1 334 ? -13.106 -7.772 -26.526 1.00 97.44 334 ASN A O 1
ATOM 2593 N N . TYR A 1 335 ? -11.417 -9.233 -26.355 1.00 96.12 335 TYR A N 1
ATOM 2594 C CA . TYR A 1 335 ? -10.623 -8.420 -25.422 1.00 96.12 335 TYR A CA 1
ATOM 2595 C C . TYR A 1 335 ? -10.362 -6.998 -25.932 1.00 96.12 335 TYR A C 1
ATOM 2597 O O . TYR A 1 335 ? -10.641 -6.030 -25.226 1.00 96.12 335 TYR A O 1
ATOM 2605 N N . PHE A 1 336 ? -9.863 -6.855 -27.162 1.00 96.06 336 PHE A N 1
ATOM 2606 C CA . PHE A 1 336 ? -9.535 -5.541 -27.723 1.00 96.06 336 PHE A CA 1
ATOM 2607 C C . PHE A 1 336 ? -10.781 -4.684 -27.973 1.00 96.06 336 PHE A C 1
ATOM 2609 O O . PHE A 1 336 ? -10.740 -3.470 -27.780 1.00 96.06 336 PHE A O 1
ATOM 2616 N N . GLU A 1 337 ? -11.904 -5.311 -28.328 1.00 96.12 337 GLU A N 1
ATOM 2617 C CA . GLU A 1 337 ? -13.181 -4.613 -28.478 1.00 96.12 337 GLU A CA 1
ATOM 2618 C C . GLU A 1 337 ? -13.709 -4.132 -27.118 1.00 96.12 337 GLU A C 1
ATOM 2620 O O . GLU A 1 337 ? -14.094 -2.973 -26.983 1.00 96.12 337 GLU A O 1
ATOM 2625 N N . ALA A 1 338 ? -13.659 -4.988 -26.089 1.00 95.56 338 ALA A N 1
ATOM 2626 C CA . ALA A 1 338 ? -14.040 -4.646 -24.719 1.00 95.56 338 ALA A CA 1
ATOM 2627 C C . ALA A 1 338 ? -13.132 -3.556 -24.122 1.00 95.56 338 ALA A C 1
ATOM 2629 O O . ALA A 1 338 ? -13.610 -2.669 -23.413 1.00 95.56 338 ALA A O 1
ATOM 2630 N N . LEU A 1 339 ? -11.833 -3.576 -24.442 1.00 94.19 339 LEU A N 1
ATOM 2631 C CA . LEU A 1 339 ? -10.876 -2.534 -24.071 1.00 94.19 339 LEU A CA 1
ATOM 2632 C C . LEU A 1 339 ? -11.284 -1.177 -24.663 1.00 94.19 339 LEU A C 1
ATOM 2634 O O . LEU A 1 339 ? -11.418 -0.212 -23.909 1.00 94.19 339 LEU A O 1
ATOM 2638 N N . SER A 1 340 ? -11.553 -1.112 -25.973 1.00 93.69 340 SER A N 1
ATOM 2639 C CA . SER A 1 340 ? -12.051 0.107 -26.626 1.00 93.69 340 SER A CA 1
ATOM 2640 C C . SER A 1 340 ? -13.391 0.571 -26.056 1.00 93.69 340 SER A C 1
ATOM 2642 O O . SER A 1 340 ? -13.527 1.731 -25.674 1.00 93.69 340 SER A O 1
ATOM 2644 N N . ALA A 1 341 ? -14.347 -0.339 -25.899 1.00 93.56 341 ALA A N 1
ATOM 2645 C CA . ALA A 1 341 ? -15.678 -0.018 -25.401 1.00 93.56 341 ALA A CA 1
ATOM 2646 C C . ALA A 1 341 ? -15.698 0.404 -23.927 1.00 93.56 341 ALA A C 1
ATOM 2648 O O . ALA A 1 341 ? -16.560 1.174 -23.508 1.00 93.56 341 ALA A O 1
ATOM 2649 N N . CYS A 1 342 ? -14.739 -0.060 -23.123 1.00 93.62 342 CYS A N 1
ATOM 2650 C CA . CYS A 1 342 ? -14.558 0.449 -21.771 1.00 93.62 342 CYS A CA 1
ATOM 2651 C C . CYS A 1 342 ? -14.145 1.928 -21.783 1.00 93.62 342 CYS A C 1
ATOM 2653 O O . CYS A 1 342 ? -14.613 2.707 -20.956 1.00 93.62 342 CYS A O 1
ATOM 2655 N N . TYR A 1 343 ? -13.310 2.345 -22.736 1.00 91.44 343 TYR A N 1
ATOM 2656 C CA . TYR A 1 343 ? -12.973 3.757 -22.905 1.00 91.44 343 TYR A CA 1
ATOM 2657 C C . TYR A 1 343 ? -14.177 4.574 -23.394 1.00 91.44 343 TYR A C 1
ATOM 2659 O O . TYR A 1 343 ? -14.440 5.651 -22.859 1.00 91.44 343 TYR A O 1
ATOM 2667 N N . ASP A 1 344 ? -14.969 4.024 -24.317 1.00 90.56 344 ASP A N 1
ATOM 2668 C CA . ASP A 1 344 ? -16.219 4.644 -24.773 1.00 90.56 344 ASP A CA 1
ATOM 2669 C C . ASP A 1 344 ? -17.242 4.794 -23.637 1.00 90.56 344 ASP A C 1
ATOM 2671 O O . ASP A 1 344 ? -17.908 5.823 -23.545 1.00 90.56 344 ASP A O 1
ATOM 2675 N N . CYS A 1 345 ? -17.318 3.824 -22.717 1.00 90.25 345 CYS A N 1
ATOM 2676 C CA . CYS A 1 345 ? -18.121 3.919 -21.496 1.00 90.25 345 CYS A CA 1
ATOM 2677 C C . CYS A 1 345 ? -17.720 5.136 -20.649 1.00 90.25 345 CYS A C 1
ATOM 2679 O O . CYS A 1 345 ? -18.585 5.867 -20.169 1.00 90.25 345 CYS A O 1
ATOM 2681 N N . LEU A 1 346 ? -16.418 5.387 -20.472 1.00 88.12 346 LEU A N 1
ATOM 2682 C CA . LEU A 1 346 ? -15.952 6.553 -19.715 1.00 88.12 346 LEU A CA 1
ATOM 2683 C C . LEU A 1 346 ? -16.373 7.860 -20.397 1.00 88.12 346 LEU A C 1
ATOM 2685 O O . LEU A 1 346 ? -16.849 8.773 -19.725 1.00 88.12 346 LEU A O 1
ATOM 2689 N N . ILE A 1 347 ? -16.237 7.941 -21.725 1.00 89.12 347 ILE A N 1
ATOM 2690 C CA . ILE A 1 347 ? -16.648 9.110 -22.520 1.00 89.12 347 ILE A CA 1
ATOM 2691 C C . ILE A 1 347 ? -18.157 9.333 -22.410 1.00 89.12 347 ILE A C 1
ATOM 2693 O O . ILE A 1 347 ? -18.604 10.457 -22.177 1.00 89.12 347 ILE A O 1
ATOM 2697 N N . ALA A 1 348 ? -18.942 8.261 -22.538 1.00 87.56 348 ALA A N 1
ATOM 2698 C CA . ALA A 1 348 ? -20.392 8.309 -22.419 1.00 87.56 348 ALA A CA 1
ATOM 2699 C C . ALA A 1 348 ? -20.835 8.825 -21.048 1.00 87.56 348 ALA A C 1
ATOM 2701 O O . ALA A 1 348 ? -21.805 9.567 -20.990 1.00 87.56 348 ALA A O 1
ATOM 2702 N N . HIS A 1 349 ? -20.094 8.514 -19.982 1.00 84.75 349 HIS A N 1
ATOM 2703 C CA . HIS A 1 349 ? -20.374 8.973 -18.619 1.00 84.75 349 HIS A CA 1
ATOM 2704 C C . HIS A 1 349 ? -19.580 10.224 -18.207 1.00 84.75 349 HIS A C 1
ATOM 2706 O O . HIS A 1 349 ? -19.343 10.472 -17.025 1.00 84.75 349 HIS A O 1
ATOM 2712 N N . GLY A 1 350 ? -19.202 11.053 -19.183 1.00 81.75 350 GLY A N 1
ATOM 2713 C CA . GLY A 1 350 ? -18.751 12.420 -18.937 1.00 81.75 350 GLY A CA 1
ATOM 2714 C C . GLY A 1 350 ? -17.240 12.628 -18.941 1.00 81.75 350 GLY A C 1
ATOM 2715 O O . GLY A 1 350 ? -16.808 13.760 -18.714 1.00 81.75 350 GLY A O 1
ATOM 2716 N N . LEU A 1 351 ? -16.419 11.614 -19.243 1.00 83.19 351 LEU A N 1
ATOM 2717 C CA . LEU A 1 351 ? -14.986 11.825 -19.464 1.00 83.19 351 LEU A CA 1
ATOM 2718 C C . LEU A 1 351 ? -14.773 12.753 -20.670 1.00 83.19 351 LEU A C 1
ATOM 2720 O O . LEU A 1 351 ? -15.084 12.404 -21.810 1.00 83.19 351 LEU A O 1
ATOM 2724 N N . VAL A 1 352 ? -14.203 13.935 -20.428 1.00 79.25 352 VAL A N 1
ATOM 2725 C CA . VAL A 1 352 ? -13.887 14.891 -21.491 1.00 79.25 352 VAL A CA 1
ATOM 2726 C C . VAL A 1 352 ? -12.611 14.443 -22.194 1.00 79.25 352 VAL A C 1
ATOM 2728 O O . VAL A 1 352 ? -11.520 14.488 -21.627 1.00 79.25 352 VAL A O 1
ATOM 2731 N N . VAL A 1 353 ? -12.746 14.044 -23.457 1.00 80.06 353 VAL A N 1
ATOM 2732 C CA . VAL A 1 353 ? -11.627 13.648 -24.319 1.00 80.06 353 VAL A CA 1
ATOM 2733 C C . VAL A 1 353 ? -11.481 14.616 -25.486 1.00 80.06 353 VAL A C 1
ATOM 2735 O O . VAL A 1 353 ? -12.460 15.028 -26.107 1.00 80.06 353 VAL A O 1
ATOM 2738 N N . THR A 1 354 ? -10.245 14.985 -25.817 1.00 83.88 354 THR A N 1
ATOM 2739 C CA . THR A 1 354 ? -9.974 15.687 -27.075 1.00 83.88 354 THR A CA 1
ATOM 2740 C C . THR A 1 354 ? -10.007 14.687 -28.239 1.00 83.88 354 THR A C 1
ATOM 2742 O O . THR A 1 354 ? -9.704 13.504 -28.041 1.00 83.88 354 THR A O 1
ATOM 2745 N N . PRO A 1 355 ? -10.288 15.132 -29.479 1.00 83.44 355 PRO A N 1
ATOM 2746 C CA . PRO A 1 355 ? -10.187 14.267 -30.656 1.00 83.44 355 PRO A CA 1
ATOM 2747 C C . PRO A 1 355 ? -8.808 13.603 -30.797 1.00 83.44 355 PRO A C 1
ATOM 2749 O O . PRO A 1 355 ? -8.714 12.444 -31.191 1.00 83.44 355 PRO A O 1
ATOM 2752 N N . SER A 1 356 ? -7.736 14.312 -30.423 1.00 77.00 356 SER A N 1
ATOM 2753 C CA . SER A 1 356 ? -6.373 13.775 -30.434 1.00 77.00 356 SER A CA 1
ATOM 2754 C C . SER A 1 356 ? -6.165 12.673 -29.398 1.00 77.00 356 SER A C 1
ATOM 2756 O O . SER A 1 356 ? -5.515 11.679 -29.715 1.00 77.00 356 SER A O 1
ATOM 2758 N N . SER A 1 357 ? -6.730 12.801 -28.195 1.00 79.94 357 SER A N 1
ATOM 2759 C CA . SER A 1 357 ? -6.647 11.767 -27.158 1.00 79.94 357 SER A CA 1
ATOM 2760 C C . SER A 1 357 ? -7.412 10.511 -27.561 1.00 79.94 357 SER A C 1
ATOM 2762 O O . SER A 1 357 ? -6.871 9.413 -27.450 1.00 79.94 357 SER A O 1
ATOM 2764 N N . LEU A 1 358 ? -8.621 10.667 -28.110 1.00 84.75 358 LEU A N 1
ATOM 2765 C CA . LEU A 1 358 ? -9.409 9.542 -28.614 1.00 84.75 358 LEU A CA 1
ATOM 2766 C C . LEU A 1 358 ? -8.686 8.815 -29.759 1.00 84.75 358 LEU A C 1
ATOM 2768 O O . LEU A 1 358 ? -8.558 7.592 -29.734 1.00 84.75 358 LEU A O 1
ATOM 2772 N N . ALA A 1 359 ? -8.149 9.565 -30.728 1.00 85.31 359 ALA A N 1
ATOM 2773 C CA . ALA A 1 359 ? -7.372 8.997 -31.828 1.00 85.31 359 ALA A CA 1
ATOM 2774 C C . ALA A 1 359 ? -6.092 8.301 -31.336 1.00 85.31 359 ALA A C 1
ATOM 2776 O O . ALA A 1 359 ? -5.747 7.228 -31.826 1.00 85.31 359 ALA A O 1
ATOM 2777 N N . SER A 1 360 ? -5.409 8.878 -30.343 1.00 85.75 360 SER A N 1
ATOM 2778 C CA . SER A 1 360 ? -4.207 8.285 -29.747 1.00 85.75 360 SER A CA 1
ATOM 2779 C C . SER A 1 360 ? -4.523 6.973 -29.034 1.00 85.75 360 SER A C 1
ATOM 2781 O O . SER A 1 360 ? -3.808 5.992 -29.222 1.00 85.75 360 SER A O 1
ATOM 2783 N N . TYR A 1 361 ? -5.611 6.931 -28.261 1.00 87.25 361 TYR A N 1
ATOM 2784 C CA . TYR A 1 361 ? -6.052 5.719 -27.577 1.00 87.25 361 TYR A CA 1
ATOM 2785 C C . TYR A 1 361 ? -6.448 4.623 -28.573 1.00 87.25 361 TYR A C 1
ATOM 2787 O O . TYR A 1 361 ? -5.949 3.504 -28.489 1.00 87.25 361 TYR A O 1
ATOM 2795 N N . SER A 1 362 ? -7.274 4.956 -29.569 1.00 90.12 362 SER A N 1
ATOM 2796 C CA . SER A 1 362 ? -7.683 4.017 -30.621 1.00 90.12 362 SER A CA 1
ATOM 2797 C C . SER A 1 362 ? -6.481 3.472 -31.404 1.00 90.12 362 SER A C 1
ATOM 2799 O O . SER A 1 362 ? -6.369 2.263 -31.607 1.00 90.12 362 SER A O 1
ATOM 2801 N N . SER A 1 363 ? -5.534 4.343 -31.769 1.00 90.00 363 SER A N 1
ATOM 2802 C CA . SER A 1 363 ? -4.285 3.953 -32.430 1.00 90.00 363 SER A CA 1
ATOM 2803 C C . SER A 1 363 ? -3.437 3.028 -31.553 1.00 90.00 363 SER A C 1
ATOM 2805 O O . SER A 1 363 ? -2.925 2.018 -32.036 1.00 90.00 363 SER A O 1
ATOM 2807 N N . ALA A 1 364 ? -3.337 3.310 -30.250 1.00 88.62 364 ALA A N 1
ATOM 2808 C CA . ALA A 1 364 ? -2.613 2.463 -29.309 1.00 88.62 364 ALA A CA 1
ATOM 2809 C C . ALA A 1 364 ? -3.244 1.068 -29.189 1.00 88.62 364 ALA A C 1
ATOM 2811 O O . ALA A 1 364 ? -2.525 0.080 -29.317 1.00 88.62 364 ALA A O 1
ATOM 2812 N N . VAL A 1 365 ? -4.568 0.976 -29.018 1.00 91.44 365 VAL A N 1
ATOM 2813 C CA . VAL A 1 365 ? -5.278 -0.314 -28.951 1.00 91.44 365 VAL A CA 1
ATOM 2814 C C . VAL A 1 365 ? -5.118 -1.095 -30.256 1.00 91.44 365 VAL A C 1
ATOM 2816 O O . VAL A 1 365 ? -4.785 -2.276 -30.225 1.00 91.44 365 VAL A O 1
ATOM 2819 N N . SER A 1 366 ? -5.277 -0.440 -31.410 1.00 93.56 366 SER A N 1
ATOM 2820 C CA . SER A 1 366 ? -5.106 -1.084 -32.719 1.00 93.56 366 SER A CA 1
ATOM 2821 C C . SER A 1 366 ? -3.674 -1.578 -32.941 1.00 93.56 366 SER A C 1
ATOM 2823 O O . SER A 1 366 ? -3.475 -2.676 -33.464 1.00 93.56 366 SER A O 1
ATOM 2825 N N . SER A 1 367 ? -2.677 -0.780 -32.555 1.00 92.88 367 SER A N 1
ATOM 2826 C CA . SER A 1 367 ? -1.260 -1.137 -32.655 1.00 92.88 367 SER A CA 1
ATOM 2827 C C . SER A 1 367 ? -0.922 -2.322 -31.750 1.00 92.88 367 SER A C 1
ATOM 2829 O O . SER A 1 367 ? -0.304 -3.281 -32.202 1.00 92.88 367 SER A O 1
ATOM 2831 N N . GLN A 1 368 ? -1.399 -2.308 -30.502 1.00 91.88 368 GLN A N 1
ATOM 2832 C CA . GLN A 1 368 ? -1.205 -3.397 -29.541 1.00 91.88 368 GLN A CA 1
ATOM 2833 C C . GLN A 1 368 ? -1.900 -4.684 -29.983 1.00 91.88 368 GLN A C 1
ATOM 2835 O O . GLN A 1 368 ? -1.287 -5.744 -29.941 1.00 91.88 368 GLN A O 1
ATOM 2840 N N . SER A 1 369 ? -3.141 -4.592 -30.467 1.00 95.31 369 SER A N 1
ATOM 2841 C CA . SER A 1 369 ? -3.867 -5.732 -31.031 1.00 95.31 369 SER A CA 1
ATOM 2842 C C . SER A 1 369 ? -3.123 -6.333 -32.218 1.00 95.31 369 SER A C 1
ATOM 2844 O O . SER A 1 369 ? -2.927 -7.542 -32.280 1.00 95.31 369 SER A O 1
ATOM 2846 N N . SER A 1 370 ? -2.618 -5.492 -33.122 1.00 95.56 370 SER A N 1
ATOM 2847 C CA . SER A 1 370 ? -1.829 -5.960 -34.262 1.00 95.56 370 SER A CA 1
ATOM 2848 C C . SER A 1 370 ? -0.529 -6.623 -33.807 1.00 95.56 370 SER A C 1
ATOM 2850 O O . SER A 1 370 ? -0.196 -7.704 -34.287 1.00 95.56 370 SER A O 1
ATOM 2852 N N . ALA A 1 371 ? 0.199 -6.004 -32.875 1.00 92.81 371 ALA A N 1
ATOM 2853 C CA . ALA A 1 371 ? 1.461 -6.523 -32.359 1.00 92.81 371 ALA A CA 1
ATOM 2854 C C . ALA A 1 371 ? 1.283 -7.868 -31.640 1.00 92.81 371 ALA A C 1
ATOM 2856 O O . ALA A 1 371 ? 2.086 -8.771 -31.850 1.00 92.81 371 ALA A O 1
ATOM 2857 N N . GLU A 1 372 ? 0.216 -8.017 -30.855 1.00 94.56 372 GLU A N 1
ATOM 2858 C CA . GLU A 1 372 ? -0.112 -9.265 -30.171 1.00 94.56 372 GLU A CA 1
ATOM 2859 C C . GLU A 1 372 ? -0.561 -10.337 -31.160 1.00 94.56 372 GLU A C 1
ATOM 2861 O O . GLU A 1 372 ? 0.021 -11.412 -31.217 1.00 94.56 372 GLU A O 1
ATOM 2866 N N . CYS A 1 373 ? -1.555 -10.040 -31.997 1.00 96.38 373 CYS A N 1
ATOM 2867 C CA . CYS A 1 373 ? -2.250 -11.050 -32.794 1.00 96.38 373 CYS A CA 1
ATOM 2868 C C . CYS A 1 373 ? -1.536 -11.450 -34.087 1.00 96.38 373 CYS A C 1
ATOM 2870 O O . CYS A 1 373 ? -1.949 -12.410 -34.736 1.00 96.38 373 CYS A O 1
ATOM 2872 N N . SER A 1 374 ? -0.474 -10.737 -34.474 1.00 94.62 374 SER A N 1
ATOM 2873 C CA . SER A 1 374 ? 0.358 -11.088 -35.634 1.00 94.62 374 SER A CA 1
ATOM 2874 C C . SER A 1 374 ? 1.730 -11.661 -35.267 1.00 94.62 374 SER A C 1
ATOM 2876 O O . SER A 1 374 ? 2.460 -12.097 -36.160 1.00 94.62 374 SER A O 1
ATOM 2878 N N . ALA A 1 375 ? 2.100 -11.687 -33.980 1.00 90.44 375 ALA A N 1
ATOM 2879 C CA . ALA A 1 375 ? 3.407 -12.178 -33.559 1.00 90.44 375 ALA A CA 1
ATOM 2880 C C . ALA A 1 375 ? 3.574 -13.676 -33.869 1.00 90.44 375 ALA A C 1
ATOM 2882 O O . ALA A 1 375 ? 2.829 -14.522 -33.372 1.00 90.44 375 ALA A O 1
ATOM 2883 N N . SER A 1 376 ? 4.589 -14.011 -34.670 1.00 89.94 376 SER A N 1
ATOM 2884 C CA . SER A 1 376 ? 4.995 -15.387 -34.961 1.00 89.94 376 SER A CA 1
ATOM 2885 C C . SER A 1 376 ? 6.509 -15.449 -35.223 1.00 89.94 376 SER A C 1
ATOM 2887 O O . SER A 1 376 ? 6.979 -14.795 -36.158 1.00 89.94 376 SER A O 1
ATOM 2889 N N . PRO A 1 377 ? 7.299 -16.203 -34.431 1.00 88.69 377 PRO A N 1
ATOM 2890 C CA . PRO A 1 377 ? 6.900 -16.951 -33.235 1.00 88.69 377 PRO A CA 1
ATOM 2891 C C . PRO A 1 377 ? 6.561 -16.031 -32.050 1.00 88.69 377 PRO A C 1
ATOM 2893 O O . PRO A 1 377 ? 7.068 -14.914 -31.952 1.00 88.69 377 PRO A O 1
ATOM 2896 N N . VAL A 1 378 ? 5.742 -16.524 -31.118 1.00 90.19 378 VAL A N 1
ATOM 2897 C CA . VAL A 1 378 ? 5.418 -15.804 -29.876 1.00 90.19 378 VAL A CA 1
ATOM 2898 C C . VAL A 1 378 ? 6.578 -15.944 -28.884 1.00 90.19 378 VAL A C 1
ATOM 2900 O O . VAL A 1 378 ? 6.973 -17.054 -28.526 1.00 90.19 378 VAL A O 1
ATOM 2903 N N . THR A 1 379 ? 7.170 -14.829 -28.455 1.00 87.62 379 THR A N 1
ATOM 2904 C CA . THR A 1 379 ? 8.395 -14.826 -27.622 1.00 87.62 379 THR A CA 1
ATOM 2905 C C . THR A 1 379 ? 8.268 -14.048 -26.313 1.00 87.62 379 THR A C 1
ATOM 2907 O O . THR A 1 379 ? 9.164 -14.115 -25.473 1.00 87.62 379 THR A O 1
ATOM 2910 N N . GLN A 1 380 ? 7.166 -13.333 -26.118 1.00 86.56 380 GLN A N 1
ATOM 2911 C CA . GLN A 1 380 ? 6.879 -12.538 -24.928 1.00 86.56 380 GLN A CA 1
ATOM 2912 C C . GLN A 1 380 ? 5.367 -12.443 -24.733 1.00 86.56 380 GLN A C 1
ATOM 2914 O O . GLN A 1 380 ? 4.632 -12.620 -25.701 1.00 86.56 380 GLN A O 1
ATOM 2919 N N . GLY A 1 381 ? 4.929 -12.138 -23.512 1.00 87.44 381 GLY A N 1
ATOM 2920 C CA . GLY A 1 381 ? 3.513 -11.919 -23.235 1.00 87.44 381 GLY A CA 1
ATOM 2921 C C . GLY A 1 381 ? 3.019 -10.526 -23.634 1.00 87.44 381 GLY A C 1
ATOM 2922 O O . GLY A 1 381 ? 3.812 -9.586 -23.745 1.00 87.44 381 GLY A O 1
ATOM 2923 N N . TYR A 1 382 ? 1.706 -10.377 -23.777 1.00 89.00 382 TYR A N 1
ATOM 2924 C CA . TYR A 1 382 ? 1.006 -9.159 -24.177 1.00 89.00 382 TYR A CA 1
ATOM 2925 C C . TYR A 1 382 ? 1.392 -7.955 -23.324 1.00 89.00 382 TYR A C 1
ATOM 2927 O O . TYR A 1 382 ? 1.629 -6.859 -23.843 1.00 89.00 382 TYR A O 1
ATOM 2935 N N . THR A 1 383 ? 1.525 -8.156 -22.006 1.00 83.44 383 THR A N 1
ATOM 2936 C CA . THR A 1 383 ? 1.912 -7.080 -21.088 1.00 83.44 383 THR A CA 1
ATOM 2937 C C . THR A 1 383 ? 3.221 -6.436 -21.508 1.00 83.44 383 THR A C 1
ATOM 2939 O O . THR A 1 383 ? 3.347 -5.231 -21.344 1.00 83.44 383 THR A O 1
ATOM 2942 N N . ASN A 1 384 ? 4.156 -7.166 -22.129 1.00 83.56 384 ASN A N 1
ATOM 2943 C CA . ASN A 1 384 ? 5.435 -6.635 -22.589 1.00 83.56 384 ASN A CA 1
ATOM 2944 C C . ASN A 1 384 ? 5.328 -5.612 -23.738 1.00 83.56 384 ASN A C 1
ATOM 2946 O O . ASN A 1 384 ? 6.289 -4.871 -23.951 1.00 83.56 384 ASN A O 1
ATOM 2950 N N . LEU A 1 385 ? 4.197 -5.534 -24.448 1.00 82.19 385 LEU A N 1
ATOM 2951 C CA . LEU A 1 385 ? 4.040 -4.729 -25.669 1.00 82.19 385 LEU A CA 1
ATOM 2952 C C . LEU A 1 385 ? 3.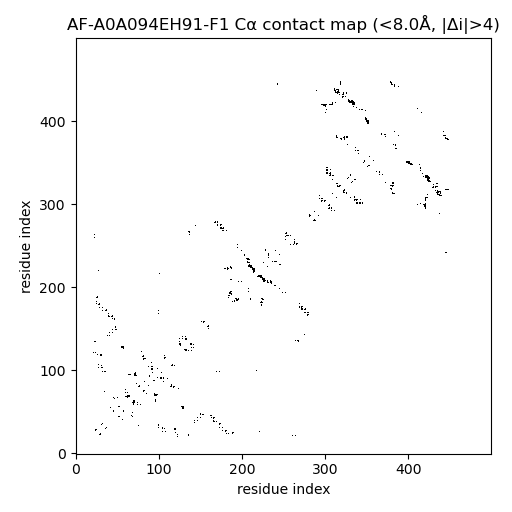731 -3.247 -25.437 1.00 82.19 385 LEU A C 1
ATOM 2954 O O . LEU A 1 385 ? 3.868 -2.436 -26.350 1.00 82.19 385 LEU A O 1
ATOM 2958 N N . PHE A 1 386 ? 3.307 -2.868 -24.237 1.00 78.25 386 PHE A N 1
ATOM 2959 C CA . PHE A 1 386 ? 2.981 -1.477 -23.900 1.00 78.25 386 PHE A CA 1
ATOM 2960 C C . PHE A 1 386 ? 3.859 -0.976 -22.761 1.00 78.25 386 PHE A C 1
ATOM 2962 O O . PHE A 1 386 ? 4.683 -1.724 -22.258 1.00 78.25 386 PHE A O 1
ATOM 2969 N N . THR A 1 387 ? 3.742 0.271 -22.325 1.00 63.56 387 THR A N 1
ATOM 2970 C CA . THR A 1 387 ? 4.413 0.733 -21.097 1.00 63.56 387 THR A CA 1
ATOM 2971 C C . THR A 1 387 ? 3.504 0.408 -19.917 1.00 63.56 387 THR A C 1
ATOM 2973 O O . THR A 1 387 ? 2.322 0.747 -19.965 1.00 63.56 387 THR A O 1
ATOM 2976 N N . VAL A 1 388 ? 4.002 -0.261 -18.867 1.00 55.66 388 VAL A N 1
ATOM 2977 C CA . VAL A 1 388 ? 3.182 -0.445 -17.660 1.00 55.66 388 VAL A CA 1
ATOM 2978 C C . VAL A 1 388 ? 2.937 0.946 -17.114 1.00 55.66 388 VAL A C 1
ATOM 2980 O O . VAL A 1 388 ? 3.888 1.713 -16.950 1.00 55.66 388 VAL A O 1
ATOM 2983 N N . ASN A 1 389 ? 1.688 1.268 -16.806 1.00 46.19 389 ASN A N 1
ATOM 2984 C CA . ASN A 1 389 ? 1.418 2.412 -15.963 1.00 46.19 389 ASN A CA 1
ATOM 2985 C C . ASN A 1 389 ? 1.922 2.039 -14.562 1.00 46.19 389 ASN A C 1
ATOM 2987 O O . ASN A 1 389 ? 1.183 1.492 -13.747 1.00 46.19 389 ASN A O 1
ATOM 2991 N N . THR A 1 390 ? 3.224 2.207 -14.314 1.00 41.59 390 THR A N 1
ATOM 2992 C CA . THR A 1 390 ? 3.779 2.123 -12.968 1.00 41.59 390 THR A CA 1
ATOM 2993 C C . THR A 1 390 ? 3.041 3.200 -12.195 1.00 41.59 390 THR A C 1
ATOM 2995 O O . THR A 1 390 ? 3.243 4.380 -12.475 1.00 41.59 390 THR A O 1
ATOM 2998 N N . SER A 1 391 ? 2.122 2.809 -11.311 1.00 36.31 391 SER A N 1
ATOM 2999 C CA . SER A 1 391 ? 1.150 3.688 -10.643 1.00 36.31 391 SER A CA 1
ATOM 3000 C C . SER A 1 391 ? 1.791 4.663 -9.636 1.00 36.31 391 SER A C 1
ATOM 3002 O O . SER A 1 391 ? 1.265 4.917 -8.556 1.00 36.31 391 SER A O 1
ATOM 3004 N N . THR A 1 392 ? 2.983 5.163 -9.941 1.00 36.44 392 THR A N 1
ATOM 3005 C CA . THR A 1 392 ? 3.724 6.183 -9.212 1.00 36.44 392 THR A CA 1
ATOM 3006 C C . THR A 1 392 ? 3.556 7.572 -9.825 1.00 36.44 392 THR A C 1
ATOM 3008 O O . THR A 1 392 ? 3.922 8.542 -9.163 1.00 36.44 392 THR A O 1
ATOM 3011 N N . GLY A 1 393 ? 3.008 7.686 -11.041 1.00 32.28 393 GLY A N 1
ATOM 3012 C CA . GLY A 1 393 ? 2.551 8.960 -11.598 1.00 32.28 393 GLY A CA 1
ATOM 3013 C C . GLY A 1 393 ? 1.191 9.369 -11.017 1.00 32.28 393 GLY A C 1
ATOM 3014 O O . GLY A 1 393 ? 0.416 8.484 -10.646 1.00 32.28 393 GLY A O 1
ATOM 3015 N N . PRO A 1 394 ? 0.882 10.678 -10.921 1.00 34.94 394 PRO A N 1
ATOM 3016 C CA . PRO A 1 394 ? -0.475 11.114 -10.606 1.00 34.94 394 PRO A CA 1
ATOM 3017 C C . PRO A 1 394 ? -1.438 10.464 -11.603 1.00 34.94 394 PRO A C 1
ATOM 3019 O O . PRO A 1 394 ? -1.126 10.385 -12.798 1.00 34.94 394 PRO A O 1
ATOM 3022 N N . PHE A 1 395 ? -2.587 9.973 -11.122 1.00 41.09 395 PHE A N 1
ATOM 3023 C CA . PHE A 1 395 ? -3.674 9.621 -12.031 1.00 41.09 395 PHE A CA 1
ATOM 3024 C C . PHE A 1 395 ? -3.886 10.826 -12.951 1.00 41.09 395 PHE A C 1
ATOM 3026 O O . PHE A 1 395 ? -3.899 11.949 -12.444 1.00 41.09 395 PHE A O 1
ATOM 3033 N N . PRO A 1 396 ? -3.961 10.639 -14.279 1.00 51.81 396 PRO A N 1
ATOM 3034 C CA . PRO A 1 396 ? -4.190 11.769 -15.164 1.00 51.81 396 PRO A CA 1
ATOM 3035 C C . PRO A 1 396 ? -5.435 12.505 -14.669 1.00 51.81 396 PRO A C 1
ATOM 3037 O O . PRO A 1 396 ? -6.455 11.861 -14.416 1.00 51.81 396 PRO A O 1
ATOM 3040 N N . ASP A 1 397 ? -5.320 13.823 -14.480 1.00 51.97 397 ASP A N 1
ATOM 3041 C CA . ASP A 1 397 ? -6.437 14.673 -14.078 1.00 51.97 397 ASP A CA 1
ATOM 3042 C C . ASP A 1 397 ? -7.505 14.584 -15.168 1.00 51.97 397 ASP A C 1
ATOM 3044 O O . ASP A 1 397 ? -7.474 15.280 -16.188 1.00 51.97 397 ASP A O 1
ATOM 3048 N N . TYR A 1 398 ? -8.435 13.652 -14.987 1.00 64.12 398 TYR A N 1
ATOM 3049 C CA . TYR A 1 398 ? -9.545 13.482 -15.893 1.00 64.12 398 TYR A CA 1
ATOM 3050 C C . TYR A 1 398 ? -10.465 14.678 -15.709 1.00 64.12 398 TYR A C 1
ATOM 3052 O O . TYR A 1 398 ? -11.051 14.889 -14.648 1.00 64.12 398 TYR A O 1
ATOM 3060 N N . THR A 1 399 ? -10.592 15.480 -16.760 1.00 74.31 399 THR A N 1
ATOM 3061 C CA . THR A 1 399 ? -11.638 16.494 -16.798 1.00 74.31 399 THR A CA 1
ATOM 3062 C C . THR A 1 399 ? -12.969 15.773 -16.982 1.00 74.31 399 THR A C 1
ATOM 3064 O O . THR A 1 399 ? -13.153 15.031 -17.947 1.00 74.31 399 THR A O 1
ATOM 3067 N N . VAL A 1 400 ? -13.886 15.971 -16.039 1.00 78.75 400 VAL A N 1
ATOM 3068 C CA . VAL A 1 400 ? -15.203 15.330 -16.029 1.00 78.75 400 VAL A CA 1
ATOM 3069 C C . VAL A 1 400 ? -16.257 16.394 -16.320 1.00 78.75 400 VAL A C 1
ATOM 3071 O O . VAL A 1 400 ? -16.290 17.453 -15.695 1.00 78.75 400 VAL A O 1
ATOM 3074 N N . SER A 1 401 ? -17.107 16.116 -17.297 1.00 82.19 401 SER A N 1
ATOM 3075 C CA . SER A 1 401 ? -18.338 16.848 -17.582 1.00 82.19 401 SER A CA 1
ATOM 3076 C C . SER A 1 401 ? -19.525 16.135 -16.924 1.00 82.19 401 SER A C 1
ATOM 3078 O O . SER A 1 401 ? -19.404 14.960 -16.575 1.00 82.19 401 SER A O 1
ATOM 3080 N N . PRO A 1 402 ? -20.669 16.813 -16.717 1.00 83.69 402 PRO A N 1
ATOM 3081 C CA . PRO A 1 402 ? -21.872 16.145 -16.233 1.00 83.69 402 PRO A CA 1
ATOM 3082 C C . PRO A 1 402 ? -22.234 14.948 -17.118 1.00 83.69 402 PRO A C 1
ATOM 3084 O O . PRO A 1 402 ? -22.208 15.064 -18.342 1.00 83.69 402 PRO A O 1
ATOM 3087 N N . ASP A 1 403 ? -22.589 13.828 -16.490 1.00 82.69 403 ASP A N 1
ATOM 3088 C CA . ASP A 1 403 ? -22.990 12.604 -17.183 1.00 82.69 403 ASP A CA 1
ATOM 3089 C C . ASP A 1 403 ? -24.223 12.871 -18.077 1.00 82.69 403 ASP A C 1
ATOM 3091 O O . ASP A 1 403 ? -25.304 13.174 -17.551 1.00 82.69 403 ASP A O 1
ATOM 3095 N N . PRO A 1 404 ? -24.099 12.782 -19.417 1.00 80.06 404 PRO A N 1
ATOM 3096 C CA . PRO A 1 404 ? -25.213 13.007 -20.335 1.00 80.06 404 PRO A CA 1
ATOM 3097 C C . PRO A 1 404 ? -26.298 11.923 -20.234 1.00 80.06 404 PRO A C 1
ATOM 3099 O O . PRO A 1 404 ? -27.409 12.141 -20.716 1.00 80.06 404 PRO A O 1
ATOM 3102 N N . PHE A 1 405 ? -26.001 10.792 -19.589 1.00 82.31 405 PHE A N 1
ATOM 3103 C CA . PHE A 1 405 ? -26.918 9.691 -19.305 1.00 82.31 405 PHE A CA 1
ATOM 3104 C C . PHE A 1 405 ? -27.148 9.536 -17.798 1.00 82.31 405 PHE A C 1
ATOM 3106 O O . PHE A 1 405 ? -27.250 8.422 -17.285 1.00 82.31 405 PHE A O 1
ATOM 3113 N N . ALA A 1 406 ? -27.255 10.650 -17.068 1.00 77.44 406 ALA A N 1
ATOM 3114 C CA . ALA A 1 406 ? -27.543 10.621 -15.639 1.00 77.44 406 ALA A CA 1
ATOM 3115 C C . ALA A 1 406 ? -28.770 9.735 -15.328 1.00 77.44 406 ALA A C 1
ATOM 3117 O O . ALA A 1 406 ? -29.887 10.013 -15.770 1.00 77.44 406 ALA A O 1
ATOM 3118 N N . ASN A 1 407 ? -28.560 8.693 -14.516 1.00 78.62 407 ASN A N 1
ATOM 3119 C CA . ASN A 1 407 ? -29.537 7.654 -14.144 1.00 78.62 407 ASN A CA 1
ATOM 3120 C C . ASN A 1 407 ? -29.908 6.631 -15.242 1.00 78.62 407 ASN A C 1
ATOM 3122 O O . ASN A 1 407 ? -30.797 5.812 -15.014 1.00 78.62 407 ASN A O 1
ATOM 3126 N N . ASP A 1 408 ? -29.235 6.630 -16.394 1.00 80.75 408 ASP A N 1
ATOM 3127 C CA . ASP A 1 408 ? -29.391 5.624 -17.450 1.00 80.75 408 ASP A CA 1
ATOM 3128 C C . ASP A 1 408 ? -28.089 4.836 -17.656 1.00 80.75 408 ASP A C 1
ATOM 3130 O O . ASP A 1 408 ? -27.215 5.194 -18.442 1.00 80.75 408 ASP A O 1
ATOM 3134 N N . THR A 1 409 ? -27.975 3.717 -16.941 1.00 78.88 409 THR A N 1
ATOM 3135 C CA . THR A 1 409 ? -26.805 2.825 -16.961 1.00 78.88 409 THR A CA 1
ATOM 3136 C C . THR A 1 409 ? -26.879 1.750 -18.047 1.00 78.88 409 THR A C 1
ATOM 3138 O O . THR A 1 409 ? -26.136 0.765 -18.006 1.00 78.88 409 THR A O 1
ATOM 3141 N N . ARG A 1 410 ? -27.791 1.881 -19.021 1.00 87.88 410 ARG A N 1
ATOM 3142 C CA . ARG A 1 410 ? -27.931 0.888 -20.090 1.00 87.88 410 ARG A CA 1
ATOM 3143 C C . ARG A 1 410 ? -26.663 0.852 -20.941 1.00 87.88 410 ARG A C 1
ATOM 3145 O O . ARG A 1 410 ? -26.337 1.808 -21.634 1.00 87.88 410 ARG A O 1
ATOM 3152 N N . VAL A 1 411 ? -26.015 -0.312 -20.967 1.00 87.38 411 VAL A N 1
ATOM 3153 C CA . VAL A 1 411 ? -24.815 -0.608 -21.772 1.00 87.38 411 VAL A CA 1
ATOM 3154 C C . VAL A 1 411 ? -24.983 -0.235 -23.252 1.00 87.38 411 VAL A C 1
ATOM 3156 O O . VAL A 1 411 ? -24.049 0.249 -23.884 1.00 87.38 411 VAL A O 1
ATOM 3159 N N . ALA A 1 412 ? -26.201 -0.377 -23.784 1.00 90.00 412 ALA A N 1
ATOM 3160 C CA . ALA A 1 412 ? -26.545 -0.032 -25.164 1.00 90.00 412 ALA A CA 1
ATOM 3161 C C . ALA A 1 412 ? -26.301 1.446 -25.535 1.00 90.00 412 ALA A C 1
ATOM 3163 O O . ALA A 1 412 ? -26.288 1.774 -26.719 1.00 90.00 412 ALA A O 1
ATOM 3164 N N . ASN A 1 413 ? -26.097 2.334 -24.555 1.00 86.19 413 ASN A N 1
ATOM 3165 C CA . ASN A 1 413 ? -25.758 3.736 -24.797 1.00 86.19 413 ASN A CA 1
ATOM 3166 C C . ASN A 1 413 ? -24.347 3.912 -25.391 1.00 86.19 413 ASN A C 1
ATOM 3168 O O . ASN A 1 413 ? -24.083 4.932 -26.026 1.00 86.19 413 ASN A O 1
ATOM 3172 N N . TYR A 1 414 ? -23.452 2.937 -25.205 1.00 86.38 414 TYR A N 1
ATOM 3173 C CA . TYR A 1 414 ? -22.047 3.027 -25.623 1.00 86.38 414 TYR A CA 1
ATOM 3174 C C . TYR A 1 414 ? -21.455 1.712 -26.154 1.00 86.38 414 TYR A C 1
ATOM 3176 O O . TYR A 1 414 ? -20.352 1.719 -26.689 1.00 86.38 414 TYR A O 1
ATOM 3184 N N . TRP A 1 415 ? -22.162 0.584 -26.044 1.00 92.50 415 TRP A N 1
ATOM 3185 C CA . TRP A 1 415 ? -21.654 -0.726 -26.447 1.00 92.50 415 TRP A CA 1
ATOM 3186 C C . TRP A 1 415 ? -22.739 -1.594 -27.091 1.00 92.50 415 TRP A C 1
ATOM 3188 O O . TR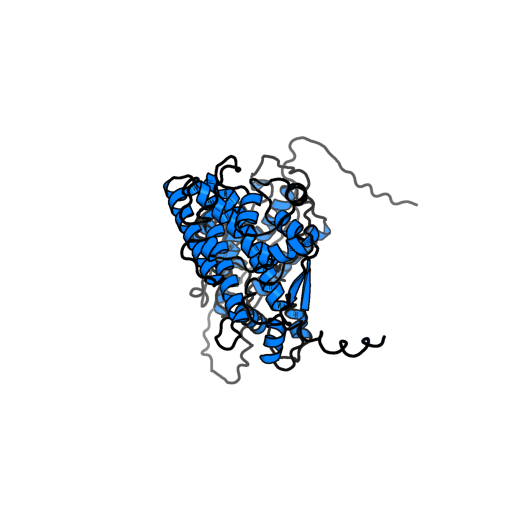P A 1 415 ? -23.859 -1.694 -26.593 1.00 92.50 415 TRP A O 1
ATOM 3198 N N . THR A 1 416 ? -22.392 -2.234 -28.210 1.00 94.31 416 THR A N 1
ATOM 3199 C CA . THR A 1 416 ? -23.272 -3.153 -28.964 1.00 94.31 416 THR A CA 1
ATOM 3200 C C . THR A 1 416 ? -22.641 -4.523 -29.213 1.00 94.31 416 THR A C 1
ATOM 3202 O O . THR A 1 416 ? -23.223 -5.347 -29.916 1.00 94.31 416 THR A O 1
ATOM 3205 N N . GLY A 1 417 ? -21.455 -4.772 -28.652 1.00 93.44 417 GLY A N 1
ATOM 3206 C CA . GLY A 1 417 ? -20.781 -6.058 -28.772 1.00 93.44 417 GLY A CA 1
ATOM 3207 C C . GLY A 1 417 ? -21.350 -7.118 -27.820 1.00 93.44 417 GLY A C 1
ATOM 3208 O O . GLY A 1 417 ? -22.492 -7.006 -27.361 1.00 93.44 417 GLY A O 1
ATOM 3209 N N . PRO A 1 418 ? -20.576 -8.177 -27.524 1.00 94.75 418 PRO A N 1
ATOM 3210 C CA . PRO A 1 418 ? -21.033 -9.291 -26.701 1.00 94.75 418 PRO A CA 1
ATOM 3211 C C . PRO A 1 418 ? -21.625 -8.880 -25.346 1.00 94.75 418 PRO A C 1
ATOM 3213 O O . PRO A 1 418 ? -21.127 -7.984 -24.663 1.00 94.75 418 PRO A O 1
ATOM 3216 N N . THR A 1 419 ? -22.670 -9.596 -24.925 1.00 94.25 419 THR A N 1
ATOM 3217 C CA . THR A 1 419 ? -23.334 -9.416 -23.620 1.00 94.25 419 THR A CA 1
ATOM 3218 C C . THR A 1 419 ? -22.620 -10.136 -22.473 1.00 94.25 419 THR A C 1
ATOM 3220 O O . THR A 1 419 ? -23.094 -10.093 -21.344 1.00 94.25 419 THR A O 1
ATOM 3223 N N . ALA A 1 420 ? -21.522 -10.829 -22.764 1.00 95.50 420 ALA A N 1
ATOM 3224 C CA . ALA A 1 420 ? -20.639 -11.490 -21.812 1.00 95.50 420 ALA A CA 1
ATOM 3225 C C . ALA A 1 420 ? -19.214 -11.512 -22.396 1.00 95.50 420 ALA A C 1
ATOM 3227 O O . ALA A 1 420 ? -19.078 -11.458 -23.624 1.00 95.50 420 ALA A O 1
ATOM 3228 N N . PRO A 1 421 ? -18.161 -11.604 -21.564 1.00 95.38 421 PRO A N 1
ATOM 3229 C CA . PRO A 1 421 ? -16.799 -11.733 -22.062 1.00 95.38 421 PRO A CA 1
ATOM 3230 C C . PRO A 1 421 ? -16.637 -13.019 -22.883 1.00 95.38 421 PRO A C 1
ATOM 3232 O O . PRO A 1 421 ? -17.105 -14.089 -22.491 1.00 95.38 421 PRO A O 1
ATOM 3235 N N . VAL A 1 422 ? -15.935 -12.925 -24.009 1.00 97.25 422 VAL A N 1
ATOM 3236 C CA . VAL A 1 422 ? -15.658 -14.041 -24.917 1.00 97.25 422 VAL A CA 1
ATOM 3237 C C . VAL A 1 422 ? -14.153 -14.254 -24.963 1.00 97.25 422 VAL A C 1
ATOM 3239 O O . VAL A 1 422 ? -13.430 -13.491 -25.599 1.00 97.25 422 VAL A O 1
ATOM 3242 N N . ALA A 1 423 ? -13.678 -15.294 -24.280 1.00 94.62 423 ALA A N 1
ATOM 3243 C CA . ALA A 1 423 ? -12.288 -15.728 -24.367 1.00 94.62 423 ALA A CA 1
ATOM 3244 C C . ALA A 1 423 ? -12.064 -16.554 -25.642 1.00 94.62 423 ALA A C 1
ATOM 3246 O O . ALA A 1 423 ? -12.877 -17.415 -25.992 1.00 94.62 423 ALA A O 1
ATOM 3247 N N . GLY A 1 424 ? -10.946 -16.314 -26.321 1.00 95.75 424 GLY A N 1
ATOM 3248 C CA . GLY A 1 424 ? -10.530 -17.092 -27.478 1.00 95.75 424 GLY A CA 1
ATOM 3249 C C . GLY A 1 424 ? -10.197 -18.538 -27.117 1.00 95.75 424 GLY A C 1
ATOM 3250 O O . GLY A 1 424 ? -9.710 -18.850 -26.028 1.00 95.75 424 GLY A O 1
ATOM 3251 N N . LYS A 1 425 ? -10.472 -19.456 -28.046 1.00 94.44 425 LYS A N 1
ATOM 3252 C CA . LYS A 1 425 ? -10.218 -20.883 -27.837 1.00 94.44 425 LYS A CA 1
ATOM 3253 C C . LYS A 1 425 ? -8.723 -21.186 -27.951 1.00 94.44 425 LYS A C 1
ATOM 3255 O O . LYS A 1 425 ? -8.146 -21.059 -29.028 1.00 94.44 425 LYS A O 1
ATOM 3260 N N . ILE A 1 426 ? -8.138 -21.696 -26.870 1.00 93.12 426 ILE A N 1
ATOM 3261 C CA . ILE A 1 426 ? -6.757 -22.191 -26.855 1.00 93.12 426 ILE A CA 1
ATOM 3262 C C . ILE A 1 426 ? -6.703 -23.582 -27.512 1.00 93.12 426 ILE A C 1
ATOM 3264 O O . ILE A 1 426 ? -7.547 -24.445 -27.253 1.00 93.12 426 ILE A O 1
ATOM 3268 N N . THR A 1 427 ? -5.725 -23.812 -28.390 1.00 93.06 427 THR A N 1
ATOM 3269 C CA . THR A 1 427 ? -5.562 -25.042 -29.181 1.00 93.06 427 THR A CA 1
ATOM 3270 C C . THR A 1 427 ? -4.092 -25.477 -29.283 1.00 93.06 427 THR A C 1
ATOM 3272 O O . THR A 1 427 ? -3.169 -24.723 -28.978 1.00 93.06 427 THR A O 1
ATOM 3275 N N . GLY A 1 428 ? -3.856 -26.724 -29.705 1.00 92.69 428 GLY A N 1
ATOM 3276 C CA . GLY A 1 428 ? -2.505 -27.252 -29.935 1.00 92.69 428 GLY A CA 1
ATOM 3277 C C . GLY A 1 428 ? -1.679 -27.438 -28.656 1.00 92.69 428 GLY A C 1
ATOM 3278 O O . GLY A 1 428 ? -2.204 -27.851 -27.622 1.00 92.69 428 GLY A O 1
ATOM 3279 N N . SER A 1 429 ? -0.374 -27.147 -28.729 1.00 87.56 429 SER A N 1
ATOM 3280 C CA . SER A 1 429 ? 0.573 -27.303 -27.610 1.00 87.56 429 SER A CA 1
ATOM 3281 C C . SER A 1 429 ? 0.307 -26.357 -26.434 1.00 87.56 429 SER A C 1
ATOM 3283 O O . SER A 1 429 ? 0.788 -26.606 -25.333 1.00 87.56 429 SER A O 1
ATOM 3285 N N . ALA A 1 430 ? -0.477 -25.299 -26.649 1.00 87.25 430 ALA A N 1
ATOM 3286 C CA . ALA A 1 430 ? -0.798 -24.290 -25.647 1.00 87.25 430 ALA A CA 1
ATOM 3287 C C . ALA A 1 430 ? -1.960 -24.687 -24.714 1.00 87.25 430 ALA A C 1
ATOM 3289 O O . ALA A 1 430 ? -2.153 -24.054 -23.684 1.00 87.25 430 ALA A O 1
ATOM 3290 N N . VAL A 1 431 ? -2.721 -25.752 -25.015 1.00 86.62 431 VAL A N 1
ATOM 3291 C CA . VAL A 1 431 ? -3.920 -26.144 -24.231 1.00 86.62 431 VAL A CA 1
ATOM 3292 C C . VAL A 1 431 ? -3.603 -26.411 -22.757 1.00 86.62 431 VAL A C 1
ATOM 3294 O O . VAL A 1 431 ? -4.405 -26.095 -21.885 1.00 86.62 431 VAL A O 1
ATOM 3297 N N . GLN A 1 432 ? -2.429 -26.975 -22.464 1.00 81.31 432 GLN A N 1
ATOM 3298 C CA . GLN A 1 432 ? -1.997 -27.263 -21.089 1.00 81.31 432 GLN A CA 1
ATOM 3299 C C . GLN A 1 432 ? -1.454 -26.031 -20.351 1.00 81.31 432 GLN A C 1
ATOM 3301 O O . GLN A 1 432 ? -1.182 -26.107 -19.157 1.00 81.31 432 GLN A O 1
ATOM 3306 N N . HIS A 1 433 ? -1.308 -24.913 -21.058 1.00 76.69 433 HIS A N 1
ATOM 3307 C CA . HIS A 1 433 ? -0.772 -23.651 -20.564 1.00 76.69 433 HIS A CA 1
ATOM 3308 C C . HIS A 1 433 ? -1.869 -22.595 -20.396 1.00 76.69 433 HIS A C 1
ATOM 3310 O O . HIS A 1 433 ? -1.585 -21.400 -20.401 1.00 76.69 433 HIS A O 1
ATOM 3316 N N . GLN A 1 434 ? -3.130 -23.027 -20.252 1.00 67.88 434 GLN A N 1
ATOM 3317 C CA . GLN A 1 434 ? -4.224 -22.119 -19.930 1.00 67.88 434 GLN A CA 1
ATOM 3318 C C . GLN A 1 434 ? -3.861 -21.313 -18.680 1.00 67.88 434 GLN A C 1
ATOM 3320 O O . GLN A 1 434 ? -3.569 -21.869 -17.617 1.00 67.88 434 GLN A O 1
ATOM 3325 N N . SER A 1 435 ? -3.851 -19.996 -18.842 1.00 59.09 435 SER A N 1
ATOM 3326 C CA . SER A 1 435 ? -3.401 -19.049 -17.841 1.00 59.09 435 SER A CA 1
ATOM 3327 C C . SER A 1 435 ? -4.292 -19.139 -16.607 1.00 59.09 435 SER A C 1
ATOM 3329 O O . SER A 1 435 ? -5.508 -18.969 -16.673 1.00 59.09 435 SER A O 1
ATOM 3331 N N . SER A 1 436 ? -3.691 -19.457 -15.461 1.00 52.91 436 SER A N 1
ATOM 3332 C CA . SER A 1 436 ? -4.369 -19.337 -14.179 1.00 52.91 436 SER A CA 1
ATOM 3333 C C . SER A 1 436 ? -4.315 -17.894 -13.680 1.00 52.91 436 SER A C 1
ATOM 3335 O O . SER A 1 436 ? -3.446 -17.101 -14.037 1.00 52.91 436 SER A O 1
ATOM 3337 N N . PHE A 1 437 ? -5.288 -17.594 -12.835 1.00 56.97 437 PHE A N 1
ATOM 3338 C CA . PHE A 1 437 ? -5.717 -16.307 -12.311 1.00 56.97 437 PHE A CA 1
ATOM 3339 C C . PHE A 1 437 ? -4.663 -15.536 -11.459 1.00 56.97 437 PHE A C 1
ATOM 3341 O O . PHE A 1 437 ? -4.937 -15.169 -10.325 1.00 56.97 437 PHE A O 1
ATOM 3348 N N . THR A 1 438 ? -3.415 -15.330 -11.898 1.00 52.16 438 THR A N 1
ATOM 3349 C CA . THR A 1 438 ? -2.376 -14.787 -10.982 1.00 52.16 438 THR A CA 1
ATOM 3350 C C . THR A 1 438 ? -1.490 -13.661 -11.510 1.00 52.16 438 THR A C 1
ATOM 3352 O O . THR A 1 438 ? -0.774 -13.067 -10.706 1.00 52.16 438 THR A O 1
ATOM 3355 N N . ASN A 1 439 ? -1.551 -13.273 -12.790 1.00 56.69 439 ASN A N 1
ATOM 3356 C CA . ASN A 1 439 ? -0.812 -12.093 -13.271 1.00 56.69 439 ASN A CA 1
ATOM 3357 C C . ASN A 1 439 ? -1.614 -10.792 -13.073 1.00 56.69 439 ASN A C 1
ATOM 3359 O O . ASN A 1 439 ? -2.091 -10.164 -14.017 1.00 56.69 439 ASN A O 1
ATOM 3363 N N . VAL A 1 440 ? -1.809 -10.413 -11.811 1.00 53.28 440 VAL A N 1
ATOM 3364 C CA . VAL A 1 440 ? -2.776 -9.375 -11.420 1.00 53.28 440 VAL A CA 1
ATOM 3365 C C . VAL A 1 440 ? -2.233 -7.941 -11.477 1.00 53.28 440 VAL A C 1
ATOM 3367 O O . VAL A 1 440 ? -3.021 -6.992 -11.531 1.00 53.28 440 VAL A O 1
ATOM 3370 N N . ASP A 1 441 ? -0.907 -7.799 -11.558 1.00 54.03 441 ASP A N 1
ATOM 3371 C CA . ASP A 1 441 ? -0.166 -6.534 -11.431 1.00 54.03 441 ASP A CA 1
ATOM 3372 C C . ASP A 1 441 ? 0.529 -6.088 -12.731 1.00 54.03 441 ASP A C 1
ATOM 3374 O O . ASP A 1 441 ? 1.455 -5.276 -12.701 1.00 54.03 441 ASP A O 1
ATOM 3378 N N . ASN A 1 442 ? 0.106 -6.614 -13.888 1.00 58.31 442 ASN A N 1
ATOM 3379 C CA . ASN A 1 442 ? 0.786 -6.388 -15.171 1.00 58.31 442 ASN A CA 1
ATOM 3380 C C . ASN A 1 442 ? 2.282 -6.745 -15.099 1.00 58.31 442 ASN A C 1
ATOM 3382 O O . ASN A 1 442 ? 3.138 -6.008 -15.608 1.00 58.31 442 ASN A O 1
ATOM 3386 N N . VAL A 1 443 ? 2.601 -7.857 -14.425 1.00 59.53 443 VAL A N 1
ATOM 3387 C CA . VAL A 1 443 ? 3.980 -8.303 -14.231 1.00 59.53 443 VAL A CA 1
ATOM 3388 C C . VAL A 1 443 ? 4.604 -8.540 -15.601 1.00 59.53 443 VAL A C 1
ATOM 3390 O O . VAL A 1 443 ? 4.020 -9.186 -16.475 1.00 59.53 443 VAL A O 1
ATOM 3393 N N . ARG A 1 444 ? 5.796 -7.967 -15.791 1.00 65.25 444 ARG A N 1
ATOM 3394 C CA . ARG A 1 444 ? 6.582 -8.126 -17.013 1.00 65.25 444 ARG A CA 1
ATOM 3395 C C . ARG A 1 444 ? 7.309 -9.450 -16.996 1.00 65.25 444 ARG A C 1
ATOM 3397 O O . ARG A 1 444 ? 7.969 -9.785 -16.013 1.00 65.25 444 ARG A O 1
ATOM 3404 N N . PHE A 1 445 ? 7.270 -10.136 -18.126 1.00 65.75 445 PHE A N 1
ATOM 3405 C CA . PHE A 1 445 ? 8.081 -11.321 -18.331 1.00 65.75 445 PHE A CA 1
ATOM 3406 C C . PHE A 1 445 ? 9.433 -10.911 -18.895 1.00 65.75 445 PHE A C 1
ATOM 3408 O O . PHE A 1 445 ? 9.502 -10.158 -19.862 1.00 65.75 445 PHE A O 1
ATOM 3415 N N . THR A 1 446 ? 10.528 -11.405 -18.326 1.00 56.38 446 THR A N 1
ATOM 3416 C CA . THR A 1 446 ? 11.809 -11.361 -19.036 1.00 56.38 446 THR A CA 1
ATOM 3417 C C . THR A 1 446 ? 11.725 -12.407 -20.147 1.00 56.38 446 THR A C 1
ATOM 3419 O O . THR A 1 446 ? 11.561 -13.584 -19.812 1.00 56.38 446 THR A O 1
ATOM 3422 N N . PRO A 1 447 ? 11.802 -12.033 -21.441 1.00 51.28 447 PRO A N 1
ATOM 3423 C CA . PRO A 1 447 ? 11.811 -13.022 -22.510 1.00 51.28 447 PRO A CA 1
ATOM 3424 C C . PRO A 1 447 ? 12.948 -14.018 -22.251 1.00 51.28 447 PRO A C 1
ATOM 3426 O O . PRO A 1 447 ? 14.059 -13.578 -21.922 1.00 51.28 447 PRO A O 1
ATOM 3429 N N . PRO A 1 448 ? 12.719 -15.337 -22.373 1.00 48.56 448 PRO A N 1
ATOM 3430 C CA . PRO A 1 448 ? 13.813 -16.293 -22.377 1.00 48.56 448 PRO A CA 1
ATOM 3431 C C . PRO A 1 448 ? 14.814 -15.844 -23.443 1.00 48.56 448 PRO A C 1
ATOM 3433 O O . PRO A 1 448 ? 14.431 -15.627 -24.594 1.00 48.56 448 PRO A O 1
ATOM 3436 N N . GLY A 1 449 ? 16.076 -15.628 -23.056 1.00 44.22 449 GLY A N 1
ATOM 3437 C CA . GLY A 1 449 ? 17.111 -15.219 -24.002 1.00 44.22 449 GLY A CA 1
ATOM 3438 C C . GLY A 1 449 ? 17.085 -16.155 -25.206 1.00 44.22 449 GLY A C 1
ATOM 3439 O O . GLY A 1 449 ? 17.030 -17.370 -25.019 1.00 44.22 449 GLY A O 1
ATOM 3440 N N . ALA A 1 450 ? 17.052 -15.590 -26.418 1.00 41.53 450 ALA A N 1
ATOM 3441 C CA . ALA A 1 450 ? 16.959 -16.361 -27.650 1.00 41.53 450 ALA A CA 1
ATOM 3442 C C . ALA A 1 450 ? 17.996 -17.489 -27.620 1.00 41.53 450 ALA A C 1
ATOM 3444 O O . ALA A 1 450 ? 19.203 -17.237 -27.619 1.00 41.53 450 ALA A O 1
ATOM 3445 N N . VAL A 1 451 ? 17.521 -18.733 -27.542 1.00 35.91 451 VAL A N 1
ATOM 3446 C CA . VAL A 1 451 ? 18.388 -19.900 -27.635 1.00 35.91 451 VAL A CA 1
ATOM 3447 C C . VAL A 1 451 ? 18.928 -19.886 -29.056 1.00 35.91 451 VAL A C 1
ATOM 3449 O O . VAL A 1 451 ? 18.200 -20.146 -30.009 1.00 35.91 451 VAL A O 1
ATOM 3452 N N . THR A 1 452 ? 20.198 -19.527 -29.220 1.00 33.31 452 THR A N 1
ATOM 3453 C CA . THR A 1 452 ? 20.913 -19.752 -30.472 1.00 33.31 452 THR A CA 1
ATOM 3454 C C . THR A 1 452 ? 20.989 -21.260 -30.675 1.00 33.31 452 THR A C 1
ATOM 3456 O O . THR A 1 452 ? 21.844 -21.922 -30.090 1.00 33.31 452 THR A O 1
ATOM 3459 N N . THR A 1 453 ? 20.060 -21.817 -31.450 1.00 37.25 453 THR A N 1
ATOM 3460 C CA . THR A 1 453 ? 20.100 -23.205 -31.910 1.00 37.25 453 THR A CA 1
ATOM 3461 C C . THR A 1 453 ? 21.280 -23.374 -32.858 1.00 37.25 453 THR A C 1
ATOM 3463 O O . THR A 1 453 ? 21.173 -23.132 -34.059 1.00 37.25 453 THR A O 1
ATOM 3466 N N . GLY A 1 454 ? 22.421 -23.756 -32.291 1.00 38.16 454 GLY A N 1
ATOM 3467 C CA . GLY A 1 454 ? 23.396 -24.582 -32.981 1.00 38.16 454 GLY A CA 1
ATOM 3468 C C . GLY A 1 454 ? 22.938 -26.038 -32.920 1.00 38.16 454 GLY A C 1
ATOM 3469 O O . GLY A 1 454 ? 22.525 -26.508 -31.864 1.00 38.16 454 GLY A O 1
ATOM 3470 N N . ASP A 1 455 ? 23.045 -26.700 -34.065 1.00 32.72 455 ASP A N 1
ATOM 3471 C CA . ASP A 1 455 ? 22.994 -28.145 -34.301 1.00 32.72 455 ASP A CA 1
ATOM 3472 C C . ASP A 1 455 ? 21.640 -28.828 -34.583 1.00 32.72 455 ASP A C 1
ATOM 3474 O O . ASP A 1 455 ? 20.778 -29.048 -33.735 1.00 32.72 455 ASP A O 1
ATOM 3478 N N . SER A 1 456 ? 21.541 -29.200 -35.867 1.00 39.75 456 SER A N 1
ATOM 3479 C CA . SER A 1 456 ? 20.720 -30.214 -36.529 1.00 39.75 456 SER A CA 1
ATOM 3480 C C . SER A 1 456 ? 20.020 -31.233 -35.632 1.00 39.75 456 SER A C 1
ATOM 3482 O O . SER A 1 456 ? 20.638 -32.169 -35.126 1.00 39.75 456 SER A O 1
ATOM 3484 N N . VAL A 1 457 ? 18.689 -31.173 -35.641 1.00 32.72 457 VAL A N 1
ATOM 3485 C CA . VAL A 1 457 ? 17.841 -32.353 -35.465 1.00 32.72 457 VAL A CA 1
ATOM 3486 C C . VAL A 1 457 ? 16.890 -32.429 -36.655 1.00 32.72 457 VAL A C 1
ATOM 3488 O O . VAL A 1 457 ? 16.111 -31.518 -36.925 1.00 32.72 457 VAL A O 1
ATOM 3491 N N . THR A 1 458 ? 17.020 -33.517 -37.403 1.00 32.31 458 THR A N 1
ATOM 3492 C CA . THR A 1 458 ? 16.260 -33.863 -38.602 1.00 32.31 458 THR A CA 1
ATOM 3493 C C . THR A 1 458 ? 14.773 -34.032 -38.285 1.00 32.31 458 THR A C 1
ATOM 3495 O O . THR A 1 458 ? 14.385 -34.858 -37.461 1.00 32.31 458 THR A O 1
ATOM 3498 N N . THR A 1 459 ? 13.933 -33.271 -38.979 1.00 32.28 459 THR A N 1
ATOM 3499 C CA . THR A 1 459 ? 12.471 -33.402 -39.012 1.00 32.28 459 THR A CA 1
ATOM 3500 C C . THR A 1 459 ? 12.030 -34.643 -39.798 1.00 32.28 459 THR A C 1
ATOM 3502 O O . THR A 1 459 ? 12.563 -34.894 -40.881 1.00 32.28 459 THR A O 1
ATOM 3505 N N . PRO A 1 460 ? 10.980 -35.367 -39.366 1.00 30.55 460 PRO A N 1
ATOM 3506 C CA . PRO A 1 460 ? 10.127 -36.112 -40.275 1.00 30.55 460 PRO A CA 1
ATOM 3507 C C . PRO A 1 460 ? 9.039 -35.186 -40.834 1.00 30.55 460 PRO A C 1
ATOM 3509 O O . PRO A 1 460 ? 8.305 -34.523 -40.103 1.00 30.55 460 PRO A O 1
ATOM 3512 N N . LEU A 1 461 ? 8.962 -35.166 -42.160 1.00 31.19 461 LEU A N 1
ATOM 3513 C CA . LEU A 1 461 ? 7.955 -34.503 -42.975 1.00 31.19 461 LEU A CA 1
ATOM 3514 C C . LEU A 1 461 ? 6.566 -35.118 -42.709 1.00 31.19 461 LEU A C 1
ATOM 3516 O O . LEU A 1 461 ? 6.375 -36.311 -42.935 1.00 31.19 461 LEU A O 1
ATOM 3520 N N . ALA A 1 462 ? 5.595 -34.305 -42.287 1.00 30.41 462 ALA A N 1
ATOM 3521 C CA . ALA A 1 462 ? 4.178 -34.662 -42.301 1.00 30.41 462 ALA A CA 1
ATOM 3522 C C . ALA A 1 462 ? 3.424 -33.711 -43.240 1.00 30.41 462 ALA A C 1
ATOM 3524 O O . ALA A 1 462 ? 3.463 -32.491 -43.097 1.00 30.41 462 ALA A O 1
ATOM 3525 N N . THR A 1 463 ? 2.783 -34.304 -44.240 1.00 27.97 463 THR A N 1
ATOM 3526 C CA . THR A 1 463 ? 1.968 -33.675 -45.282 1.00 27.97 463 THR A CA 1
ATOM 3527 C C . THR A 1 463 ? 0.510 -33.618 -44.821 1.00 27.97 463 THR A C 1
ATOM 3529 O O . THR A 1 463 ? 0.003 -34.640 -44.369 1.00 27.97 463 THR A O 1
ATOM 3532 N N . SER A 1 464 ? -0.174 -32.477 -44.968 1.00 27.19 464 SER A N 1
ATOM 3533 C CA . SER A 1 464 ? -1.634 -32.384 -45.202 1.00 27.19 464 SER A CA 1
ATOM 3534 C C . SER A 1 464 ? -2.059 -30.906 -45.258 1.00 27.19 464 SER A C 1
ATOM 3536 O O . SER A 1 464 ? -1.909 -30.194 -44.274 1.00 27.19 464 SER A O 1
ATOM 3538 N N . THR A 1 465 ? -2.344 -30.379 -46.452 1.00 27.25 465 THR A N 1
ATOM 3539 C CA . THR A 1 465 ? -3.683 -30.107 -47.040 1.00 27.25 465 THR A CA 1
ATOM 3540 C C . THR A 1 465 ? -4.322 -28.824 -46.506 1.00 27.25 465 THR A C 1
ATOM 3542 O O . THR A 1 465 ? -4.605 -28.706 -45.320 1.00 27.25 465 THR A O 1
ATOM 3545 N N . GLY A 1 466 ? -4.480 -27.847 -47.402 1.00 29.11 466 GLY A N 1
ATOM 3546 C CA . GLY A 1 466 ? -4.934 -26.501 -47.082 1.00 29.11 466 GLY A CA 1
ATOM 3547 C C . GLY A 1 466 ? -6.418 -26.387 -46.761 1.00 29.11 466 GLY A C 1
ATOM 3548 O O . GLY A 1 466 ? -7.222 -27.212 -47.178 1.00 29.11 466 GLY A O 1
ATOM 3549 N N . ASP A 1 467 ? -6.743 -25.286 -46.093 1.00 25.17 467 ASP A N 1
ATOM 3550 C CA . ASP A 1 467 ? -7.985 -24.558 -46.302 1.00 25.17 467 ASP A CA 1
ATOM 3551 C C . ASP A 1 467 ? -7.703 -23.068 -46.077 1.00 25.17 467 ASP A C 1
ATOM 3553 O O . ASP A 1 467 ? -7.019 -22.676 -45.128 1.00 25.17 467 ASP A O 1
ATOM 3557 N N . GLY A 1 468 ? -8.140 -22.245 -47.027 1.00 30.30 468 GLY A N 1
ATOM 3558 C CA . GLY A 1 468 ? -7.891 -20.810 -47.040 1.00 30.30 468 GLY A CA 1
ATOM 3559 C C . GLY A 1 468 ? -8.664 -20.111 -45.928 1.00 30.30 468 GLY A C 1
ATOM 3560 O O . GLY A 1 468 ? -9.890 -20.037 -45.969 1.00 30.30 468 GLY A O 1
ATOM 3561 N N . VAL A 1 469 ? -7.945 -19.549 -44.958 1.00 27.39 469 VAL A N 1
ATOM 3562 C CA . VAL A 1 469 ? -8.524 -18.634 -43.973 1.00 27.39 469 VAL A CA 1
ATOM 3563 C C . VAL A 1 469 ? -8.713 -17.277 -44.647 1.00 27.39 469 VAL A C 1
ATOM 3565 O O . VAL A 1 469 ? -7.753 -16.558 -44.922 1.00 27.39 469 VAL A O 1
ATOM 3568 N N . ILE A 1 470 ? -9.968 -16.936 -44.931 1.00 27.44 470 ILE A N 1
ATOM 3569 C CA . ILE A 1 470 ? -10.374 -15.571 -45.263 1.00 27.44 470 ILE A CA 1
ATOM 3570 C C . ILE A 1 470 ? -10.194 -14.736 -43.993 1.00 27.44 470 ILE A C 1
ATOM 3572 O O . ILE A 1 470 ? -10.853 -14.982 -42.984 1.00 27.44 470 ILE A O 1
ATOM 3576 N N . ALA A 1 471 ? -9.295 -13.755 -44.045 1.00 28.27 471 ALA A N 1
ATOM 3577 C CA . ALA A 1 471 ? -9.181 -12.727 -43.020 1.00 28.27 471 ALA A CA 1
ATOM 3578 C C . ALA A 1 471 ? -10.522 -11.974 -42.904 1.00 28.27 471 ALA A C 1
ATOM 3580 O O . ALA A 1 471 ? -10.994 -11.445 -43.918 1.00 28.27 471 ALA A O 1
ATOM 3581 N N . PRO A 1 472 ? -11.154 -11.884 -41.720 1.00 27.38 472 PRO A N 1
ATOM 3582 C CA . PRO A 1 472 ? -12.246 -10.950 -41.541 1.00 27.38 472 PRO A CA 1
ATOM 3583 C C . PRO A 1 472 ? -11.654 -9.542 -41.549 1.00 27.38 472 PRO A C 1
ATOM 3585 O O . PRO A 1 472 ? -10.843 -9.166 -40.704 1.00 27.38 472 PRO A O 1
ATOM 3588 N N . LEU A 1 473 ? -12.048 -8.770 -42.556 1.00 24.73 473 LEU A N 1
ATOM 3589 C CA . LEU A 1 473 ? -11.808 -7.341 -42.625 1.00 24.73 473 LEU A CA 1
ATOM 3590 C C . LEU A 1 473 ? -12.589 -6.696 -41.467 1.00 24.73 473 LEU A C 1
ATOM 3592 O O . LEU A 1 473 ? -13.797 -6.487 -41.565 1.00 24.73 473 LEU A O 1
ATOM 3596 N N . ALA A 1 474 ? -11.922 -6.421 -40.348 1.00 27.30 474 ALA A N 1
ATOM 3597 C CA . ALA A 1 474 ? -12.497 -5.632 -39.269 1.00 27.30 474 ALA A CA 1
ATOM 3598 C C . ALA A 1 474 ? -12.543 -4.161 -39.710 1.00 27.30 474 ALA A C 1
ATOM 3600 O O . ALA A 1 474 ? -11.620 -3.382 -39.477 1.00 27.30 474 ALA A O 1
ATOM 3601 N N . THR A 1 475 ? -13.618 -3.763 -40.388 1.00 25.59 475 THR A N 1
ATOM 3602 C CA . THR A 1 475 ? -13.975 -2.348 -40.508 1.00 25.59 475 THR A CA 1
ATOM 3603 C C . THR A 1 475 ? -14.500 -1.876 -39.160 1.00 25.59 475 THR A C 1
ATOM 3605 O O . THR A 1 475 ? -15.685 -2.010 -38.864 1.00 25.59 475 THR A O 1
ATOM 3608 N N . SER A 1 476 ? -13.612 -1.321 -38.337 1.00 31.41 476 SER A N 1
ATOM 3609 C CA . SER A 1 476 ? -14.010 -0.476 -37.216 1.00 31.41 476 SER A CA 1
ATOM 3610 C C . SER A 1 476 ? -14.607 0.809 -37.785 1.00 31.41 476 SER A C 1
ATOM 3612 O O . SER A 1 476 ? -13.895 1.686 -38.279 1.00 31.41 476 SER A O 1
ATOM 3614 N N . THR A 1 477 ? -15.932 0.933 -37.748 1.00 32.16 477 THR A N 1
ATOM 3615 C CA . THR A 1 477 ? -16.583 2.242 -37.796 1.00 32.16 477 THR A CA 1
ATOM 3616 C C . THR A 1 477 ? -16.318 2.937 -36.466 1.00 32.16 477 THR A C 1
ATOM 3618 O O . THR A 1 477 ? -17.164 2.949 -35.574 1.00 32.16 477 THR A O 1
ATOM 3621 N N . GLY A 1 478 ? -15.112 3.495 -36.329 1.00 33.00 478 GLY A N 1
ATOM 3622 C CA . GLY A 1 478 ? -14.798 4.508 -35.330 1.00 33.00 478 GLY A CA 1
ATOM 3623 C C . GLY A 1 478 ? -15.743 5.685 -35.535 1.00 33.00 478 GLY A C 1
ATOM 3624 O O . GLY A 1 478 ? -15.553 6.510 -36.426 1.00 33.00 478 GLY A O 1
ATOM 3625 N N . GLY A 1 479 ? -16.822 5.685 -34.763 1.00 32.50 479 GLY A N 1
ATOM 3626 C CA . GLY A 1 479 ? -17.968 6.552 -34.964 1.00 32.50 479 GLY A CA 1
ATOM 3627 C C . GLY A 1 479 ? -19.247 5.764 -34.765 1.00 32.50 479 GLY A C 1
ATOM 3628 O O . GLY A 1 479 ? -19.964 5.486 -35.725 1.00 32.50 479 GLY A O 1
ATOM 3629 N N . ALA A 1 480 ? -19.568 5.441 -33.510 1.00 31.95 480 ALA A N 1
ATOM 3630 C CA . ALA A 1 480 ? -20.963 5.252 -33.158 1.00 31.95 480 ALA A CA 1
ATOM 3631 C C . ALA A 1 480 ? -21.690 6.542 -33.562 1.00 31.95 480 ALA A C 1
ATOM 3633 O O . ALA A 1 480 ? -21.554 7.591 -32.926 1.00 31.95 480 ALA A O 1
ATOM 3634 N N . ALA A 1 481 ? -22.425 6.488 -34.673 1.00 32.28 481 ALA A N 1
ATOM 3635 C CA . ALA A 1 481 ? -23.463 7.462 -34.925 1.00 32.28 481 ALA A CA 1
ATOM 3636 C C . ALA A 1 481 ? -24.334 7.494 -33.667 1.00 32.28 481 ALA A C 1
ATOM 3638 O O . ALA A 1 481 ? -24.687 6.456 -33.115 1.00 32.28 481 ALA A O 1
ATOM 3639 N N . LYS A 1 482 ? -24.626 8.695 -33.186 1.00 35.25 482 LYS A N 1
ATOM 3640 C CA . LYS A 1 482 ? -25.436 8.952 -32.000 1.00 35.25 482 LYS A CA 1
ATOM 3641 C C . LYS A 1 482 ? -26.833 8.334 -32.194 1.00 35.25 482 LYS A C 1
ATOM 3643 O O . LYS A 1 482 ? -27.726 8.988 -32.728 1.00 35.25 482 LYS A O 1
ATOM 3648 N N . VAL A 1 483 ? -27.044 7.073 -31.805 1.00 38.31 483 VAL A N 1
ATOM 3649 C CA . VAL A 1 483 ? -28.348 6.397 -31.918 1.00 38.31 483 VAL A CA 1
ATOM 3650 C C . VAL A 1 483 ? -29.167 6.636 -30.650 1.00 38.31 483 VAL A C 1
ATOM 3652 O O . VAL A 1 483 ? -29.273 5.782 -29.782 1.00 38.31 483 VAL A O 1
ATOM 3655 N N . ARG A 1 484 ? -29.747 7.836 -30.564 1.00 32.84 484 ARG A N 1
ATOM 3656 C CA . ARG A 1 484 ? -31.171 8.095 -30.275 1.00 32.84 484 ARG A CA 1
ATOM 3657 C C . ARG A 1 484 ? -31.383 9.607 -30.346 1.00 32.84 484 ARG A C 1
ATOM 3659 O O . ARG A 1 484 ? -31.163 10.337 -29.387 1.00 32.84 484 ARG A O 1
ATOM 3666 N N . VAL A 1 485 ? -31.797 10.083 -31.518 1.00 36.59 485 VAL A N 1
ATOM 3667 C CA . VAL A 1 485 ? -32.500 11.363 -31.627 1.00 36.59 485 VAL A CA 1
ATOM 3668 C C . VAL A 1 485 ? -33.966 11.060 -31.347 1.00 36.59 485 VAL A C 1
ATOM 3670 O O . VAL A 1 485 ? -34.716 10.718 -32.252 1.00 36.59 485 VAL A O 1
ATOM 3673 N N . GLU A 1 486 ? -34.370 11.176 -30.087 1.00 34.44 486 GLU A N 1
ATOM 3674 C CA . GLU A 1 486 ? -35.755 11.505 -29.752 1.00 34.44 486 GLU A CA 1
ATOM 3675 C C . GLU A 1 486 ? -35.735 12.840 -29.000 1.00 34.44 486 GLU A C 1
ATOM 3677 O O . GLU A 1 486 ? -35.513 12.897 -27.799 1.00 34.44 486 GLU A O 1
ATOM 3682 N N . GLY A 1 487 ? -35.914 13.921 -29.770 1.00 33.59 487 GLY A N 1
ATOM 3683 C CA . GLY A 1 487 ? -36.417 15.216 -29.302 1.00 33.59 487 GLY A CA 1
ATOM 3684 C C . GLY A 1 487 ? -35.462 16.107 -28.500 1.00 33.59 487 GLY A C 1
ATOM 3685 O O . GLY A 1 487 ? -35.509 16.120 -27.278 1.00 33.59 487 GLY A O 1
ATOM 3686 N N . GLY A 1 488 ? -34.694 16.968 -29.179 1.00 26.30 488 GLY A N 1
ATOM 3687 C CA . GLY A 1 488 ? -34.054 18.120 -28.528 1.00 26.30 488 GLY A CA 1
ATOM 3688 C C . GLY A 1 488 ? -32.893 18.716 -29.317 1.00 26.30 488 GLY A C 1
ATOM 3689 O O . GLY A 1 488 ? -31.755 18.279 -29.199 1.00 26.30 488 GLY A O 1
ATOM 3690 N N . LEU A 1 489 ? -33.190 19.717 -30.140 1.00 26.94 489 LEU A N 1
ATOM 3691 C CA . LEU A 1 489 ? -32.252 20.451 -30.985 1.00 26.94 489 LEU A CA 1
ATOM 3692 C C . LEU A 1 489 ? -31.249 21.266 -30.135 1.00 26.94 489 LEU A C 1
ATOM 3694 O O . LEU A 1 489 ? -31.654 22.227 -29.491 1.00 26.94 489 LEU A O 1
ATOM 3698 N N . VAL A 1 490 ? -29.948 20.957 -30.195 1.00 28.66 490 VAL A N 1
ATOM 3699 C CA . VAL A 1 490 ? -28.880 21.954 -29.971 1.00 28.66 490 VAL A CA 1
ATOM 3700 C C . VAL A 1 490 ? -27.807 21.749 -31.037 1.00 28.66 490 VAL A C 1
ATOM 3702 O O . VAL A 1 490 ? -26.988 20.835 -30.969 1.00 28.66 490 VAL A O 1
ATOM 3705 N N . ALA A 1 491 ? -27.856 22.600 -32.059 1.00 27.83 491 ALA A N 1
ATOM 3706 C CA . ALA A 1 491 ? -26.833 22.725 -33.082 1.00 27.83 491 ALA A CA 1
ATOM 3707 C C . ALA A 1 491 ? -25.685 23.596 -32.546 1.00 27.83 491 ALA A C 1
ATOM 3709 O O . ALA A 1 491 ? -25.903 24.758 -32.211 1.00 27.83 491 ALA A O 1
ATOM 3710 N N . ALA A 1 492 ? -24.465 23.061 -32.503 1.00 29.16 492 ALA A N 1
ATOM 3711 C CA . ALA A 1 492 ? -23.251 23.866 -32.416 1.00 29.16 492 ALA A CA 1
ATOM 3712 C C . ALA A 1 492 ? -22.619 23.902 -33.814 1.00 29.16 492 ALA A C 1
ATOM 3714 O O . ALA A 1 492 ? -21.967 22.954 -34.247 1.00 29.16 492 ALA A O 1
ATOM 3715 N N . ALA A 1 493 ? -22.894 24.978 -34.551 1.00 26.91 493 ALA A N 1
ATOM 3716 C CA . ALA A 1 493 ? -22.296 25.249 -35.849 1.00 26.91 493 ALA A CA 1
ATOM 3717 C C . ALA A 1 493 ? -20.855 25.748 -35.658 1.00 26.91 493 ALA A C 1
ATOM 3719 O O . ALA A 1 493 ? -20.639 26.807 -35.071 1.00 26.91 493 ALA A O 1
ATOM 3720 N N . ILE A 1 494 ? -19.871 25.010 -36.176 1.00 30.86 494 ILE A N 1
ATOM 3721 C CA . ILE A 1 494 ? -18.515 25.528 -36.392 1.00 30.86 494 ILE A CA 1
ATOM 3722 C C . ILE A 1 494 ? -18.492 26.091 -37.812 1.00 30.86 494 ILE A C 1
ATOM 3724 O O . ILE A 1 494 ? -18.454 25.351 -38.795 1.00 30.86 494 ILE A O 1
ATOM 3728 N N . GLY A 1 495 ? -18.600 27.415 -37.906 1.00 25.22 495 GLY A N 1
ATOM 3729 C CA . GLY A 1 495 ? -18.496 28.154 -39.156 1.00 25.22 495 GLY A CA 1
ATOM 3730 C C . GLY A 1 495 ? -17.056 28.190 -39.656 1.00 25.22 495 GLY A C 1
ATOM 3731 O O . GLY A 1 495 ? -16.171 28.732 -38.998 1.00 25.22 495 GLY A O 1
ATOM 3732 N N . VAL A 1 496 ? -16.852 27.644 -40.851 1.00 33.31 496 VAL A N 1
ATOM 3733 C CA . VAL A 1 496 ? -15.756 28.011 -41.748 1.00 33.31 496 VAL A CA 1
ATOM 3734 C C . VAL A 1 496 ? -16.031 29.427 -42.255 1.00 33.31 496 VAL A C 1
ATOM 3736 O O . VAL A 1 496 ? -17.088 29.676 -42.831 1.00 33.31 496 VAL A O 1
ATOM 3739 N N . LEU A 1 497 ? -15.076 30.339 -42.081 1.00 26.66 497 LEU A N 1
ATOM 3740 C CA . LEU A 1 497 ? -15.023 31.600 -42.818 1.00 26.66 497 LEU A CA 1
ATOM 3741 C C . LEU A 1 497 ? -13.617 31.754 -43.396 1.00 26.66 497 LEU A C 1
ATOM 3743 O O . LEU A 1 497 ? -12.662 32.100 -42.707 1.00 26.66 497 LEU A O 1
ATOM 3747 N N . ALA A 1 498 ? -13.526 31.413 -44.677 1.00 31.14 498 ALA A N 1
ATOM 3748 C CA . ALA A 1 498 ? -12.532 31.931 -45.601 1.00 31.14 498 ALA A CA 1
ATOM 3749 C C . ALA A 1 498 ? -13.077 33.223 -46.247 1.00 31.14 498 ALA A C 1
ATOM 3751 O O . ALA A 1 498 ? -14.295 33.413 -46.266 1.00 31.14 498 ALA A O 1
ATOM 3752 N N . VAL A 1 499 ? -12.166 33.999 -46.859 1.00 30.55 499 VAL A N 1
ATOM 3753 C CA . VAL A 1 499 ? -12.327 35.267 -47.620 1.00 30.55 499 VAL A CA 1
ATOM 3754 C C . VAL A 1 499 ? -12.119 36.501 -46.719 1.00 30.55 499 VAL A C 1
ATOM 3756 O O . VAL A 1 499 ? -12.896 36.716 -45.796 1.00 30.55 499 VAL A O 1
ATOM 3759 N N . LEU A 1 500 ? -11.065 37.321 -46.856 1.00 34.81 500 LEU A N 1
ATOM 3760 C CA . LEU A 1 500 ? -10.301 37.812 -48.023 1.00 34.81 500 LEU A CA 1
ATOM 3761 C C . LEU A 1 500 ? -8.786 37.585 -47.920 1.00 34.81 500 LEU A C 1
ATOM 3763 O O . LEU A 1 500 ? -8.243 37.763 -46.807 1.00 34.81 500 LEU A O 1
#